Protein AF-A0A9Q1LVG5-F1 (afdb_monomer_lite)

pLDDT: mean 73.47, std 28.98, range [22.73, 98.81]

InterPro domains:
  IPR001433 Oxidoreductase FAD/NAD(P)-binding [PF00175] (215-329)
  IPR001709 Flavoprotein pyridine nucleotide cytochrome reductase [PR00371] (118-128)
  IPR001709 Flavoprotein pyridine nucleotide cytochrome reductase [PR00371] (141-148)
  IPR001709 Flavoprotein pyridine nucleotide cytochrome reductase [PR00371] (178-187)
  IPR001709 Flavoprotein pyridine nucleotide cytochrome reductase [PR00371] (214-233)
  IPR001709 Flavoprotein pyridine nucleotide cytochrome reductase [PR00371] (244-253)
  IPR001709 Flavoprotein pyridine nucleotide cytochrome reductase [PR00371] (256-267)
  IPR001709 Flavoprotein pyridine nucleotide cytochrome reductase [PR00371] (292-308)
  IPR001709 Flavoprotein pyridine nucleotide cytochrome reductase [PR00371] (316-324)
  IPR002059 Cold-shock protein Csp, DNA-binding [PF00313] (379-418)
  IPR002059 Cold-shock protein Csp, DNA-binding [PS51857] (376-447)
  IPR002059 Cold-shock protein Csp, DNA-binding [cd04458] (379-425)
  IPR011129 Cold-shock domain [SM00357] (378-434)
  IPR012340 Nucleic acid-binding, OB-fold [G3DSA:2.40.50.140] (378-418)
  IPR012340 Nucleic acid-binding, OB-fold [SSF50249] (379-419)
  IPR015701 Ferredoxin--NADP reductase [PIRSF000361] (1-362)
  IPR015701 Ferredoxin--NADP reductase [PTHR43314] (4-362)
  IPR017927 FAD-binding domain, ferredoxin reductase-type [PS51384] (83-205)
  IPR017938 Riboflavin synthase-like beta-barrel [SSF63380] (70-206)
  IPR019844 Cold-shock domain, conserved site [PS00352] (390-409)

Foldseek 3Di:
DDDDDDDDDDDDDDDDDDDDDDDDDDDDDDDDDDDDDDDDDDDDDDDDDDDDPDPPPDDDPDDPDDDDQFPCVPAWKFPADPVGFDKWFWADKAWQFDPPAPFTKIKTKIFQQLVAQHAQFWWKWWFFDDADPVRHGRDTDIFTWQAGCCGPVNNNGMTMGIAIWDWDADPVRDIDTDRVRVRRNVHDGGDIIGITIRDDDLRGHGLDLAFAEEEAEEQRQCRSVSRVLCCAAVDDDPSHHRDHAYEYEYEDQAPSSPGPVVVLVVSCVRCVPRYHYHYQHQNPDADPVRHGRGSLNRVLVVLVVVLVSLPDLRAAYEYEEAPPSVVSNLVSQCVVQVVVPHRSVVVLVVCVVSSRYGYDHDHPCPVPPPPPDPPQFDWAFPDDDPVQFKGWTQTPVRDDIAIEGNVLADADDDDGFDWDDDDPHIHTGHDDHPPRDHPDDDDDDPDDDDDDDDDDDDDDDDDDDDDDYDDDDDD

Organism: NCBI:txid402998

Structure (mmCIF, N/CA/C/O backbone):
data_AF-A0A9Q1LVG5-F1
#
_entry.id   AF-A0A9Q1LVG5-F1
#
loop_
_atom_site.group_PDB
_atom_site.id
_atom_site.type_symbol
_atom_site.label_atom_id
_atom_site.label_alt_id
_atom_site.label_comp_id
_atom_site.label_asym_id
_atom_site.label_entity_id
_atom_site.label_seq_id
_atom_site.pdbx_PDB_ins_code
_atom_site.Cartn_x
_atom_site.Cartn_y
_atom_site.Cartn_z
_atom_site.occupancy
_atom_site.B_iso_or_equiv
_atom_site.auth_seq_id
_atom_site.auth_comp_id
_atom_site.auth_asym_id
_atom_site.auth_atom_id
_atom_site.pdbx_PDB_model_num
ATOM 1 N N . MET A 1 1 ? 5.082 -42.346 -2.110 1.00 39.56 1 MET A N 1
ATOM 2 C CA . MET A 1 1 ? 4.473 -43.645 -1.758 1.00 39.56 1 MET A CA 1
ATOM 3 C C . MET A 1 1 ? 4.480 -43.801 -0.249 1.00 39.56 1 MET A C 1
ATOM 5 O O . MET A 1 1 ? 5.541 -43.985 0.327 1.00 39.56 1 MET A O 1
ATOM 9 N N . ALA A 1 2 ? 3.308 -43.696 0.364 1.00 28.67 2 ALA A N 1
ATOM 10 C CA . ALA A 1 2 ? 3.015 -44.190 1.702 1.00 28.67 2 ALA A CA 1
ATOM 11 C C . ALA A 1 2 ? 1.547 -44.622 1.652 1.00 28.67 2 ALA A C 1
ATOM 13 O O . ALA A 1 2 ? 0.665 -43.817 1.360 1.00 28.67 2 ALA A O 1
ATOM 14 N N . THR A 1 3 ? 1.325 -45.923 1.761 1.00 26.31 3 THR A N 1
ATOM 15 C CA . THR A 1 3 ? 0.048 -46.592 1.520 1.00 26.31 3 THR A CA 1
ATOM 16 C C . THR A 1 3 ? -0.797 -46.547 2.788 1.00 26.31 3 THR A C 1
ATOM 18 O O . THR A 1 3 ? -0.357 -47.000 3.842 1.00 26.31 3 THR A O 1
ATOM 21 N N . ALA A 1 4 ? -2.015 -46.018 2.679 1.00 27.05 4 ALA A N 1
ATOM 22 C CA . ALA A 1 4 ? -3.060 -46.178 3.682 1.00 27.05 4 ALA A CA 1
ATOM 23 C C . ALA A 1 4 ? -3.738 -47.547 3.511 1.00 27.05 4 ALA A C 1
ATOM 25 O O . ALA A 1 4 ? -3.991 -47.968 2.383 1.00 27.05 4 ALA A O 1
ATOM 26 N N . VAL A 1 5 ? -4.083 -48.211 4.617 1.00 26.53 5 VAL A N 1
ATOM 27 C CA . VAL A 1 5 ? -5.079 -49.293 4.636 1.00 26.53 5 VAL A CA 1
ATOM 28 C C . VAL A 1 5 ? -5.963 -49.108 5.870 1.00 26.53 5 VAL A C 1
ATOM 30 O O . VAL A 1 5 ? -5.471 -49.085 6.996 1.00 26.53 5 VAL A O 1
ATOM 33 N N . SER A 1 6 ? -7.268 -48.961 5.641 1.00 27.03 6 SER A N 1
ATOM 34 C CA . SER A 1 6 ? -8.329 -48.988 6.655 1.00 27.03 6 SER A CA 1
ATOM 35 C C . SER A 1 6 ? -8.891 -50.404 6.817 1.00 27.03 6 SER A C 1
ATOM 37 O O . SER A 1 6 ? -8.966 -51.140 5.837 1.00 27.03 6 SER A O 1
ATOM 39 N N . ALA A 1 7 ? -9.395 -50.744 8.007 1.00 24.92 7 ALA A N 1
ATOM 40 C CA . ALA A 1 7 ? -10.463 -51.736 8.179 1.00 24.92 7 ALA A CA 1
ATOM 41 C C . ALA A 1 7 ? -11.242 -51.486 9.486 1.00 24.92 7 ALA A C 1
ATOM 43 O O . ALA A 1 7 ? -10.654 -51.124 10.504 1.00 24.92 7 ALA A O 1
ATOM 44 N N . ALA A 1 8 ? -12.565 -51.680 9.437 1.00 25.30 8 ALA A N 1
ATOM 45 C CA . ALA A 1 8 ? -13.526 -51.430 10.512 1.00 25.30 8 ALA A CA 1
ATOM 46 C C . ALA A 1 8 ? -14.188 -52.726 11.045 1.00 25.30 8 ALA A C 1
ATOM 48 O O . ALA A 1 8 ? -14.579 -53.588 10.269 1.00 25.30 8 ALA A O 1
ATOM 49 N N . VAL A 1 9 ? -14.298 -52.778 12.382 1.00 27.89 9 VAL A N 1
ATOM 50 C CA . VAL A 1 9 ? -15.331 -53.287 13.327 1.00 27.89 9 VAL A CA 1
ATOM 51 C C . VAL A 1 9 ? -16.050 -54.641 13.136 1.00 27.89 9 VAL A C 1
ATOM 53 O O . VAL A 1 9 ? -16.735 -54.888 12.151 1.00 27.89 9 VAL A O 1
ATOM 56 N N . SER A 1 10 ? -16.095 -55.420 14.233 1.00 22.73 10 SER A N 1
ATOM 57 C CA . SER A 1 10 ? -17.267 -56.204 14.685 1.00 22.73 10 SER A CA 1
ATOM 58 C C . SER A 1 10 ? -17.242 -56.393 16.219 1.00 22.73 10 SER A C 1
ATOM 60 O O . SER A 1 10 ? -16.242 -56.852 16.764 1.00 22.73 10 SER A O 1
ATOM 62 N N . LEU A 1 11 ? -18.329 -56.027 16.911 1.00 28.12 11 LEU A N 1
ATOM 63 C CA . LEU A 1 11 ? -18.569 -56.184 18.363 1.00 28.12 11 LEU A CA 1
ATOM 64 C C . LEU A 1 11 ? -19.289 -57.510 18.685 1.00 28.12 11 LEU A C 1
ATOM 66 O O . LEU A 1 11 ? -20.079 -57.972 17.862 1.00 28.12 11 LEU A O 1
ATOM 70 N N . PRO A 1 12 ? -19.168 -58.028 19.925 1.00 26.55 12 PRO A N 1
ATOM 71 C CA . PRO A 1 12 ? -20.258 -58.781 20.554 1.00 26.55 12 PRO A CA 1
ATOM 72 C C . PRO A 1 12 ? -20.890 -58.068 21.764 1.00 26.55 12 PRO A C 1
ATOM 74 O O . PRO A 1 12 ? -20.249 -57.333 22.511 1.00 26.55 12 PRO A O 1
ATOM 77 N N . SER A 1 13 ? -22.185 -58.339 21.932 1.00 27.73 13 SER A N 1
ATOM 78 C CA . SER A 1 13 ? -23.172 -57.681 22.792 1.00 27.73 13 SER A CA 1
ATOM 79 C C . SER A 1 13 ? -23.228 -58.179 24.249 1.00 27.73 13 SER A C 1
ATOM 81 O O . SER A 1 13 ? -23.253 -59.377 24.502 1.00 27.73 13 SER A O 1
ATOM 83 N N . SER A 1 14 ? -23.382 -57.210 25.164 1.00 30.45 14 SER A N 1
ATOM 84 C CA . SER A 1 14 ? -24.215 -57.147 26.390 1.00 30.45 14 SER A CA 1
ATOM 85 C C . SER A 1 14 ? -24.282 -58.302 27.411 1.00 30.45 14 SER A C 1
ATOM 87 O O . SER A 1 14 ? -24.774 -59.386 27.103 1.00 30.45 14 SER A O 1
ATOM 89 N N . LYS A 1 15 ? -24.101 -57.947 28.696 1.00 26.78 15 LYS A N 1
ATOM 90 C CA . LYS A 1 15 ? -25.147 -58.067 29.740 1.00 26.78 15 LYS A CA 1
ATOM 91 C C . LYS A 1 15 ? -24.878 -57.112 30.918 1.00 26.78 15 LYS A C 1
ATOM 93 O O . LYS A 1 15 ? -23.740 -56.903 31.318 1.00 26.78 15 LYS A O 1
ATOM 98 N N . SER A 1 16 ? -25.958 -56.513 31.409 1.00 26.62 16 SER A N 1
ATOM 99 C CA . SER A 1 16 ? -26.079 -55.468 32.436 1.00 26.62 16 SER A CA 1
ATOM 100 C C . SER A 1 16 ? -26.125 -56.005 33.870 1.00 26.62 16 SER A C 1
ATOM 102 O O . SER A 1 16 ? -26.764 -57.033 34.064 1.00 26.62 16 SER A O 1
ATOM 104 N N . THR A 1 17 ? -25.640 -55.232 34.856 1.00 25.97 17 THR A N 1
ATOM 105 C CA . THR A 1 17 ? -26.317 -54.995 36.158 1.00 25.97 17 THR A CA 1
ATOM 106 C C . THR A 1 17 ? -25.702 -53.804 36.925 1.00 25.97 17 THR A C 1
ATOM 108 O O . THR A 1 17 ? -24.565 -53.417 36.688 1.00 25.97 17 THR A O 1
ATOM 111 N N . SER A 1 18 ? -26.522 -53.222 37.801 1.00 27.19 18 SER A N 1
ATOM 112 C CA . SER A 1 18 ? -26.533 -51.928 38.515 1.00 27.19 18 SER A CA 1
ATOM 113 C C . SER A 1 18 ? -25.440 -51.581 39.561 1.00 27.19 18 SER A C 1
ATOM 115 O O . SER A 1 18 ? -24.915 -52.465 40.225 1.00 27.19 18 SER A O 1
ATOM 117 N N . PHE A 1 19 ? -25.245 -50.254 39.732 1.00 24.20 19 PHE A N 1
ATOM 118 C CA . PHE A 1 19 ? -24.751 -49.384 40.848 1.00 24.20 19 PHE A CA 1
ATOM 119 C C . PHE A 1 19 ? -24.692 -49.952 42.299 1.00 24.20 19 PHE A C 1
ATOM 121 O O . PHE A 1 19 ? -25.486 -50.848 42.579 1.00 24.20 19 PHE A O 1
ATOM 128 N N . PRO A 1 20 ? -23.882 -49.402 43.268 1.00 33.16 20 PRO A N 1
ATOM 129 C CA . PRO A 1 20 ? -23.782 -47.951 43.570 1.00 33.16 20 PRO A CA 1
ATOM 130 C C . PRO A 1 20 ? -22.454 -47.334 44.128 1.00 33.16 20 PRO A C 1
ATOM 132 O O . PRO A 1 20 ? -21.526 -48.009 44.555 1.00 33.16 20 PRO A O 1
ATOM 135 N N . THR A 1 21 ? -22.440 -45.988 44.107 1.00 26.39 21 THR A N 1
ATOM 136 C CA . THR A 1 21 ? -21.661 -44.934 44.826 1.00 26.39 21 THR A CA 1
ATOM 137 C C . THR A 1 21 ? -20.515 -45.270 45.801 1.00 26.39 21 THR A C 1
ATOM 139 O O . THR A 1 21 ? -20.760 -45.888 46.834 1.00 26.39 21 THR A O 1
ATOM 142 N N . ARG A 1 22 ? -19.362 -44.578 45.645 1.00 25.81 22 ARG A N 1
ATOM 143 C CA . ARG A 1 22 ? -18.767 -43.720 46.705 1.00 25.81 22 ARG A CA 1
ATOM 144 C C . ARG A 1 22 ? -17.673 -42.757 46.199 1.00 25.81 22 ARG A C 1
ATOM 146 O O . ARG A 1 22 ? -16.873 -43.084 45.335 1.00 25.81 22 ARG A O 1
ATOM 153 N N . THR A 1 23 ? -17.688 -41.573 46.795 1.00 26.28 23 THR A N 1
ATOM 154 C CA . THR A 1 23 ? -16.846 -40.376 46.651 1.00 26.28 23 THR A CA 1
ATOM 155 C C . THR A 1 23 ? -15.410 -40.567 47.166 1.00 26.28 23 THR A C 1
ATOM 157 O O . THR A 1 23 ? -15.263 -41.131 48.244 1.00 26.28 23 THR A O 1
ATOM 160 N N . SER A 1 24 ? -14.395 -39.978 46.510 1.00 26.89 24 SER A N 1
ATOM 161 C CA . SER A 1 24 ? -13.348 -39.168 47.181 1.00 26.89 24 SER A CA 1
ATOM 162 C C . SER A 1 24 ? -12.332 -38.553 46.205 1.00 26.89 24 SER A C 1
ATOM 164 O O . SER A 1 24 ? -11.771 -39.228 45.347 1.00 26.89 24 SER A O 1
ATOM 166 N N . ILE A 1 25 ? -12.096 -37.261 46.421 1.00 29.73 25 ILE A N 1
ATOM 167 C CA . ILE A 1 25 ? -11.091 -36.354 45.852 1.00 29.73 25 ILE A CA 1
ATOM 168 C C . ILE A 1 25 ? -9.685 -36.729 46.350 1.00 29.73 25 ILE A C 1
ATOM 170 O O . ILE A 1 25 ? -9.533 -36.875 47.560 1.00 29.73 25 ILE A O 1
ATOM 174 N N . ILE A 1 26 ? -8.666 -36.794 45.475 1.00 29.53 26 ILE A N 1
ATOM 175 C CA . ILE A 1 26 ? -7.237 -36.694 45.852 1.00 29.53 26 ILE A CA 1
ATOM 176 C C . ILE A 1 26 ? -6.453 -35.916 44.774 1.00 29.53 26 ILE A C 1
ATOM 178 O O . ILE A 1 26 ? -6.520 -36.228 43.586 1.00 29.53 26 ILE A O 1
ATOM 182 N N . SER A 1 27 ? -5.730 -34.892 45.232 1.00 28.11 27 SER A N 1
ATOM 183 C CA . SER A 1 27 ? -4.826 -33.980 44.512 1.00 28.11 27 SER A CA 1
ATOM 184 C C . SER A 1 27 ? -3.475 -34.632 44.147 1.00 28.11 27 SER A C 1
ATOM 186 O O . SER A 1 27 ? -3.083 -35.600 44.797 1.00 28.11 27 SER A O 1
ATOM 188 N N . PRO A 1 28 ? -2.709 -34.111 43.16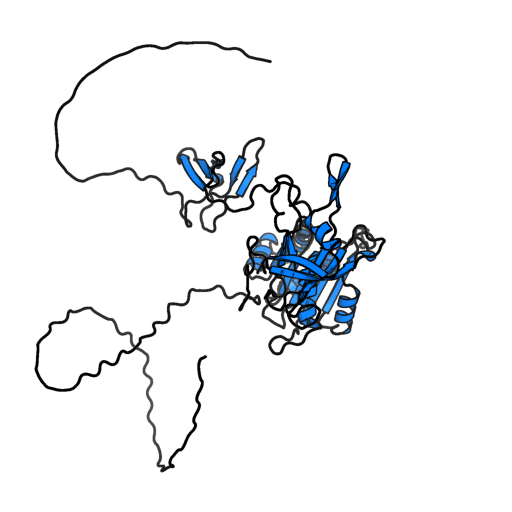6 1.00 29.53 28 PRO A N 1
ATOM 189 C CA . PRO A 1 28 ? -1.450 -34.728 42.747 1.00 29.53 28 PRO A CA 1
ATOM 190 C C . PRO A 1 28 ? -0.275 -34.329 43.659 1.00 29.53 28 PRO A C 1
ATOM 192 O O . PRO A 1 28 ? 0.074 -33.152 43.755 1.00 29.53 28 PRO A O 1
ATOM 195 N N . GLU A 1 29 ? 0.370 -35.309 44.299 1.00 27.12 29 GLU A N 1
ATOM 196 C CA . GLU A 1 29 ? 1.633 -35.115 45.024 1.00 27.12 29 GLU A CA 1
ATOM 197 C C . GLU A 1 29 ? 2.867 -35.321 44.130 1.00 27.12 29 GLU A C 1
ATOM 199 O O . GLU A 1 29 ? 2.934 -36.208 43.277 1.00 27.12 29 GLU A O 1
ATOM 204 N N . LYS A 1 30 ? 3.858 -34.454 44.364 1.00 26.16 30 LYS A N 1
ATOM 205 C CA . LYS A 1 30 ? 5.181 -34.389 43.732 1.00 26.16 30 LYS A CA 1
ATOM 206 C C . LYS A 1 30 ? 6.035 -35.611 44.087 1.00 26.16 30 LYS A C 1
ATOM 208 O O . LYS A 1 30 ? 6.230 -35.897 45.264 1.00 26.16 30 LYS A O 1
ATOM 213 N N . ILE A 1 31 ? 6.665 -36.233 43.090 1.00 28.02 31 ILE A N 1
ATOM 214 C CA . ILE A 1 31 ? 7.712 -37.246 43.297 1.00 28.02 31 ILE A CA 1
ATOM 215 C C . ILE A 1 31 ? 9.089 -36.606 43.063 1.00 28.02 31 ILE A C 1
ATOM 217 O O . ILE A 1 31 ? 9.399 -36.150 41.964 1.00 28.02 31 ILE A O 1
ATOM 221 N N . ASN A 1 32 ? 9.908 -36.578 44.118 1.00 25.69 32 ASN A N 1
ATOM 222 C CA . ASN A 1 32 ? 11.327 -36.211 44.095 1.00 25.69 32 ASN A CA 1
ATOM 223 C C . ASN A 1 32 ? 12.185 -37.446 43.770 1.00 25.69 32 ASN A C 1
ATOM 225 O O . ASN A 1 32 ? 12.046 -38.479 44.422 1.00 25.69 32 ASN A O 1
ATOM 229 N N . PHE A 1 33 ? 13.120 -37.328 42.824 1.00 27.52 33 PHE A N 1
ATOM 230 C CA . PHE A 1 33 ? 14.111 -38.370 42.531 1.00 27.52 33 PHE A CA 1
ATOM 231 C C . PHE A 1 33 ? 15.423 -38.099 43.279 1.00 27.52 33 PHE A C 1
ATOM 233 O O . PHE A 1 33 ? 16.161 -37.184 42.922 1.00 27.52 33 PHE A O 1
ATOM 240 N N . ASN A 1 34 ? 15.750 -38.936 44.268 1.00 27.95 34 ASN A N 1
ATOM 241 C CA . ASN A 1 34 ? 17.098 -39.019 44.836 1.00 27.95 34 ASN A CA 1
ATOM 242 C C . ASN A 1 34 ? 17.866 -40.198 44.215 1.00 27.95 34 ASN A C 1
ATOM 244 O O . ASN A 1 34 ? 17.387 -41.330 44.188 1.00 27.95 34 ASN A O 1
ATOM 248 N N . LYS A 1 35 ? 19.072 -39.905 43.712 1.00 30.95 35 LYS A N 1
ATOM 249 C CA . LYS A 1 35 ? 20.040 -40.852 43.137 1.00 30.95 35 LYS A CA 1
ATOM 250 C C . LYS A 1 35 ? 20.577 -41.815 44.203 1.00 30.95 35 LYS A C 1
ATOM 252 O O . LYS A 1 35 ? 21.183 -41.351 45.163 1.00 30.95 35 LYS A O 1
ATOM 257 N N . VAL A 1 36 ? 20.483 -43.127 43.974 1.00 28.22 36 VAL A N 1
ATOM 258 C CA . VAL A 1 36 ? 21.297 -44.155 44.659 1.00 28.22 36 VAL A CA 1
ATOM 259 C C . VAL A 1 36 ? 21.667 -45.258 43.643 1.00 28.22 36 VAL A C 1
ATOM 261 O O . VAL A 1 36 ? 20.833 -45.580 42.794 1.00 28.22 36 VAL A O 1
ATOM 264 N N . PRO A 1 37 ? 22.911 -45.788 43.645 1.00 29.84 37 PRO A N 1
ATOM 265 C CA . PRO A 1 37 ? 23.465 -46.555 42.529 1.00 29.84 37 PRO A CA 1
ATOM 266 C C . PRO A 1 37 ? 23.125 -48.056 42.567 1.00 29.84 37 PRO A C 1
ATOM 268 O O . PRO A 1 37 ? 22.945 -48.657 43.624 1.00 29.84 37 PRO A O 1
ATOM 271 N N . LEU A 1 38 ? 23.074 -48.655 41.374 1.00 27.17 38 LEU A N 1
ATOM 272 C CA . LEU A 1 38 ? 22.779 -50.065 41.113 1.00 27.17 38 LEU A CA 1
ATOM 273 C C . LEU A 1 38 ? 23.920 -50.993 41.567 1.00 27.17 38 LEU A C 1
ATOM 275 O O . LEU A 1 38 ? 25.041 -50.884 41.074 1.00 27.17 38 LEU A O 1
ATOM 279 N N . TYR A 1 39 ? 23.603 -51.973 42.418 1.00 26.89 39 TYR A N 1
ATOM 280 C CA . TYR A 1 39 ? 24.391 -53.198 42.596 1.00 26.89 39 TYR A CA 1
ATOM 281 C C . TYR A 1 39 ? 23.705 -54.345 41.842 1.00 26.89 39 TYR A C 1
ATOM 283 O O . TYR A 1 39 ? 22.549 -54.667 42.113 1.00 26.89 39 TYR A O 1
ATOM 291 N N . CYS A 1 40 ? 24.412 -54.973 40.899 1.00 26.31 40 CYS A N 1
ATOM 292 C CA . CYS A 1 40 ? 23.943 -56.180 40.218 1.00 26.31 40 CYS A CA 1
ATOM 293 C C . CYS A 1 40 ? 24.208 -57.416 41.088 1.00 26.31 40 CYS A C 1
ATOM 295 O O . CYS A 1 40 ? 25.349 -57.675 41.470 1.00 26.31 40 CYS A O 1
ATOM 297 N N . ARG A 1 41 ? 23.170 -58.218 41.353 1.00 26.34 41 ARG A N 1
ATOM 298 C CA . ARG A 1 41 ? 23.300 -59.580 41.887 1.00 26.34 41 ARG A CA 1
ATOM 299 C C . ARG A 1 41 ? 22.520 -60.529 40.977 1.00 26.34 41 ARG A C 1
ATOM 301 O O . ARG A 1 41 ? 21.313 -60.383 40.819 1.00 26.34 41 ARG A O 1
ATOM 308 N N . ASN A 1 42 ? 23.237 -61.459 40.352 1.00 28.11 42 ASN A N 1
ATOM 309 C CA . ASN A 1 42 ? 22.690 -62.455 39.434 1.00 28.11 42 ASN A CA 1
ATOM 310 C C . ASN A 1 42 ? 21.810 -63.467 40.176 1.00 28.11 42 ASN A C 1
ATOM 312 O O . ASN A 1 42 ? 22.270 -64.096 41.128 1.00 28.11 42 ASN A O 1
ATOM 316 N N . VAL A 1 43 ? 20.592 -63.683 39.675 1.00 30.06 43 VAL A N 1
ATOM 317 C CA . VAL A 1 43 ? 19.799 -64.890 39.931 1.00 30.06 43 VAL A CA 1
ATOM 318 C C . VAL A 1 43 ? 19.319 -65.419 38.583 1.00 30.06 43 VAL A C 1
ATOM 320 O O . VAL A 1 43 ? 18.678 -64.716 37.807 1.00 30.06 43 VAL A O 1
ATOM 323 N N . SER A 1 44 ? 19.697 -66.659 38.295 1.00 33.19 44 SER A N 1
ATOM 324 C CA . SER A 1 44 ? 19.341 -67.430 37.110 1.00 33.19 44 SER A CA 1
ATOM 325 C C . SER A 1 44 ? 17.909 -67.962 37.200 1.00 33.19 44 SER A C 1
ATOM 327 O O . SER A 1 44 ? 17.574 -68.654 38.159 1.00 33.19 44 SER A O 1
ATOM 329 N N . GLY A 1 45 ? 17.101 -67.718 36.170 1.00 30.88 45 GLY A N 1
ATOM 330 C CA . GLY A 1 45 ? 15.779 -68.321 35.998 1.00 30.88 45 GLY A CA 1
ATOM 331 C C . GLY A 1 45 ? 15.205 -67.954 34.633 1.00 30.88 45 GLY A C 1
ATOM 332 O O . GLY A 1 45 ? 15.015 -66.779 34.338 1.00 30.88 45 GLY A O 1
ATOM 333 N N . GLY A 1 46 ? 15.001 -68.950 33.771 1.00 40.66 46 GLY A N 1
ATOM 334 C CA . GLY A 1 46 ? 14.597 -68.764 32.380 1.00 40.66 46 GLY A CA 1
ATOM 335 C C . GLY A 1 46 ? 13.242 -68.073 32.220 1.00 40.66 46 GLY A C 1
ATOM 336 O O . GLY A 1 46 ? 12.230 -68.533 32.737 1.00 40.66 46 GLY A O 1
ATOM 337 N N . SER A 1 47 ? 13.228 -66.986 31.450 1.00 33.97 47 SER A N 1
ATOM 338 C CA . SER A 1 47 ? 12.059 -66.396 30.790 1.00 33.97 47 SER A CA 1
ATOM 339 C 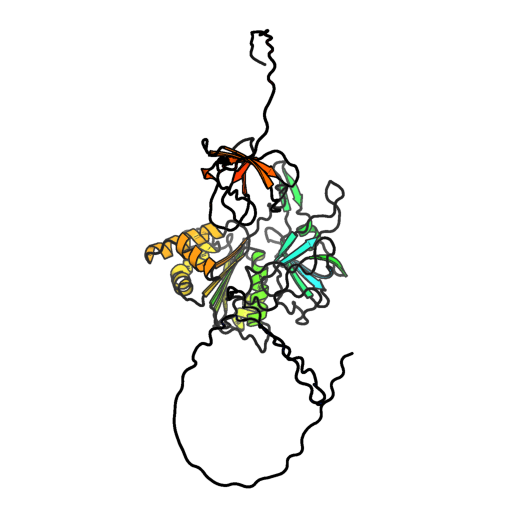C . SER A 1 47 ? 12.571 -65.460 29.693 1.00 33.97 47 SER A C 1
ATOM 341 O O . SER A 1 47 ? 13.479 -64.666 29.932 1.00 33.97 47 SER A O 1
ATOM 343 N N . ARG A 1 48 ? 12.047 -65.580 28.465 1.00 33.94 48 ARG A N 1
ATOM 344 C CA . ARG A 1 48 ? 12.387 -64.685 27.346 1.00 33.94 48 ARG A CA 1
ATOM 345 C C . ARG A 1 48 ? 12.034 -63.246 27.736 1.00 33.94 48 ARG A C 1
ATOM 347 O O . ARG A 1 48 ? 10.860 -62.898 27.797 1.00 33.94 48 ARG A O 1
ATOM 354 N N . VAL A 1 49 ? 13.047 -62.420 27.981 1.00 28.94 49 VAL A N 1
ATOM 355 C CA . VAL A 1 49 ? 12.884 -60.980 28.195 1.00 28.94 49 VAL A CA 1
ATOM 356 C C . VAL A 1 49 ? 12.650 -60.335 26.831 1.00 28.94 49 VAL A C 1
ATOM 358 O O . VAL A 1 49 ? 13.569 -60.226 26.023 1.00 28.94 49 VAL A O 1
ATOM 361 N N . VAL A 1 50 ? 11.409 -59.940 26.551 1.00 30.91 50 VAL A N 1
ATOM 362 C CA . VAL A 1 50 ? 11.096 -59.067 25.415 1.00 30.91 50 VAL A CA 1
ATOM 363 C C . VAL A 1 50 ? 11.411 -57.637 25.848 1.00 30.91 50 VAL A C 1
ATOM 365 O O . VAL A 1 50 ? 10.804 -57.115 26.781 1.00 30.91 50 VAL A O 1
ATOM 368 N N . SER A 1 51 ? 12.386 -57.005 25.199 1.00 26.62 51 SER A N 1
ATOM 369 C CA . SER A 1 51 ? 12.730 -55.603 25.423 1.00 26.62 51 SER A CA 1
ATOM 370 C C . SER A 1 51 ? 11.670 -54.698 24.792 1.00 26.62 51 SER A C 1
ATOM 372 O O . SER A 1 51 ? 11.684 -54.416 23.596 1.00 26.62 51 SER A O 1
ATOM 374 N N . ILE A 1 52 ? 10.731 -54.215 25.604 1.00 29.05 52 ILE A N 1
ATOM 375 C CA . ILE A 1 52 ? 9.810 -53.154 25.191 1.00 29.05 52 ILE A CA 1
ATOM 376 C C . ILE A 1 52 ? 10.589 -51.834 25.238 1.00 29.05 52 ILE A C 1
ATOM 378 O O . ILE A 1 52 ? 10.853 -51.291 26.309 1.00 29.05 52 ILE A O 1
ATOM 382 N N . ARG A 1 53 ? 10.987 -51.312 24.072 1.00 29.05 53 ARG A N 1
ATOM 383 C CA . ARG A 1 53 ? 11.447 -49.921 23.949 1.00 29.05 53 ARG A CA 1
ATOM 384 C C . ARG A 1 53 ? 10.229 -49.008 24.088 1.00 29.05 53 ARG A C 1
ATOM 386 O O . ARG A 1 53 ? 9.524 -48.768 23.114 1.00 29.05 53 ARG A O 1
ATOM 393 N N . ALA A 1 54 ? 9.983 -48.497 25.290 1.00 29.25 54 ALA A N 1
ATOM 394 C CA . ALA A 1 54 ? 9.107 -47.346 25.463 1.00 29.25 54 ALA A CA 1
ATOM 395 C C . ALA A 1 54 ? 9.828 -46.109 24.900 1.00 29.25 54 ALA A C 1
ATOM 397 O O . ALA A 1 54 ? 10.848 -45.682 25.443 1.00 29.25 54 ALA A O 1
ATOM 398 N N . GLN A 1 55 ? 9.339 -45.556 23.788 1.00 32.03 55 GLN A N 1
ATOM 399 C CA . GLN A 1 55 ? 9.725 -44.209 23.375 1.00 32.03 55 GLN A CA 1
ATOM 400 C C . GLN A 1 55 ? 9.019 -43.223 24.304 1.00 32.03 55 GLN A C 1
ATOM 402 O O . GLN A 1 55 ? 7.822 -42.989 24.184 1.00 32.03 55 GLN A O 1
ATOM 407 N N . VAL A 1 56 ? 9.765 -42.664 25.255 1.00 31.73 56 VAL A N 1
ATOM 408 C CA . VAL A 1 56 ? 9.322 -41.490 26.004 1.00 31.73 56 VAL A CA 1
ATOM 409 C C . VAL A 1 56 ? 9.562 -40.290 25.095 1.00 31.73 56 VAL A C 1
ATOM 411 O O . VAL A 1 56 ? 10.691 -39.826 24.956 1.00 31.73 56 VAL A O 1
ATOM 414 N N . THR A 1 57 ? 8.517 -39.819 24.418 1.00 36.59 57 THR A N 1
ATOM 415 C CA . THR A 1 57 ? 8.539 -38.507 23.771 1.00 36.59 57 THR A CA 1
ATOM 416 C C . THR A 1 57 ? 8.495 -37.454 24.867 1.00 36.59 57 THR A C 1
ATOM 418 O O . THR A 1 57 ? 7.452 -37.211 25.468 1.00 36.59 57 THR A O 1
ATOM 421 N N . THR A 1 58 ? 9.638 -36.850 25.168 1.00 42.06 58 THR A N 1
ATOM 422 C CA . THR A 1 58 ? 9.673 -35.611 25.940 1.00 42.06 58 THR A CA 1
ATOM 423 C C . THR A 1 58 ? 9.314 -34.474 24.991 1.00 42.06 58 THR A C 1
ATOM 425 O O . THR A 1 58 ? 10.089 -34.189 24.076 1.00 42.06 58 THR A O 1
ATOM 428 N N . GLU A 1 59 ? 8.153 -33.842 25.176 1.00 46.44 59 GLU A N 1
ATOM 429 C CA . GLU A 1 59 ? 7.893 -32.540 24.557 1.00 46.44 59 GLU A CA 1
ATOM 430 C C . GLU A 1 59 ? 8.995 -31.581 25.010 1.00 46.44 59 GLU A C 1
ATOM 432 O O . GLU A 1 59 ? 9.211 -31.372 26.207 1.00 46.44 59 GLU A O 1
ATOM 437 N N . ALA A 1 60 ? 9.751 -31.054 24.046 1.00 49.06 60 ALA A N 1
ATOM 438 C CA . ALA A 1 60 ? 10.695 -29.988 24.327 1.00 49.06 60 ALA A CA 1
ATOM 439 C C . ALA A 1 60 ? 9.907 -28.813 24.928 1.00 49.06 60 ALA A C 1
ATOM 441 O O . ALA A 1 60 ? 8.828 -28.503 24.418 1.00 49.06 60 ALA A O 1
ATOM 442 N N . PRO A 1 61 ? 10.404 -28.163 25.997 1.00 48.47 61 PRO A N 1
ATOM 443 C CA . PRO A 1 61 ? 9.708 -27.032 26.588 1.00 48.47 61 PRO A CA 1
ATOM 444 C C . PRO A 1 61 ? 9.466 -25.984 25.503 1.00 48.47 61 PRO A C 1
ATOM 446 O O . PRO A 1 61 ? 10.416 -25.491 24.887 1.00 48.47 61 PRO A O 1
ATOM 449 N N . ALA A 1 62 ? 8.189 -25.698 25.242 1.00 56.59 62 ALA A N 1
ATOM 450 C CA . ALA A 1 62 ? 7.789 -24.720 24.249 1.00 56.59 62 ALA A CA 1
ATOM 451 C C . ALA A 1 62 ? 8.473 -23.390 24.577 1.00 56.59 62 ALA A C 1
ATOM 453 O O . ALA A 1 62 ? 8.366 -22.866 25.690 1.00 56.59 62 ALA A O 1
ATOM 454 N N . LYS A 1 63 ? 9.223 -22.862 23.610 1.00 55.19 63 LYS A N 1
ATOM 455 C CA . LYS A 1 63 ? 9.781 -21.516 23.698 1.00 55.19 63 LYS A CA 1
ATOM 456 C C . LYS A 1 63 ? 8.596 -20.567 23.889 1.00 55.19 63 LYS A C 1
ATOM 458 O O . LYS A 1 63 ? 7.594 -20.716 23.197 1.00 55.19 63 LYS A O 1
ATOM 463 N N . VAL A 1 64 ? 8.680 -19.631 24.835 1.00 50.81 64 VAL A N 1
ATOM 464 C CA . VAL A 1 64 ? 7.636 -18.612 25.024 1.00 50.81 64 VAL A CA 1
ATOM 465 C C . VAL A 1 64 ? 7.632 -17.728 23.776 1.00 50.81 64 VAL A C 1
ATOM 467 O O . VAL A 1 64 ? 8.407 -16.779 23.671 1.00 50.81 64 VAL A O 1
ATOM 470 N N . GLU A 1 65 ? 6.833 -18.101 22.781 1.00 64.00 65 GLU A N 1
ATOM 471 C CA . GLU A 1 65 ? 6.662 -17.333 21.557 1.00 64.00 65 GLU A CA 1
ATOM 472 C C . GLU A 1 65 ? 5.671 -16.200 21.812 1.00 64.00 65 GLU A C 1
ATOM 474 O O . GLU A 1 65 ? 4.612 -16.380 22.418 1.00 64.00 65 GLU A O 1
ATOM 479 N N . LYS A 1 66 ? 6.039 -14.992 21.375 1.00 73.38 66 LYS A N 1
ATOM 480 C CA . LYS A 1 66 ? 5.146 -13.836 21.403 1.00 73.38 66 LYS A CA 1
ATOM 481 C C . LYS A 1 66 ? 3.967 -14.140 20.475 1.00 73.38 66 LYS A C 1
ATOM 483 O O . LYS A 1 66 ? 4.155 -14.220 19.267 1.00 73.38 66 LYS A O 1
ATOM 488 N N . ILE A 1 67 ? 2.768 -14.277 21.034 1.00 83.94 67 ILE A N 1
ATOM 489 C CA . ILE A 1 67 ? 1.543 -14.465 20.251 1.00 83.94 67 ILE A CA 1
ATOM 490 C C . ILE A 1 67 ? 1.254 -13.158 19.503 1.00 83.94 67 ILE A C 1
ATOM 492 O O . ILE A 1 67 ? 0.973 -12.137 20.133 1.00 83.94 67 ILE A O 1
ATOM 496 N N . SER A 1 68 ? 1.352 -13.180 18.171 1.00 90.88 68 SER A N 1
ATOM 497 C CA . SER A 1 68 ? 1.006 -12.026 17.338 1.00 90.88 68 SER A CA 1
ATOM 498 C C . SER A 1 68 ? -0.507 -11.896 17.176 1.00 90.88 68 SER A C 1
ATOM 500 O O . SER A 1 68 ? -1.231 -12.889 17.055 1.00 90.88 68 SER A O 1
ATOM 502 N N . LYS A 1 69 ? -0.984 -10.649 17.117 1.00 93.81 69 LYS A N 1
ATOM 503 C CA . LYS A 1 69 ? -2.364 -10.319 16.739 1.00 93.81 69 LYS A CA 1
ATOM 504 C C . LYS A 1 69 ? -2.577 -10.343 15.220 1.00 93.81 69 LYS A C 1
ATOM 506 O O . LYS A 1 69 ? -3.716 -10.216 14.776 1.00 93.81 69 LYS A O 1
ATOM 511 N N . LYS A 1 70 ? -1.512 -10.484 14.424 1.00 94.75 70 LYS A N 1
ATOM 512 C CA . LYS A 1 70 ? -1.532 -10.474 12.952 1.00 94.75 70 LYS A CA 1
ATOM 513 C C . LYS A 1 70 ? -1.545 -11.888 12.378 1.00 94.75 70 LYS A C 1
ATOM 515 O O . LYS A 1 70 ? -1.159 -12.828 13.054 1.00 94.75 70 LYS A O 1
ATOM 520 N N . GLN A 1 71 ? -1.977 -12.053 11.132 1.00 92.88 71 GLN A N 1
ATOM 521 C CA . GLN A 1 71 ? -2.084 -13.329 10.413 1.00 92.88 71 GLN A CA 1
ATOM 522 C C . GLN A 1 71 ? -0.702 -13.892 10.022 1.00 92.88 71 GLN A C 1
ATOM 524 O O . GLN A 1 71 ? -0.361 -13.992 8.845 1.00 92.88 71 GLN A O 1
ATOM 529 N N . ASP A 1 72 ? 0.105 -14.243 11.023 1.00 90.81 72 ASP A N 1
ATOM 530 C CA . ASP A 1 72 ? 1.497 -14.684 10.903 1.00 90.81 72 ASP A CA 1
ATOM 531 C C . ASP A 1 72 ? 1.681 -16.208 10.787 1.00 90.81 72 ASP A C 1
ATOM 533 O O . ASP A 1 72 ? 2.753 -16.682 10.399 1.00 90.81 72 ASP A O 1
ATOM 537 N N . GLU A 1 73 ? 0.623 -16.970 11.061 1.00 90.50 73 GLU A N 1
ATOM 538 C CA . GLU A 1 73 ? 0.581 -18.424 10.914 1.00 90.50 73 GLU A CA 1
ATOM 539 C C . GLU A 1 73 ? 0.893 -18.837 9.471 1.00 90.50 73 GLU A C 1
ATOM 541 O O . GLU A 1 73 ? 0.251 -18.390 8.519 1.00 90.50 73 GLU A O 1
ATOM 546 N N . GLY A 1 74 ? 1.922 -19.675 9.311 1.00 89.56 74 GLY A N 1
ATOM 547 C CA . GLY A 1 74 ? 2.363 -20.170 8.006 1.00 89.56 74 GLY A CA 1
ATOM 548 C C . GLY A 1 74 ? 2.980 -19.114 7.081 1.00 89.56 74 GLY A C 1
ATOM 549 O O . GLY A 1 74 ? 3.207 -19.412 5.911 1.00 89.56 74 GLY A O 1
ATOM 550 N N . VAL A 1 75 ? 3.267 -17.894 7.560 1.00 93.25 75 VAL A N 1
ATOM 551 C CA . VAL A 1 75 ? 3.832 -16.834 6.710 1.00 93.25 75 VAL A CA 1
ATOM 552 C C . VAL A 1 75 ? 5.233 -17.199 6.228 1.00 93.25 75 VAL A C 1
ATOM 554 O O . VAL A 1 75 ? 6.171 -17.355 7.015 1.00 93.25 75 VAL A O 1
ATOM 557 N N . VAL A 1 76 ? 5.382 -17.253 4.906 1.00 95.19 76 VAL A N 1
ATOM 558 C CA . VAL A 1 76 ? 6.649 -17.508 4.224 1.00 95.19 76 VAL A CA 1
ATOM 559 C C . VAL A 1 76 ? 7.374 -16.189 3.970 1.00 95.19 76 VAL A C 1
ATOM 561 O O . VAL A 1 76 ? 6.785 -15.201 3.532 1.00 95.19 76 VAL A O 1
ATOM 564 N N . VAL A 1 77 ? 8.680 -16.173 4.235 1.00 95.31 77 VAL A N 1
ATOM 565 C CA . VAL A 1 77 ? 9.569 -15.061 3.883 1.00 95.31 77 VAL A CA 1
ATOM 566 C C . VAL A 1 77 ? 10.858 -15.590 3.262 1.00 95.31 77 VAL A C 1
ATOM 568 O O . VAL A 1 77 ? 11.357 -16.639 3.661 1.00 95.31 77 VAL A O 1
ATOM 571 N N . ASN A 1 78 ? 11.426 -14.841 2.319 1.00 94.88 78 ASN A N 1
ATOM 572 C CA . ASN A 1 78 ? 12.711 -15.115 1.674 1.00 94.88 78 ASN A CA 1
ATOM 573 C C . ASN A 1 78 ? 12.815 -16.509 1.016 1.00 94.88 78 ASN A C 1
ATOM 575 O O . ASN A 1 78 ? 13.897 -17.102 1.042 1.00 94.88 78 ASN A O 1
ATOM 579 N N . LYS A 1 79 ? 11.720 -17.025 0.423 1.00 96.44 79 LYS A N 1
ATOM 580 C CA . LYS A 1 79 ? 11.744 -18.276 -0.365 1.00 96.44 79 LYS A CA 1
ATOM 581 C C . LYS A 1 79 ? 12.696 -18.130 -1.554 1.00 96.44 79 LYS A C 1
ATOM 583 O O . LYS A 1 79 ? 13.588 -18.953 -1.723 1.00 96.44 79 LYS A O 1
ATOM 588 N N . PHE A 1 80 ? 12.556 -17.041 -2.309 1.00 96.69 80 PHE A N 1
ATOM 589 C CA . PHE A 1 80 ? 13.434 -16.708 -3.430 1.00 96.69 80 PHE A CA 1
ATOM 590 C C . PHE A 1 80 ? 14.417 -15.615 -3.035 1.00 96.69 80 PHE A C 1
ATOM 592 O O . PHE A 1 80 ? 14.027 -14.535 -2.578 1.00 96.69 80 PHE A O 1
ATOM 599 N N . ARG A 1 81 ? 15.708 -15.899 -3.204 1.00 95.19 81 ARG A N 1
ATOM 600 C CA . ARG A 1 81 ? 16.805 -14.993 -2.842 1.00 95.19 81 ARG A CA 1
ATOM 601 C C . ARG A 1 81 ? 17.353 -14.308 -4.093 1.00 95.19 81 ARG A C 1
ATOM 603 O O . ARG A 1 81 ? 17.214 -14.846 -5.179 1.00 95.19 81 ARG A O 1
ATOM 610 N N . PRO A 1 82 ? 18.077 -13.184 -3.974 1.00 92.94 82 PRO A N 1
ATOM 611 C CA . PRO A 1 82 ? 18.596 -12.475 -5.150 1.00 92.94 82 PRO A CA 1
ATOM 612 C C . PRO A 1 82 ? 19.550 -13.290 -6.030 1.00 92.94 82 PRO A C 1
ATOM 614 O O . PRO A 1 82 ? 19.692 -12.996 -7.209 1.00 92.94 82 PRO A O 1
ATOM 617 N N . LYS A 1 83 ? 20.205 -14.307 -5.454 1.00 92.69 83 LYS A N 1
ATOM 618 C CA . LYS A 1 83 ? 21.078 -15.237 -6.186 1.00 92.69 83 LYS A CA 1
ATOM 619 C C . LYS A 1 83 ? 20.302 -16.253 -7.028 1.00 92.69 83 LYS A C 1
ATOM 621 O O . LYS A 1 83 ? 20.847 -16.758 -7.997 1.00 92.69 83 LYS A O 1
ATOM 626 N N . GLU A 1 84 ? 19.070 -16.551 -6.634 1.00 95.31 84 GLU A N 1
ATOM 627 C CA . GLU A 1 84 ? 18.190 -17.527 -7.275 1.00 95.31 84 GLU A CA 1
ATOM 628 C C . GLU A 1 84 ? 16.750 -16.982 -7.219 1.00 95.31 84 GLU A C 1
ATOM 630 O O . GLU A 1 84 ? 15.945 -17.390 -6.370 1.00 95.31 84 GLU A O 1
ATOM 635 N N . PRO A 1 85 ? 16.459 -15.941 -8.024 1.00 97.50 85 PRO A N 1
ATOM 636 C CA . PRO A 1 85 ? 15.133 -15.351 -8.082 1.00 97.50 85 PRO A CA 1
ATOM 637 C C . PRO A 1 85 ? 14.168 -16.283 -8.821 1.00 97.50 85 PRO A C 1
ATOM 639 O O . PRO A 1 85 ? 14.562 -17.026 -9.718 1.00 97.50 85 PRO A O 1
ATOM 642 N N . TYR A 1 86 ? 12.886 -16.189 -8.487 1.00 98.38 86 TYR A N 1
ATOM 643 C CA . TYR A 1 86 ? 11.827 -16.768 -9.303 1.00 98.38 86 TYR A CA 1
ATOM 644 C C . TYR A 1 86 ? 11.699 -15.986 -10.616 1.00 98.38 86 TYR A C 1
ATOM 646 O O . TYR A 1 86 ? 11.754 -14.754 -10.608 1.00 98.38 86 TYR A O 1
ATOM 654 N N . ILE A 1 87 ? 11.512 -16.686 -11.733 1.00 98.38 87 ILE A N 1
ATOM 655 C CA . ILE A 1 87 ? 11.306 -16.065 -13.045 1.00 98.38 87 ILE A CA 1
ATOM 656 C C . ILE A 1 87 ? 9.810 -16.066 -13.351 1.00 98.38 87 ILE A C 1
ATOM 658 O O . ILE A 1 87 ? 9.248 -17.081 -13.753 1.00 98.38 87 ILE A O 1
ATOM 662 N N . GLY A 1 88 ? 9.167 -14.921 -13.130 1.00 97.50 88 GLY A N 1
ATOM 663 C CA . GLY A 1 88 ? 7.771 -14.698 -13.501 1.00 97.50 88 GLY A CA 1
ATOM 664 C C . GLY A 1 88 ? 7.644 -14.145 -14.915 1.00 97.50 88 GLY A C 1
ATOM 665 O O . GLY A 1 88 ? 8.629 -13.729 -15.525 1.00 97.50 88 GLY A O 1
ATOM 666 N N . ARG A 1 89 ? 6.416 -14.092 -15.434 1.00 98.25 89 ARG A N 1
ATOM 667 C CA . ARG A 1 89 ? 6.095 -13.465 -16.724 1.00 98.25 89 ARG A CA 1
ATOM 668 C C . ARG A 1 89 ? 5.017 -12.419 -16.558 1.00 98.25 89 ARG A C 1
ATOM 670 O O . ARG A 1 89 ? 4.039 -12.642 -15.852 1.00 98.25 89 ARG A O 1
ATOM 677 N N . CYS A 1 90 ? 5.170 -11.285 -17.224 1.00 98.44 90 CYS A N 1
ATOM 678 C CA . CYS A 1 90 ? 4.143 -10.253 -17.233 1.00 98.44 90 CYS A CA 1
ATOM 679 C C . CYS A 1 90 ? 2.930 -10.696 -18.039 1.00 98.44 90 CYS A C 1
ATOM 681 O O . CYS A 1 90 ? 3.050 -11.060 -19.206 1.00 98.44 90 CYS A O 1
ATOM 683 N N . LEU A 1 91 ? 1.761 -10.652 -17.411 1.00 98.00 91 LEU A N 1
ATOM 684 C CA . LEU A 1 91 ? 0.481 -10.903 -18.063 1.00 98.00 91 LEU A CA 1
ATOM 685 C C . LEU A 1 91 ? -0.138 -9.605 -18.567 1.00 98.00 91 LEU A C 1
ATOM 687 O O . LEU A 1 91 ? -0.600 -9.536 -19.703 1.00 98.00 91 LEU A O 1
ATOM 691 N N . LEU A 1 92 ? -0.129 -8.573 -17.725 1.00 97.06 92 LEU A N 1
ATOM 692 C CA . LEU A 1 92 ? -0.673 -7.262 -18.046 1.00 97.06 92 LEU A CA 1
ATOM 693 C C . LEU A 1 92 ? 0.158 -6.162 -17.393 1.00 97.06 92 LEU A C 1
ATOM 695 O O . LEU A 1 92 ? 0.761 -6.365 -16.338 1.00 97.06 92 LEU A O 1
ATOM 699 N N . ASN A 1 93 ? 0.162 -4.998 -18.034 1.00 98.25 93 ASN A N 1
ATOM 700 C CA . ASN A 1 93 ? 0.786 -3.782 -17.536 1.00 98.25 93 ASN A CA 1
ATOM 701 C C . ASN A 1 93 ? -0.012 -2.580 -18.052 1.00 98.25 93 ASN A C 1
ATOM 703 O O . ASN A 1 93 ? -0.046 -2.320 -19.257 1.00 98.25 93 ASN A O 1
ATOM 707 N N . THR A 1 94 ? -0.708 -1.887 -17.158 1.00 98.50 94 THR A N 1
ATOM 708 C CA . THR A 1 94 ? -1.689 -0.857 -17.509 1.00 98.50 94 THR A CA 1
ATOM 709 C C . THR A 1 94 ? -1.466 0.387 -16.666 1.00 98.50 94 THR A C 1
ATOM 711 O O . THR A 1 94 ? -1.390 0.319 -15.441 1.00 98.50 94 THR A O 1
ATOM 714 N N . LYS A 1 95 ? -1.382 1.548 -17.319 1.00 98.31 95 LYS A N 1
ATOM 715 C CA . LYS A 1 95 ? -1.340 2.838 -16.629 1.00 98.31 95 LYS A CA 1
ATOM 716 C C . LYS A 1 95 ? -2.700 3.099 -15.980 1.00 98.31 95 LYS A C 1
ATOM 718 O O . LYS A 1 95 ? -3.717 3.050 -16.663 1.00 98.31 95 LYS A O 1
ATOM 723 N N . ILE A 1 96 ? -2.704 3.378 -14.679 1.00 98.12 96 ILE A N 1
ATOM 724 C CA . ILE A 1 96 ? -3.923 3.609 -13.882 1.00 98.12 96 ILE A CA 1
ATOM 725 C C . ILE A 1 96 ? -4.117 5.076 -13.483 1.00 98.12 96 ILE A C 1
ATOM 727 O O . ILE A 1 96 ? -5.114 5.425 -12.865 1.00 98.12 96 ILE A O 1
ATOM 731 N N . THR A 1 97 ? -3.166 5.944 -13.824 1.00 97.44 97 THR A N 1
ATOM 732 C CA . THR A 1 97 ? -3.293 7.401 -13.689 1.00 97.44 97 THR A CA 1
ATOM 733 C C . THR A 1 97 ? -3.748 8.031 -15.000 1.00 97.44 97 THR A C 1
ATOM 735 O O . THR A 1 97 ? -3.328 7.585 -16.072 1.00 97.44 97 THR A O 1
ATOM 738 N N . GLY A 1 98 ? -4.535 9.105 -14.910 1.00 94.94 98 GLY A N 1
ATOM 739 C CA . GLY A 1 98 ? -4.920 9.930 -16.057 1.00 94.94 98 GLY A CA 1
ATOM 740 C C . GLY A 1 98 ? -3.725 10.623 -16.722 1.00 94.94 98 GLY A C 1
ATOM 741 O O . GLY A 1 98 ? -2.643 10.725 -16.141 1.00 94.94 98 GLY A O 1
ATOM 742 N N . ASP A 1 99 ? -3.916 11.096 -17.954 1.00 93.88 99 ASP A N 1
ATOM 743 C CA . ASP A 1 99 ? -2.867 11.764 -18.741 1.00 93.88 99 ASP A CA 1
ATOM 744 C C . ASP A 1 99 ? -2.437 13.118 -18.150 1.00 93.88 99 ASP A C 1
ATOM 746 O O . ASP A 1 99 ? -1.316 13.565 -18.370 1.00 93.88 99 ASP A O 1
ATOM 750 N N . ASP A 1 100 ? -3.310 13.751 -17.370 1.00 93.50 100 ASP A N 1
ATOM 751 C CA . ASP A 1 100 ? -3.096 15.021 -16.674 1.00 93.50 100 ASP A CA 1
ATOM 752 C C . ASP A 1 100 ? -2.439 14.859 -15.287 1.00 93.50 100 ASP A C 1
ATOM 754 O O . ASP A 1 100 ? -2.149 15.849 -14.607 1.00 93.50 100 ASP A O 1
ATOM 758 N N . ALA A 1 101 ? -2.186 13.622 -14.843 1.00 95.06 101 ALA A N 1
ATOM 759 C CA . ALA A 1 101 ? -1.514 13.367 -13.576 1.00 95.06 101 ALA A CA 1
ATOM 760 C C . ALA A 1 101 ? -0.042 13.834 -13.624 1.00 95.06 101 ALA A C 1
ATOM 762 O O . ALA A 1 101 ? 0.642 13.656 -14.631 1.00 95.06 101 ALA A O 1
ATOM 763 N N . PRO A 1 102 ? 0.525 14.355 -12.516 1.00 91.25 102 PRO A N 1
ATOM 764 C CA . PRO A 1 102 ? 1.911 14.841 -12.473 1.00 91.25 102 PRO A CA 1
ATOM 765 C C . PRO A 1 102 ? 2.978 13.743 -12.625 1.00 91.25 102 PRO A C 1
ATOM 767 O O . PRO A 1 102 ? 4.171 14.033 -12.599 1.00 91.25 102 PRO A O 1
ATOM 770 N N . GLY A 1 103 ? 2.578 12.478 -12.699 1.00 92.56 103 GLY A N 1
ATOM 771 C CA . GLY A 1 103 ? 3.456 11.348 -12.945 1.00 92.56 103 GLY A CA 1
ATOM 772 C C . GLY A 1 103 ? 2.641 10.083 -13.164 1.00 92.56 103 GLY A C 1
ATOM 773 O O . GLY A 1 103 ? 1.464 10.020 -12.815 1.00 92.56 103 GLY A O 1
ATOM 774 N N . GLU A 1 104 ? 3.282 9.064 -13.718 1.00 96.81 104 GLU A N 1
ATOM 775 C CA . GLU A 1 104 ? 2.595 7.836 -14.097 1.00 96.81 104 GLU A CA 1
ATOM 776 C C . GLU A 1 104 ? 2.631 6.801 -12.978 1.00 96.81 104 GLU A C 1
ATOM 778 O O . GLU A 1 104 ? 3.685 6.544 -12.389 1.00 96.81 104 GLU A O 1
ATOM 783 N N . THR A 1 105 ? 1.496 6.152 -12.730 1.00 98.31 105 THR A N 1
ATOM 784 C CA . THR A 1 105 ? 1.442 4.928 -11.926 1.00 98.31 105 THR A CA 1
ATOM 785 C C . THR A 1 105 ? 0.798 3.814 -12.733 1.00 98.31 105 THR A C 1
ATOM 787 O O . THR A 1 105 ? -0.193 4.026 -13.431 1.00 98.31 105 THR A O 1
ATOM 790 N N . TRP A 1 106 ? 1.397 2.635 -12.649 1.00 98.69 106 TRP A N 1
ATOM 791 C CA . TRP A 1 106 ? 1.069 1.461 -13.438 1.00 98.69 106 TRP A CA 1
ATOM 792 C C . TRP A 1 106 ? 0.667 0.315 -12.515 1.00 98.69 106 TRP A C 1
ATOM 794 O O . TRP A 1 106 ? 1.289 0.092 -11.472 1.00 98.69 106 TRP A O 1
ATOM 804 N N . HIS A 1 107 ? -0.375 -0.401 -12.912 1.00 98.81 107 HIS A N 1
ATOM 805 C CA . HIS A 1 107 ? -0.770 -1.671 -12.333 1.00 98.81 107 HIS A CA 1
ATOM 806 C C . HIS A 1 107 ? -0.295 -2.791 -13.256 1.00 98.81 107 HIS A C 1
ATOM 808 O O . HIS A 1 107 ? -0.519 -2.747 -14.466 1.00 98.81 107 HIS A O 1
ATOM 814 N N . MET A 1 108 ? 0.378 -3.783 -12.691 1.00 98.56 108 MET A N 1
ATOM 815 C CA . MET A 1 108 ? 0.979 -4.875 -13.451 1.00 98.56 108 MET A CA 1
ATOM 816 C C . MET A 1 108 ? 0.787 -6.195 -12.732 1.00 98.56 108 MET A C 1
ATOM 818 O O . MET A 1 108 ? 0.841 -6.229 -11.503 1.00 98.56 108 MET A O 1
ATOM 822 N N . VAL A 1 109 ? 0.606 -7.264 -13.505 1.00 98.75 109 VAL A N 1
ATOM 823 C CA . VAL A 1 109 ? 0.390 -8.619 -12.990 1.00 98.75 109 VAL A CA 1
ATOM 824 C C . VAL A 1 109 ? 1.421 -9.567 -13.577 1.00 98.75 109 VAL A C 1
ATOM 826 O O . VAL A 1 109 ? 1.657 -9.572 -14.789 1.00 98.75 109 VAL A O 1
ATOM 829 N N . PHE A 1 110 ? 2.008 -10.390 -12.714 1.00 98.69 110 PHE A N 1
ATOM 830 C CA . PHE A 1 110 ? 2.995 -11.401 -13.070 1.00 98.69 110 PHE A CA 1
ATOM 831 C C . PHE A 1 110 ? 2.497 -12.798 -12.724 1.00 98.69 110 PHE A C 1
ATOM 833 O O . PHE A 1 110 ? 1.859 -12.990 -11.690 1.00 98.69 110 PHE A O 1
ATOM 840 N N . THR A 1 111 ? 2.826 -13.785 -13.554 1.00 98.38 111 THR A N 1
ATOM 841 C CA . THR A 1 111 ? 2.641 -15.197 -13.213 1.00 98.38 111 THR A CA 1
ATOM 842 C C . THR A 1 111 ? 3.592 -15.605 -12.097 1.00 98.38 111 THR A C 1
ATOM 844 O O . THR A 1 111 ? 4.755 -15.200 -12.078 1.00 98.38 111 THR A O 1
ATOM 847 N N . THR A 1 112 ? 3.098 -16.445 -11.196 1.00 97.69 112 THR A N 1
ATOM 848 C CA . THR A 1 112 ? 3.866 -17.096 -10.129 1.00 97.69 112 THR A CA 1
ATOM 849 C C . THR A 1 112 ? 3.702 -18.609 -10.130 1.00 97.69 112 THR A C 1
ATOM 851 O O . THR A 1 112 ? 4.427 -19.282 -9.410 1.00 97.69 112 THR A O 1
ATOM 854 N N . GLU A 1 113 ? 2.734 -19.149 -10.878 1.00 95.75 113 GLU A N 1
ATOM 855 C CA . GLU A 1 113 ? 2.416 -20.587 -10.918 1.00 95.75 113 GLU A CA 1
ATOM 856 C C . GLU A 1 113 ? 2.108 -21.199 -9.532 1.00 95.75 113 GLU A C 1
ATOM 858 O O . GLU A 1 113 ? 2.097 -22.415 -9.374 1.00 95.75 113 GLU A O 1
ATOM 863 N N . GLY A 1 114 ? 1.817 -20.365 -8.525 1.00 95.62 114 GLY A N 1
ATOM 864 C CA . GLY A 1 114 ? 1.641 -20.786 -7.130 1.00 95.62 114 GLY A CA 1
ATOM 865 C C . GLY A 1 114 ? 2.952 -20.932 -6.350 1.00 95.62 114 GLY A C 1
ATOM 866 O O . GLY A 1 114 ? 2.940 -21.271 -5.169 1.00 95.62 114 GLY A O 1
ATOM 867 N N . GLU A 1 115 ? 4.095 -20.640 -6.971 1.00 97.94 115 GLU A N 1
ATOM 868 C CA . GLU A 1 115 ? 5.412 -20.820 -6.366 1.00 97.94 115 GLU A CA 1
ATOM 869 C C . GLU A 1 115 ? 5.807 -19.702 -5.404 1.00 97.94 115 GLU A C 1
ATOM 871 O O . GLU A 1 115 ? 6.693 -19.905 -4.575 1.00 97.94 115 GLU A O 1
ATOM 876 N N . VAL A 1 116 ? 5.160 -18.539 -5.464 1.00 97.81 116 VAL A N 1
ATOM 877 C CA . VAL A 1 116 ? 5.430 -17.399 -4.576 1.00 97.81 116 VAL A CA 1
ATOM 878 C C . VAL A 1 116 ? 4.302 -17.298 -3.535 1.00 97.81 116 VAL A C 1
ATOM 880 O O . VAL A 1 116 ? 3.329 -16.590 -3.782 1.00 97.81 116 VAL A O 1
ATOM 883 N N . PRO A 1 117 ? 4.393 -17.992 -2.379 1.00 97.50 117 PRO A N 1
ATOM 884 C CA . PRO A 1 117 ? 3.317 -18.056 -1.386 1.00 97.50 117 PRO A CA 1
ATOM 885 C C . PRO A 1 117 ? 3.295 -16.797 -0.506 1.00 97.50 117 PRO A C 1
ATOM 887 O O . PRO A 1 117 ? 3.708 -16.829 0.655 1.00 97.50 117 PRO A O 1
ATOM 890 N N . TYR A 1 118 ? 2.882 -15.668 -1.078 1.00 98.19 118 TYR A N 1
ATOM 891 C CA . TYR A 1 118 ? 2.737 -14.413 -0.344 1.00 98.19 118 TYR A CA 1
ATOM 892 C C . TYR A 1 118 ? 1.366 -14.306 0.337 1.00 98.19 118 TYR A C 1
ATOM 894 O O . TYR A 1 118 ? 0.418 -15.010 -0.009 1.00 98.19 118 TYR A O 1
ATOM 902 N N . ARG A 1 119 ? 1.260 -13.393 1.304 1.00 97.25 119 ARG A N 1
ATOM 903 C CA . ARG A 1 119 ? -0.002 -12.980 1.931 1.00 97.25 119 ARG A CA 1
ATOM 904 C C . ARG A 1 119 ? -0.166 -11.465 1.913 1.00 97.25 119 ARG A C 1
ATOM 906 O O . ARG A 1 119 ? 0.764 -10.729 1.573 1.00 97.25 119 ARG A O 1
ATOM 913 N N . GLU A 1 120 ? -1.355 -11.014 2.298 1.00 98.38 120 GLU A N 1
ATOM 914 C CA . GLU A 1 120 ? -1.704 -9.598 2.348 1.00 98.38 120 GLU A CA 1
ATOM 915 C C . GLU A 1 120 ? -0.709 -8.794 3.193 1.00 98.38 120 GLU A C 1
ATOM 917 O O . GLU A 1 120 ? -0.388 -9.162 4.326 1.00 98.38 120 GLU A O 1
ATOM 922 N N . GLY A 1 121 ? -0.228 -7.681 2.633 1.00 95.25 121 GLY A N 1
ATOM 923 C CA . GLY A 1 121 ? 0.725 -6.785 3.291 1.00 95.25 121 GLY A CA 1
ATOM 924 C C . GLY A 1 121 ? 2.196 -7.183 3.173 1.00 95.25 121 GLY A C 1
ATOM 925 O O . GLY A 1 121 ? 3.057 -6.501 3.720 1.00 95.25 121 GLY A O 1
ATOM 926 N N . GLN A 1 122 ? 2.521 -8.262 2.464 1.00 98.12 122 GLN A N 1
ATOM 927 C CA . GLN A 1 122 ? 3.910 -8.556 2.120 1.00 98.12 122 GLN A CA 1
ATOM 928 C C . GLN A 1 122 ? 4.383 -7.751 0.902 1.00 98.12 122 GLN A C 1
ATOM 930 O O . GLN A 1 122 ? 3.602 -7.171 0.146 1.00 98.12 122 GLN A O 1
ATOM 935 N N . SER A 1 123 ? 5.697 -7.747 0.707 1.00 98.38 123 SER A N 1
ATOM 936 C CA . SER A 1 123 ? 6.368 -7.194 -0.468 1.00 98.38 123 SER A CA 1
ATOM 937 C C . SER A 1 123 ? 7.068 -8.295 -1.267 1.00 98.38 123 SER A C 1
ATOM 939 O O . SER A 1 123 ? 7.424 -9.346 -0.728 1.00 98.38 123 SER A O 1
ATOM 941 N N . ILE A 1 124 ? 7.342 -8.026 -2.541 1.00 98.25 124 ILE A N 1
ATOM 942 C CA . ILE A 1 124 ? 8.315 -8.779 -3.343 1.00 98.25 124 ILE A CA 1
ATOM 943 C C . ILE A 1 124 ? 9.453 -7.860 -3.778 1.00 98.25 124 ILE A C 1
ATOM 945 O O . ILE A 1 124 ? 9.279 -6.651 -3.927 1.00 98.25 124 ILE A O 1
ATOM 949 N N . GLY A 1 125 ? 10.638 -8.427 -3.975 1.00 97.75 125 GLY A N 1
ATOM 950 C CA . GLY A 1 125 ? 11.761 -7.697 -4.552 1.00 97.75 125 GLY A CA 1
ATOM 951 C C . GLY A 1 125 ? 11.889 -7.980 -6.040 1.00 97.75 125 GLY A C 1
ATOM 952 O O . GLY A 1 125 ? 11.886 -9.141 -6.433 1.00 97.75 125 GLY A O 1
ATOM 953 N N . VAL A 1 126 ? 12.063 -6.942 -6.851 1.00 98.12 126 VAL A N 1
ATOM 954 C CA . VAL A 1 126 ? 12.296 -7.059 -8.294 1.00 98.12 126 VAL A CA 1
ATOM 955 C C . VAL A 1 126 ? 13.739 -6.708 -8.619 1.00 98.12 126 VAL A C 1
ATOM 957 O O . VAL A 1 126 ? 14.239 -5.659 -8.201 1.00 98.12 126 VAL A O 1
ATOM 960 N N . ILE A 1 127 ? 14.396 -7.573 -9.390 1.00 96.81 127 ILE A N 1
ATOM 961 C CA . ILE A 1 127 ? 15.707 -7.308 -9.987 1.00 96.81 127 ILE A CA 1
ATOM 962 C C . ILE A 1 127 ? 15.477 -6.900 -11.441 1.00 96.81 127 ILE A C 1
ATOM 964 O O . ILE A 1 127 ? 15.053 -7.720 -12.252 1.00 96.81 127 ILE A O 1
ATOM 968 N N . ALA A 1 128 ? 15.739 -5.631 -11.751 1.00 96.56 128 ALA A N 1
ATOM 969 C CA . ALA A 1 128 ? 15.650 -5.128 -13.117 1.00 96.56 128 ALA A CA 1
ATOM 970 C C . ALA A 1 128 ? 16.692 -5.798 -14.021 1.00 96.56 128 ALA A C 1
ATOM 972 O O . ALA A 1 128 ? 17.787 -6.146 -13.566 1.00 96.56 128 ALA A O 1
ATOM 973 N N . ASP A 1 129 ? 16.358 -5.944 -15.299 1.00 95.38 129 ASP A N 1
ATOM 974 C CA . ASP A 1 129 ? 17.316 -6.399 -16.301 1.00 95.38 129 ASP A CA 1
ATOM 975 C C . ASP A 1 129 ? 18.399 -5.359 -16.580 1.00 95.38 129 ASP A C 1
ATOM 977 O O . ASP A 1 129 ? 18.214 -4.165 -16.345 1.00 95.38 129 ASP A O 1
ATOM 981 N N . GLY A 1 130 ? 19.532 -5.837 -17.093 1.00 93.38 130 GLY A N 1
ATOM 982 C CA . GLY A 1 130 ? 20.725 -5.033 -17.321 1.00 93.38 130 GLY A CA 1
ATOM 983 C C . GLY A 1 130 ? 21.731 -5.095 -16.173 1.00 93.38 130 GLY A C 1
ATOM 984 O O . GLY A 1 130 ? 21.618 -5.889 -15.232 1.00 93.38 130 GLY A O 1
ATOM 985 N N . GLU A 1 131 ? 22.749 -4.252 -16.296 1.00 92.94 131 GLU A N 1
ATOM 986 C CA . GLU A 1 131 ? 23.888 -4.170 -15.391 1.00 92.94 131 GLU A CA 1
ATOM 987 C C . GLU A 1 131 ? 24.070 -2.730 -14.900 1.00 92.94 131 GLU A C 1
ATOM 989 O O . GLU A 1 131 ? 23.709 -1.762 -15.570 1.00 92.94 131 GLU A O 1
ATOM 994 N N . ASP A 1 132 ? 24.613 -2.580 -13.694 1.00 90.62 132 ASP A N 1
ATOM 995 C CA . ASP A 1 132 ? 25.038 -1.291 -13.168 1.00 90.62 132 ASP A CA 1
ATOM 996 C C . ASP A 1 132 ? 26.334 -0.797 -13.837 1.00 90.62 132 ASP A C 1
ATOM 998 O O . ASP A 1 132 ? 26.929 -1.463 -14.683 1.00 90.62 132 ASP A O 1
ATOM 1002 N N . ALA A 1 133 ? 26.803 0.385 -13.430 1.00 88.94 133 ALA A N 1
ATOM 1003 C CA . ALA A 1 133 ? 28.018 0.991 -13.976 1.00 88.94 133 ALA A CA 1
ATOM 1004 C C . ALA A 1 133 ? 29.293 0.133 -13.802 1.00 88.94 133 ALA A C 1
ATOM 1006 O O . ALA A 1 133 ? 30.297 0.413 -14.449 1.00 88.94 133 ALA A O 1
ATOM 1007 N N . ASN A 1 134 ? 29.269 -0.896 -12.946 1.00 90.88 134 ASN A N 1
ATOM 1008 C CA . ASN A 1 134 ? 30.387 -1.806 -12.699 1.00 90.88 134 ASN A CA 1
ATOM 1009 C C . ASN A 1 134 ? 30.200 -3.171 -13.385 1.00 90.88 134 ASN A C 1
ATOM 1011 O O . ASN A 1 134 ? 30.917 -4.115 -13.044 1.00 90.88 134 ASN A O 1
ATOM 1015 N N . GLY A 1 135 ? 29.219 -3.312 -14.283 1.00 91.88 135 GLY A N 1
ATOM 1016 C CA . GLY A 1 135 ? 28.914 -4.579 -14.952 1.00 91.88 135 GLY A CA 1
ATOM 1017 C C . GLY A 1 135 ? 28.285 -5.625 -14.026 1.00 91.88 135 GLY A C 1
ATOM 1018 O O . GLY A 1 135 ? 28.385 -6.824 -14.276 1.00 91.88 135 GLY A O 1
ATOM 1019 N N . LYS A 1 136 ? 27.696 -5.211 -12.893 1.00 92.06 136 LYS A N 1
ATOM 1020 C CA . LYS A 1 136 ? 27.027 -6.131 -11.959 1.00 92.06 136 LYS A CA 1
ATOM 1021 C C . LYS A 1 136 ? 25.514 -6.091 -12.159 1.00 92.06 136 LYS A C 1
ATOM 1023 O O . LYS A 1 136 ? 24.976 -5.016 -12.418 1.00 92.06 136 LYS A O 1
ATOM 1028 N N . PRO A 1 137 ? 24.793 -7.209 -11.956 1.00 91.44 137 PRO A N 1
ATOM 1029 C CA . PRO A 1 137 ? 23.335 -7.201 -11.966 1.00 91.44 137 PRO A CA 1
ATOM 1030 C C . PRO A 1 137 ? 22.771 -6.138 -11.023 1.00 91.44 137 PRO A C 1
ATOM 1032 O O . PRO A 1 137 ? 23.279 -5.937 -9.914 1.00 91.44 137 PRO A O 1
ATOM 1035 N N . HIS A 1 138 ? 21.697 -5.472 -11.442 1.00 92.62 138 HIS A N 1
ATOM 1036 C CA . HIS A 1 138 ? 21.067 -4.461 -10.606 1.00 92.62 138 HIS A CA 1
ATOM 1037 C C . HIS A 1 138 ? 20.628 -5.030 -9.249 1.00 92.62 138 HIS A C 1
ATOM 1039 O O . HIS A 1 138 ? 20.095 -6.132 -9.137 1.00 92.62 138 HIS A O 1
ATOM 1045 N N . LYS A 1 139 ? 20.803 -4.240 -8.186 1.00 93.00 139 LYS A N 1
ATOM 1046 C CA . LYS A 1 139 ? 20.246 -4.575 -6.868 1.00 93.00 139 LYS A CA 1
ATOM 1047 C C . LYS A 1 139 ? 18.715 -4.660 -6.935 1.00 93.00 139 LYS A C 1
ATOM 1049 O O . LYS A 1 139 ? 18.080 -3.892 -7.664 1.00 93.00 139 LYS A O 1
ATOM 1054 N N . LEU A 1 140 ? 18.121 -5.537 -6.128 1.00 94.00 140 LEU A N 1
ATOM 1055 C CA . LEU A 1 140 ? 16.664 -5.633 -6.025 1.00 94.00 140 LEU A CA 1
ATOM 1056 C C . LEU A 1 140 ? 16.051 -4.338 -5.474 1.00 94.00 140 LEU A C 1
ATOM 1058 O O . LEU A 1 140 ? 16.670 -3.658 -4.652 1.00 94.00 140 LEU A O 1
ATOM 1062 N N . ARG A 1 141 ? 14.824 -4.022 -5.891 1.00 96.06 141 ARG A N 1
ATOM 1063 C CA . ARG A 1 141 ? 13.963 -2.996 -5.279 1.00 96.06 141 ARG A CA 1
ATOM 1064 C C . ARG A 1 141 ? 12.700 -3.663 -4.746 1.00 96.06 141 ARG A C 1
ATOM 1066 O O . ARG A 1 141 ? 12.130 -4.502 -5.437 1.00 96.06 141 ARG A O 1
ATOM 1073 N N . LEU A 1 142 ? 12.301 -3.318 -3.526 1.00 95.81 142 LEU A N 1
ATOM 1074 C CA . LEU A 1 142 ? 11.088 -3.850 -2.907 1.00 95.81 142 LEU A CA 1
ATOM 1075 C C . LEU A 1 142 ? 9.856 -3.084 -3.386 1.00 95.81 142 LEU A C 1
ATOM 1077 O O . LEU A 1 142 ? 9.890 -1.860 -3.500 1.00 95.81 142 LEU A O 1
ATOM 1081 N N . TYR A 1 143 ? 8.781 -3.825 -3.623 1.00 98.00 143 TYR A N 1
ATOM 1082 C CA . TYR A 1 143 ? 7.466 -3.305 -3.955 1.00 98.00 143 TYR A CA 1
ATOM 1083 C C . TYR A 1 143 ? 6.424 -4.044 -3.120 1.00 98.00 143 TYR A C 1
ATOM 1085 O O . TYR A 1 143 ? 6.378 -5.280 -3.136 1.00 98.00 143 TYR A O 1
ATOM 1093 N N . SER A 1 144 ? 5.591 -3.289 -2.404 1.00 98.38 144 SER A N 1
ATOM 1094 C CA . SER A 1 144 ? 4.448 -3.840 -1.680 1.00 98.38 144 SER A CA 1
ATOM 1095 C C . SER A 1 144 ? 3.470 -4.466 -2.675 1.00 98.38 144 SER A C 1
ATOM 1097 O O . SER A 1 144 ? 3.199 -3.908 -3.745 1.00 98.38 144 SER A O 1
ATOM 1099 N N . ILE A 1 145 ? 2.968 -5.651 -2.338 1.00 98.69 145 ILE A N 1
ATOM 1100 C CA . ILE A 1 145 ? 2.082 -6.415 -3.213 1.00 98.69 145 ILE A CA 1
ATOM 1101 C C . ILE A 1 145 ? 0.695 -5.764 -3.215 1.00 98.69 145 ILE A C 1
ATOM 1103 O O . ILE A 1 145 ? 0.153 -5.433 -2.162 1.00 98.69 145 ILE A O 1
ATOM 1107 N N . ALA A 1 146 ? 0.135 -5.559 -4.409 1.00 98.75 146 ALA A N 1
ATOM 1108 C CA . ALA A 1 146 ? -1.146 -4.884 -4.624 1.00 98.75 146 ALA A CA 1
ATOM 1109 C C . ALA A 1 146 ? -2.344 -5.843 -4.741 1.00 98.75 146 ALA A C 1
ATOM 1111 O O . ALA A 1 146 ? -3.489 -5.390 -4.720 1.00 98.75 146 ALA A O 1
ATOM 1112 N N . SER A 1 147 ? -2.100 -7.145 -4.886 1.00 98.69 147 SER A N 1
ATOM 1113 C CA . SER A 1 147 ? -3.115 -8.202 -4.957 1.00 98.69 147 SER A CA 1
ATOM 1114 C C . SER A 1 147 ? -3.289 -8.922 -3.618 1.00 98.69 147 SER A C 1
ATOM 1116 O O . SER A 1 147 ? -2.365 -8.972 -2.804 1.00 98.69 147 SER A O 1
ATOM 1118 N N . SER A 1 148 ? -4.461 -9.510 -3.384 1.00 98.50 148 SER A N 1
ATOM 1119 C CA . SER A 1 148 ? -4.675 -10.505 -2.317 1.00 98.50 148 SER A CA 1
ATOM 1120 C C . SER A 1 148 ? -3.821 -11.760 -2.550 1.00 98.50 148 SER A C 1
ATOM 1122 O O . SER A 1 148 ? -3.238 -11.929 -3.622 1.00 98.50 148 SER A O 1
ATOM 1124 N N . ALA A 1 149 ? -3.763 -12.679 -1.587 1.00 97.94 149 ALA A N 1
ATOM 1125 C CA . ALA A 1 149 ? -3.041 -13.951 -1.689 1.00 97.94 149 ALA A CA 1
ATOM 1126 C C . ALA A 1 149 ? -3.542 -14.866 -2.827 1.00 97.94 149 ALA A C 1
ATOM 1128 O O . ALA A 1 149 ? -2.798 -15.724 -3.304 1.00 97.94 149 ALA A O 1
ATOM 1129 N N . LEU A 1 150 ? -4.787 -14.693 -3.286 1.00 98.00 150 LEU A N 1
ATOM 1130 C CA . LEU A 1 150 ? -5.314 -15.413 -4.452 1.00 98.00 150 LEU A CA 1
ATOM 1131 C C . LEU A 1 150 ? -4.915 -14.763 -5.786 1.00 98.00 150 LEU A C 1
ATOM 1133 O O . LEU A 1 150 ? -5.102 -15.368 -6.841 1.00 98.00 150 LEU A O 1
ATOM 1137 N N . GLY A 1 151 ? -4.339 -13.561 -5.759 1.00 97.88 151 GLY A N 1
ATOM 1138 C CA . GLY A 1 151 ? -4.052 -12.793 -6.965 1.00 97.88 151 GLY A CA 1
ATOM 1139 C C . GLY A 1 151 ? -5.321 -12.201 -7.583 1.00 97.88 151 GLY A C 1
ATOM 1140 O O . GLY A 1 151 ? -6.441 -12.571 -7.235 1.00 97.88 151 GLY A O 1
ATOM 1141 N N . ASP A 1 152 ? -5.159 -11.305 -8.555 1.00 97.88 152 ASP A N 1
ATOM 1142 C CA . ASP A 1 152 ? -6.305 -10.631 -9.191 1.00 97.88 152 ASP A CA 1
ATOM 1143 C C . ASP A 1 152 ? -7.217 -11.595 -9.978 1.00 97.88 152 ASP A C 1
ATOM 1145 O O . ASP A 1 152 ? -8.366 -11.268 -10.275 1.00 97.88 152 ASP A O 1
ATOM 1149 N N . PHE A 1 153 ? -6.715 -12.792 -10.300 1.00 97.50 153 PHE A N 1
ATOM 1150 C CA . PHE A 1 153 ? -7.453 -13.852 -10.994 1.00 97.50 153 PHE A CA 1
ATOM 1151 C C . PHE A 1 153 ? -8.077 -14.897 -10.056 1.00 97.50 153 PHE A C 1
ATOM 1153 O O . PHE A 1 153 ? -8.792 -15.780 -10.529 1.00 97.50 153 PHE A O 1
ATOM 1160 N N . GLY A 1 154 ? -7.840 -14.812 -8.743 1.00 97.00 154 GLY A N 1
ATOM 1161 C CA . GLY A 1 154 ? -8.458 -15.703 -7.758 1.00 97.00 154 GLY A CA 1
ATOM 1162 C C . GLY A 1 154 ? -7.928 -17.145 -7.751 1.00 97.00 154 GLY A C 1
ATOM 1163 O O . GLY A 1 154 ? -8.581 -18.023 -7.190 1.00 97.00 154 GLY A O 1
ATOM 1164 N N . ASP A 1 155 ? -6.784 -17.415 -8.385 1.00 97.38 155 ASP A N 1
ATOM 1165 C CA . ASP A 1 155 ? -6.237 -18.763 -8.598 1.00 97.38 155 ASP A CA 1
ATOM 1166 C C . ASP A 1 155 ? -4.910 -19.039 -7.864 1.00 97.38 155 ASP A C 1
ATOM 1168 O O . ASP A 1 155 ? -4.337 -20.119 -8.012 1.00 97.38 155 ASP A O 1
ATOM 1172 N N . SER A 1 156 ? -4.422 -18.072 -7.079 1.00 97.81 156 SER A N 1
ATOM 1173 C CA . SER A 1 156 ? -3.128 -18.071 -6.377 1.00 97.81 156 SER A CA 1
ATOM 1174 C C . SER A 1 156 ? -1.902 -18.208 -7.284 1.00 97.81 156 SER A C 1
ATOM 1176 O O . SER A 1 156 ? -0.813 -18.520 -6.803 1.00 97.81 156 SER A O 1
ATOM 1178 N N . LYS A 1 157 ? -2.035 -17.970 -8.594 1.00 98.38 157 LYS A N 1
ATOM 1179 C CA . LYS A 1 157 ? -0.940 -18.124 -9.569 1.00 98.38 157 LYS A CA 1
ATOM 1180 C C . LYS A 1 157 ? -0.432 -16.807 -10.124 1.00 98.38 157 LYS A C 1
ATOM 1182 O O . LYS A 1 157 ? 0.342 -16.808 -11.086 1.00 98.38 157 LYS A O 1
ATOM 1187 N N . THR A 1 158 ? -0.856 -15.692 -9.542 1.00 98.62 158 THR A N 1
ATOM 1188 C CA . THR A 1 158 ? -0.453 -14.358 -9.974 1.00 98.62 158 THR A CA 1
ATOM 1189 C C . THR A 1 158 ? -0.114 -13.462 -8.795 1.00 98.62 158 THR A C 1
ATOM 1191 O O . THR A 1 158 ? -0.554 -13.697 -7.674 1.00 98.62 158 THR A O 1
ATOM 1194 N N . VAL A 1 159 ? 0.705 -12.445 -9.053 1.00 98.75 159 VAL A N 1
ATOM 1195 C CA . VAL A 1 159 ? 1.038 -11.380 -8.104 1.00 98.75 159 VAL A CA 1
ATOM 1196 C C . VAL A 1 159 ? 0.996 -10.039 -8.820 1.00 98.75 159 VAL A C 1
ATOM 1198 O O . VAL A 1 159 ? 1.484 -9.927 -9.948 1.00 98.75 159 VAL A O 1
ATOM 1201 N N . SER A 1 160 ? 0.447 -9.023 -8.162 1.00 98.81 160 SER A N 1
ATOM 1202 C CA . SER A 1 160 ? 0.252 -7.703 -8.760 1.00 98.81 160 SER A CA 1
ATOM 1203 C C . SER A 1 160 ? 1.028 -6.625 -8.020 1.00 98.81 160 SER A C 1
ATOM 1205 O O . SER A 1 160 ? 1.135 -6.655 -6.793 1.00 98.81 160 SER A O 1
ATOM 1207 N N . LEU A 1 161 ? 1.549 -5.643 -8.756 1.00 98.75 161 LEU A N 1
ATOM 1208 C CA . LEU A 1 161 ? 2.259 -4.485 -8.208 1.00 98.75 161 LEU A CA 1
ATOM 1209 C C . LEU A 1 161 ? 1.597 -3.172 -8.630 1.00 98.75 161 LEU A C 1
ATOM 1211 O O . LEU A 1 161 ? 1.008 -3.065 -9.704 1.00 98.75 161 LEU A O 1
ATOM 1215 N N . CYS A 1 162 ? 1.763 -2.152 -7.787 1.00 98.44 162 CYS A N 1
ATOM 1216 C CA . CYS A 1 162 ? 1.390 -0.768 -8.066 1.00 98.44 162 CYS A CA 1
ATOM 1217 C C . CYS A 1 162 ? 2.659 0.092 -8.119 1.00 98.44 162 CYS A C 1
ATOM 1219 O O . CYS A 1 162 ? 3.229 0.433 -7.080 1.00 98.44 162 CYS A O 1
ATOM 1221 N N . VAL A 1 163 ? 3.121 0.447 -9.317 1.00 98.31 163 VAL A N 1
ATOM 1222 C CA . VAL A 1 163 ? 4.448 1.046 -9.519 1.00 98.31 163 VAL A CA 1
ATOM 1223 C C . VAL A 1 163 ? 4.328 2.456 -10.071 1.00 98.31 163 VAL A C 1
ATOM 1225 O O . VAL A 1 163 ? 3.778 2.671 -11.147 1.00 98.31 163 VAL A O 1
ATOM 1228 N N . LYS A 1 164 ? 4.890 3.432 -9.354 1.00 96.94 164 LYS A N 1
ATOM 1229 C CA . LYS A 1 164 ? 5.056 4.798 -9.855 1.00 96.94 164 LYS A CA 1
ATOM 1230 C C . LYS A 1 164 ? 6.357 4.897 -10.644 1.00 96.94 164 LYS A C 1
ATOM 1232 O O . LYS A 1 164 ? 7.417 4.537 -10.126 1.00 96.94 164 LYS A O 1
ATOM 1237 N N . ARG A 1 165 ? 6.295 5.438 -11.862 1.00 96.12 165 ARG A N 1
ATOM 1238 C CA . ARG A 1 165 ? 7.490 5.734 -12.658 1.00 96.12 165 ARG A CA 1
ATOM 1239 C C . ARG A 1 165 ? 8.270 6.868 -11.989 1.00 96.12 165 ARG A C 1
ATOM 1241 O O . ARG A 1 165 ? 7.774 7.988 -11.882 1.00 96.12 165 ARG A O 1
ATOM 1248 N N . LEU A 1 166 ? 9.485 6.579 -11.521 1.00 93.38 166 LEU A N 1
ATOM 1249 C CA . LEU A 1 166 ? 10.363 7.590 -10.940 1.00 93.38 166 LEU A CA 1
ATOM 1250 C C . LEU A 1 166 ? 11.160 8.297 -12.038 1.00 93.38 166 LEU A C 1
ATOM 1252 O O . LEU A 1 166 ? 11.992 7.680 -12.710 1.00 93.38 166 LEU A O 1
ATOM 1256 N N . VAL A 1 167 ? 10.924 9.598 -12.163 1.00 91.19 167 VAL A N 1
ATOM 1257 C CA . VAL A 1 167 ? 11.713 10.541 -12.958 1.00 91.19 167 VAL A CA 1
ATOM 1258 C C . VAL A 1 167 ? 11.941 11.766 -12.082 1.00 91.19 167 VAL A C 1
ATOM 1260 O O . VAL A 1 167 ? 11.000 12.255 -11.456 1.00 91.19 167 VAL A O 1
ATOM 1263 N N . TYR A 1 168 ? 13.184 12.220 -11.977 1.00 88.19 168 TYR A N 1
ATOM 1264 C CA . TYR A 1 168 ? 13.539 13.405 -11.202 1.00 88.19 168 TYR A CA 1
ATOM 1265 C C . TYR A 1 168 ? 14.718 14.124 -11.859 1.00 88.19 168 TYR A C 1
ATOM 1267 O O . TYR A 1 168 ? 15.465 13.528 -12.631 1.00 88.19 168 TYR A O 1
ATOM 1275 N N . THR A 1 169 ? 14.890 15.401 -11.544 1.00 88.81 169 THR A N 1
ATOM 1276 C CA . THR A 1 169 ? 16.025 16.199 -12.013 1.00 88.81 169 THR A CA 1
ATOM 1277 C C . THR A 1 169 ? 17.095 16.223 -10.927 1.00 88.81 169 THR A C 1
ATOM 1279 O O . THR A 1 169 ? 16.780 16.512 -9.773 1.00 88.81 169 THR A O 1
ATOM 1282 N N . ASN A 1 170 ? 18.338 15.878 -11.266 1.00 88.12 170 ASN A N 1
ATOM 1283 C CA . ASN A 1 170 ? 19.456 15.961 -10.323 1.00 88.12 170 ASN A CA 1
ATOM 1284 C C . ASN A 1 170 ? 19.931 17.417 -10.136 1.00 88.12 170 ASN A C 1
ATOM 1286 O O . ASN A 1 170 ? 19.518 18.316 -10.867 1.00 88.12 170 ASN A O 1
ATOM 1290 N N . ASP A 1 171 ? 20.851 17.649 -9.198 1.00 89.25 171 ASP A N 1
ATOM 1291 C CA . ASP A 1 171 ? 21.383 18.995 -8.912 1.00 89.25 171 ASP A CA 1
ATOM 1292 C C . ASP A 1 171 ? 22.112 19.640 -10.107 1.00 89.25 171 ASP A C 1
ATOM 1294 O O . ASP A 1 171 ? 22.334 20.848 -10.128 1.00 89.25 171 ASP A O 1
ATOM 1298 N N . LYS A 1 172 ? 22.478 18.844 -11.120 1.00 89.25 172 LYS A N 1
ATOM 1299 C CA . LYS A 1 172 ? 23.100 19.306 -12.369 1.00 89.25 172 LYS A CA 1
ATOM 1300 C C . LYS A 1 172 ? 22.076 19.678 -13.448 1.00 89.25 172 LYS A C 1
ATOM 1302 O O . LYS A 1 172 ? 22.472 20.086 -14.535 1.00 89.25 172 LYS A O 1
ATOM 1307 N N . GLY A 1 173 ? 20.779 19.543 -13.170 1.00 89.56 173 GLY A N 1
ATOM 1308 C CA . GLY A 1 173 ? 19.710 19.810 -14.131 1.00 89.56 173 GLY A CA 1
ATOM 1309 C C . GLY A 1 173 ? 19.425 18.656 -15.098 1.00 89.56 173 GLY A C 1
ATOM 1310 O O . GLY A 1 173 ? 18.647 18.831 -16.032 1.00 89.56 173 GLY A O 1
ATOM 1311 N N . GLU A 1 174 ? 20.024 17.481 -14.899 1.00 90.69 174 GLU A N 1
ATOM 1312 C CA . GLU A 1 174 ? 19.828 16.319 -15.770 1.00 90.69 174 GLU A CA 1
ATOM 1313 C C . GLU A 1 174 ? 18.613 15.509 -15.313 1.00 90.69 174 GLU A C 1
ATOM 1315 O O . GLU A 1 174 ? 18.433 15.242 -14.120 1.00 90.69 174 GLU A O 1
ATOM 1320 N N . GLU A 1 175 ? 17.787 15.079 -16.266 1.00 92.25 175 GLU A N 1
ATOM 1321 C CA . GLU A 1 175 ? 16.701 14.142 -15.993 1.00 92.25 175 GLU A CA 1
ATOM 1322 C C . GLU A 1 175 ? 17.271 12.742 -15.739 1.00 92.25 175 GLU A C 1
ATOM 1324 O O . GLU A 1 175 ? 17.918 12.142 -16.598 1.00 92.25 175 GLU A O 1
ATOM 1329 N N . VAL A 1 176 ? 16.991 12.198 -14.558 1.00 91.62 176 VAL A N 1
ATOM 1330 C CA . VAL A 1 176 ? 17.392 10.854 -14.162 1.00 91.62 176 VAL A CA 1
ATOM 1331 C C . VAL A 1 176 ? 16.157 9.979 -13.985 1.00 91.62 176 VAL A C 1
ATOM 1333 O O . VAL A 1 176 ? 15.186 10.322 -13.305 1.00 91.62 176 VAL A O 1
ATOM 1336 N N . LYS A 1 177 ? 16.220 8.795 -14.592 1.00 93.12 177 LYS A N 1
ATOM 1337 C CA . LYS A 1 177 ? 15.164 7.785 -14.554 1.00 93.12 177 LYS A CA 1
ATOM 1338 C C . LYS A 1 177 ? 15.517 6.705 -13.541 1.00 93.12 177 LYS A C 1
ATOM 1340 O O . LYS A 1 177 ? 16.582 6.097 -13.608 1.00 93.12 177 LYS A O 1
ATOM 1345 N N . GLY A 1 178 ? 14.608 6.429 -12.609 1.00 93.31 178 GLY A N 1
ATOM 1346 C CA . GLY A 1 178 ? 14.773 5.323 -11.669 1.00 93.31 178 GLY A CA 1
ATOM 1347 C C . GLY A 1 178 ? 14.796 3.984 -12.409 1.00 93.31 178 GLY A C 1
ATOM 1348 O O . GLY A 1 178 ? 13.816 3.640 -13.068 1.00 93.31 178 GLY A O 1
ATOM 1349 N N . VAL A 1 179 ? 15.891 3.229 -12.281 1.00 94.50 179 VAL A N 1
ATOM 1350 C CA . VAL A 1 179 ? 16.150 2.002 -13.061 1.00 94.50 179 VAL A CA 1
ATOM 1351 C C . VAL A 1 179 ? 14.987 1.005 -12.981 1.00 94.50 179 VAL A C 1
ATOM 1353 O O . VAL A 1 179 ? 14.340 0.725 -13.985 1.00 94.50 179 VAL A O 1
ATOM 1356 N N . CYS A 1 180 ? 14.669 0.509 -11.779 1.00 96.31 180 CYS A N 1
ATOM 1357 C CA . CYS A 1 180 ? 13.691 -0.573 -11.616 1.00 96.31 180 CYS A CA 1
ATOM 1358 C C . CYS A 1 180 ? 12.245 -0.124 -11.882 1.00 96.31 180 CYS A C 1
ATOM 1360 O O . CYS A 1 180 ? 11.481 -0.851 -12.509 1.00 96.31 180 CYS A O 1
ATOM 1362 N N . SER A 1 181 ? 11.871 1.099 -11.485 1.00 96.50 181 SER A N 1
ATOM 1363 C CA . SER A 1 181 ? 10.525 1.615 -11.758 1.00 96.50 181 SER A CA 1
ATOM 1364 C C . SER A 1 181 ? 10.270 1.817 -13.250 1.00 96.50 181 SER A C 1
ATOM 1366 O O . SER A 1 181 ? 9.175 1.526 -13.708 1.00 96.50 181 SER A O 1
ATOM 1368 N N . ASN A 1 182 ? 11.255 2.310 -14.013 1.00 97.75 182 ASN A N 1
ATOM 1369 C CA . ASN A 1 182 ? 11.084 2.475 -15.459 1.00 97.75 182 ASN A CA 1
ATOM 1370 C C . ASN A 1 182 ? 11.072 1.114 -16.160 1.00 97.75 182 ASN A C 1
ATOM 1372 O O . ASN A 1 182 ? 10.163 0.870 -16.942 1.00 97.75 182 ASN A O 1
ATOM 1376 N N . PHE A 1 183 ? 11.983 0.204 -15.788 1.00 98.19 183 PHE A N 1
ATOM 1377 C CA . PHE A 1 183 ? 11.969 -1.186 -16.259 1.00 98.19 183 PHE A CA 1
ATOM 1378 C C . PHE A 1 183 ? 10.584 -1.833 -16.102 1.00 98.19 183 PHE A C 1
ATOM 1380 O O . PHE A 1 183 ? 10.032 -2.341 -17.073 1.00 98.19 183 PHE A O 1
ATOM 1387 N N . LEU A 1 184 ? 9.992 -1.753 -14.906 1.00 98.25 184 LEU A N 1
ATOM 1388 C CA . LEU A 1 184 ? 8.671 -2.315 -14.622 1.00 98.25 184 LEU A CA 1
ATOM 1389 C C . LEU A 1 184 ? 7.544 -1.628 -15.406 1.00 98.25 184 LEU A C 1
ATOM 1391 O O . LEU A 1 184 ? 6.689 -2.307 -15.969 1.00 98.25 184 LEU A O 1
ATOM 1395 N N . CYS A 1 185 ? 7.531 -0.295 -15.480 1.00 98.00 185 CYS A N 1
ATOM 1396 C CA . CYS A 1 185 ? 6.494 0.430 -16.220 1.00 98.00 185 CYS A CA 1
ATOM 1397 C C . CYS A 1 185 ? 6.601 0.247 -17.748 1.00 98.00 185 CYS A C 1
ATOM 1399 O O . CYS A 1 185 ? 5.608 0.407 -18.451 1.00 98.00 185 CYS A O 1
ATOM 1401 N N . ASP A 1 186 ? 7.777 -0.100 -18.277 1.00 98.00 186 ASP A N 1
ATOM 1402 C CA . ASP A 1 186 ? 7.987 -0.326 -19.715 1.00 98.00 186 ASP A CA 1
ATOM 1403 C C . ASP A 1 186 ? 7.751 -1.781 -20.146 1.00 98.00 186 ASP A C 1
ATOM 1405 O O . ASP A 1 186 ? 7.573 -2.054 -21.342 1.00 98.00 186 ASP A O 1
ATOM 1409 N N . LEU A 1 187 ? 7.697 -2.690 -19.174 1.00 97.12 187 LEU A N 1
ATOM 1410 C CA . LEU A 1 187 ? 7.594 -4.133 -19.336 1.00 97.12 187 LEU A CA 1
ATOM 1411 C C . LEU A 1 187 ? 6.346 -4.526 -20.149 1.00 97.12 187 LEU A C 1
ATOM 1413 O O . LEU A 1 187 ? 5.245 -4.017 -19.923 1.00 97.12 187 LEU A O 1
ATOM 1417 N N . LYS A 1 188 ? 6.521 -5.412 -21.135 1.00 97.75 188 LYS A N 1
ATOM 1418 C CA . LYS A 1 188 ? 5.449 -5.857 -22.040 1.00 97.75 188 LYS A CA 1
ATOM 1419 C C . LYS A 1 188 ? 4.900 -7.229 -21.638 1.00 97.75 188 LYS A C 1
ATOM 1421 O O . LYS A 1 188 ? 5.672 -8.056 -21.150 1.00 97.75 188 LYS A O 1
ATOM 1426 N N . PRO A 1 189 ? 3.609 -7.510 -21.898 1.00 98.25 189 PRO A N 1
ATOM 1427 C CA . PRO A 1 189 ? 3.066 -8.854 -21.739 1.00 98.25 189 PRO A CA 1
ATOM 1428 C C . PRO A 1 189 ? 3.937 -9.911 -22.433 1.00 98.25 189 PRO A C 1
ATOM 1430 O O . PRO A 1 189 ? 4.382 -9.719 -23.564 1.00 98.25 189 PRO A O 1
ATOM 1433 N N . GLY A 1 190 ? 4.199 -11.014 -21.736 1.00 97.25 190 GLY A N 1
ATOM 1434 C CA . GLY A 1 190 ? 5.069 -12.108 -22.163 1.00 97.25 190 GLY A CA 1
ATOM 1435 C C . GLY A 1 190 ? 6.538 -11.979 -21.745 1.00 97.25 190 GLY A C 1
ATOM 1436 O O . GLY A 1 190 ? 7.228 -12.998 -21.729 1.00 97.25 190 GLY A O 1
ATOM 1437 N N . ALA A 1 191 ? 7.014 -10.783 -21.379 1.00 98.00 191 ALA A N 1
ATOM 1438 C CA . ALA A 1 191 ? 8.387 -10.594 -20.912 1.00 98.00 191 ALA A CA 1
ATOM 1439 C C . ALA A 1 191 ? 8.599 -11.166 -19.502 1.00 98.00 191 ALA A C 1
ATOM 1441 O O . ALA A 1 191 ? 7.677 -11.207 -18.680 1.00 98.00 191 ALA A O 1
ATOM 1442 N N . GLU A 1 192 ? 9.825 -11.612 -19.240 1.00 98.19 192 GLU A N 1
ATOM 1443 C CA . GLU A 1 192 ? 10.221 -12.213 -17.967 1.00 98.19 192 GLU A CA 1
ATOM 1444 C C . GLU A 1 192 ? 10.575 -11.149 -16.920 1.00 98.19 192 GLU A C 1
ATOM 1446 O O . GLU A 1 192 ? 10.989 -10.036 -17.243 1.00 98.19 192 GLU A O 1
ATOM 1451 N N . VAL A 1 193 ? 10.404 -11.496 -15.645 1.00 98.12 193 VAL A N 1
ATOM 1452 C CA . VAL A 1 193 ? 10.762 -10.648 -14.506 1.00 98.12 193 VAL A CA 1
ATOM 1453 C C . VAL A 1 193 ? 11.369 -11.490 -13.386 1.00 98.12 193 VAL A C 1
ATOM 1455 O O . VAL A 1 193 ? 10.855 -12.549 -13.027 1.00 98.12 193 VAL A O 1
ATOM 1458 N N . LYS A 1 194 ? 12.471 -11.009 -12.805 1.00 98.50 194 LYS A N 1
ATOM 1459 C CA . LYS A 1 194 ? 13.156 -11.661 -11.681 1.00 98.50 194 LYS A CA 1
ATOM 1460 C C . LYS A 1 194 ? 12.542 -11.203 -10.361 1.00 98.50 194 LYS A C 1
ATOM 1462 O O . LYS A 1 194 ? 12.689 -10.040 -9.976 1.00 98.50 194 LYS A O 1
ATOM 1467 N N . ILE A 1 195 ? 11.894 -12.127 -9.660 1.00 98.38 195 ILE A N 1
ATOM 1468 C CA . ILE A 1 195 ? 11.153 -11.903 -8.416 1.00 98.38 195 ILE A CA 1
ATOM 1469 C C . ILE A 1 195 ? 11.878 -12.569 -7.239 1.00 98.38 195 ILE A C 1
ATOM 1471 O O . ILE A 1 195 ? 12.339 -13.704 -7.307 1.00 98.38 195 ILE A O 1
ATOM 1475 N N . THR A 1 196 ? 11.957 -11.861 -6.119 1.00 97.81 196 THR A N 1
ATOM 1476 C CA . THR A 1 196 ? 12.507 -12.331 -4.840 1.00 97.81 196 THR A CA 1
ATOM 1477 C C . THR A 1 196 ? 11.479 -12.145 -3.727 1.00 97.81 196 THR A C 1
ATOM 1479 O O . THR A 1 196 ? 10.544 -11.354 -3.859 1.00 97.81 196 THR A O 1
ATOM 1482 N N . GLY A 1 197 ? 11.663 -12.845 -2.609 1.00 94.94 197 GLY A N 1
ATOM 1483 C CA . GLY A 1 197 ? 10.744 -12.814 -1.473 1.00 94.94 197 GLY A CA 1
ATOM 1484 C C . GLY A 1 197 ? 9.866 -14.069 -1.381 1.00 94.94 197 GLY A C 1
ATOM 1485 O O . GLY A 1 197 ? 10.340 -15.155 -1.733 1.00 94.94 197 GLY A O 1
ATOM 1486 N N . PRO A 1 198 ? 8.629 -13.967 -0.857 1.00 97.56 198 PRO A N 1
ATOM 1487 C CA . PRO A 1 198 ? 8.005 -12.770 -0.264 1.00 97.56 198 PRO A CA 1
ATOM 1488 C C . PRO A 1 198 ? 8.822 -12.195 0.903 1.00 97.56 198 PRO A C 1
ATOM 1490 O O . PRO A 1 198 ? 9.656 -12.897 1.473 1.00 97.56 198 PRO A O 1
ATOM 1493 N N . VAL A 1 199 ? 8.627 -10.931 1.273 1.00 94.75 199 VAL A N 1
ATOM 1494 C CA . VAL A 1 199 ? 9.291 -10.303 2.428 1.00 94.75 199 VAL A CA 1
ATOM 1495 C C . VAL A 1 199 ? 8.308 -9.480 3.254 1.00 94.75 199 VAL A C 1
ATOM 1497 O O . VAL A 1 199 ? 7.275 -9.044 2.757 1.00 94.75 199 VAL A O 1
ATOM 1500 N N . GLY A 1 200 ? 8.663 -9.234 4.515 1.00 91.88 200 GLY A N 1
ATOM 1501 C CA . GLY A 1 200 ? 7.873 -8.405 5.423 1.00 91.88 200 GLY A CA 1
ATOM 1502 C C . GLY A 1 200 ? 6.868 -9.201 6.258 1.00 91.88 200 GLY A C 1
ATOM 1503 O O . GLY A 1 200 ? 6.318 -10.214 5.824 1.00 91.88 200 GLY A O 1
ATOM 1504 N N . LYS A 1 201 ? 6.684 -8.735 7.497 1.00 93.88 201 LYS A N 1
ATOM 1505 C CA . LYS A 1 201 ? 5.656 -9.191 8.450 1.00 93.88 201 LYS A CA 1
ATOM 1506 C C . LYS A 1 201 ? 4.944 -8.027 9.155 1.00 93.88 201 LYS A C 1
ATOM 1508 O O . LYS A 1 201 ? 3.955 -8.237 9.849 1.00 93.88 201 LYS A O 1
ATOM 1513 N N . GLU A 1 202 ? 5.446 -6.804 8.985 1.00 93.19 202 GLU A N 1
ATOM 1514 C CA . GLU A 1 202 ? 4.953 -5.625 9.699 1.00 93.19 202 GLU A CA 1
ATOM 1515 C C . GLU A 1 202 ? 3.540 -5.245 9.253 1.00 93.19 202 GLU A C 1
ATOM 1517 O O . GLU A 1 202 ? 2.684 -4.950 10.080 1.00 93.19 202 GLU A O 1
ATOM 1522 N N . MET A 1 203 ? 3.262 -5.338 7.956 1.00 96.19 203 MET A N 1
ATOM 1523 C CA . MET A 1 203 ? 1.983 -4.941 7.376 1.00 96.19 203 MET A CA 1
ATOM 1524 C C . MET A 1 203 ? 1.005 -6.114 7.226 1.00 96.19 203 MET A C 1
ATOM 1526 O O . MET A 1 203 ? 0.067 -6.005 6.457 1.00 96.19 203 MET A O 1
ATOM 1530 N N . LEU A 1 204 ? 1.182 -7.234 7.939 1.00 97.44 204 LEU A N 1
ATOM 1531 C CA . LEU A 1 204 ? 0.213 -8.341 7.908 1.00 97.44 204 LEU A CA 1
ATOM 1532 C C . LEU A 1 204 ? -1.123 -7.930 8.543 1.00 97.44 204 LEU A C 1
ATOM 1534 O O . LEU A 1 204 ? -1.136 -7.213 9.547 1.00 97.44 204 LEU A O 1
ATOM 1538 N N . MET A 1 205 ? -2.234 -8.432 7.998 1.00 97.69 205 MET A N 1
ATOM 1539 C CA . MET A 1 205 ? -3.592 -8.189 8.510 1.00 97.69 205 MET A CA 1
ATOM 1540 C C . MET A 1 205 ? -3.788 -8.711 9.943 1.00 97.69 205 MET A C 1
ATOM 1542 O O . MET A 1 205 ? -3.163 -9.709 10.303 1.00 97.69 205 MET A O 1
ATOM 1546 N N . PRO A 1 206 ? -4.691 -8.128 10.753 1.00 97.38 206 PRO A N 1
ATOM 1547 C CA . PRO A 1 206 ? -5.086 -8.697 12.042 1.00 97.38 206 PRO A CA 1
ATOM 1548 C C . PRO A 1 206 ? -5.797 -10.052 11.888 1.00 97.38 206 PRO A C 1
ATOM 1550 O O . PRO A 1 206 ? -6.475 -10.306 10.889 1.00 97.38 206 PRO A O 1
ATOM 1553 N N . LYS A 1 207 ? -5.674 -10.928 12.892 1.00 96.06 207 LYS A N 1
ATOM 1554 C CA . LYS A 1 207 ? -6.422 -12.198 12.956 1.00 96.06 207 LYS A CA 1
ATOM 1555 C C . LYS A 1 207 ? -7.913 -11.964 13.201 1.00 96.06 207 LYS A C 1
ATOM 1557 O O . LYS A 1 207 ? -8.728 -12.688 12.643 1.00 96.06 207 LYS A O 1
ATOM 1562 N N . ASP A 1 208 ? -8.256 -10.965 14.016 1.00 97.00 208 ASP A N 1
ATOM 1563 C CA . ASP A 1 208 ? -9.641 -10.658 14.383 1.00 97.00 208 ASP A CA 1
ATOM 1564 C C . ASP A 1 208 ? -10.453 -10.182 13.158 1.00 97.00 208 ASP A C 1
ATOM 1566 O O . ASP A 1 208 ? -10.163 -9.113 12.609 1.00 97.00 208 ASP A O 1
ATOM 1570 N N . PRO A 1 209 ? -11.478 -10.937 12.717 1.00 96.81 209 PRO A N 1
ATOM 1571 C CA . PRO A 1 209 ? -12.325 -10.543 11.593 1.00 96.81 209 PRO A CA 1
ATOM 1572 C C . PRO A 1 209 ? -13.259 -9.363 11.908 1.00 96.81 209 PRO A C 1
ATOM 1574 O O . PRO A 1 209 ? -13.815 -8.775 10.981 1.00 96.81 209 PRO A O 1
ATOM 1577 N N . ASN A 1 210 ? -13.437 -9.004 13.184 1.00 97.75 210 ASN A N 1
ATOM 1578 C CA . ASN A 1 210 ? -14.250 -7.868 13.635 1.00 97.75 210 ASN A CA 1
ATOM 1579 C C . ASN A 1 210 ? -13.399 -6.638 13.999 1.00 97.75 210 ASN A C 1
ATOM 1581 O O . ASN A 1 210 ? -13.914 -5.665 14.557 1.00 97.75 210 ASN A O 1
ATOM 1585 N N . ALA A 1 211 ? -12.096 -6.672 13.705 1.00 98.12 211 ALA A N 1
ATOM 1586 C CA . ALA A 1 211 ? -11.190 -5.569 13.981 1.00 98.12 211 ALA A CA 1
ATOM 1587 C C . ALA A 1 211 ? -11.595 -4.291 13.231 1.00 98.12 211 ALA A C 1
ATOM 1589 O O . ALA A 1 211 ? -12.073 -4.328 12.096 1.00 98.12 211 ALA A O 1
ATOM 1590 N N . THR A 1 212 ? -11.335 -3.139 13.846 1.00 98.69 212 THR A N 1
ATOM 1591 C CA . THR A 1 212 ? -11.330 -1.860 13.130 1.00 98.69 212 THR A CA 1
ATOM 1592 C C . THR A 1 212 ? -9.961 -1.675 12.484 1.00 98.69 212 THR A C 1
ATOM 1594 O O . THR A 1 212 ? -8.948 -1.672 13.174 1.00 98.69 212 THR A O 1
ATOM 1597 N N . ILE A 1 213 ? -9.909 -1.530 11.165 1.00 98.62 213 ILE A N 1
ATOM 1598 C CA . ILE A 1 213 ? -8.676 -1.428 10.384 1.00 98.62 213 ILE A CA 1
ATOM 1599 C C . ILE A 1 213 ? -8.666 -0.074 9.679 1.00 98.62 213 ILE A C 1
ATOM 1601 O O . ILE A 1 213 ? -9.383 0.142 8.702 1.00 98.62 213 ILE A O 1
ATOM 1605 N N . ILE A 1 214 ? -7.844 0.844 10.184 1.00 98.56 214 ILE A N 1
ATOM 1606 C CA . ILE A 1 214 ? -7.665 2.185 9.623 1.00 98.56 214 ILE A CA 1
ATOM 1607 C C . ILE A 1 214 ? -6.406 2.172 8.755 1.00 98.56 214 ILE A C 1
ATOM 1609 O O . ILE A 1 214 ? -5.313 1.853 9.222 1.00 98.56 214 ILE A O 1
ATOM 1613 N N . MET A 1 215 ? -6.566 2.512 7.483 1.00 98.56 215 MET A N 1
ATOM 1614 C CA . MET A 1 215 ? -5.540 2.429 6.449 1.00 98.56 215 MET A CA 1
ATOM 1615 C C . MET A 1 215 ? -5.205 3.829 5.947 1.00 98.56 215 MET A C 1
ATOM 1617 O O . MET A 1 215 ? -6.062 4.522 5.402 1.00 98.56 215 MET A O 1
ATOM 1621 N N . LEU A 1 216 ? -3.956 4.246 6.136 1.00 97.81 216 LEU A N 1
ATOM 1622 C CA . LEU A 1 216 ? -3.458 5.575 5.802 1.00 97.81 216 LEU A CA 1
ATOM 1623 C C . LEU A 1 216 ? -2.468 5.463 4.639 1.00 97.81 216 LEU A C 1
ATOM 1625 O O . LEU A 1 216 ? -1.318 5.065 4.835 1.00 97.81 216 LEU A O 1
ATOM 1629 N N . ALA A 1 217 ? -2.908 5.797 3.425 1.00 97.19 217 ALA A N 1
ATOM 1630 C CA . ALA A 1 217 ? -2.115 5.664 2.204 1.00 97.19 217 ALA A CA 1
ATOM 1631 C C . ALA A 1 217 ? -1.755 7.000 1.559 1.00 97.19 217 ALA A C 1
ATOM 1633 O O . ALA A 1 217 ? -2.582 7.905 1.439 1.00 97.19 217 ALA A O 1
ATOM 1634 N N . THR A 1 218 ? -0.539 7.077 1.016 1.00 95.44 218 THR A N 1
ATOM 1635 C CA . THR A 1 218 ? -0.156 8.120 0.053 1.00 95.44 218 THR A CA 1
ATOM 1636 C C . THR A 1 218 ? 0.428 7.511 -1.222 1.00 95.44 218 THR A C 1
ATOM 1638 O O . THR A 1 218 ? 1.359 6.704 -1.182 1.00 95.44 218 THR A O 1
ATOM 1641 N N . GLY A 1 219 ? -0.116 7.896 -2.382 1.00 95.25 219 GLY A N 1
ATOM 1642 C CA . GLY A 1 219 ? 0.317 7.373 -3.684 1.00 95.25 219 GLY A CA 1
ATOM 1643 C C . GLY A 1 219 ? 0.332 5.838 -3.740 1.00 95.25 219 GLY A C 1
ATOM 1644 O O . GLY A 1 219 ? -0.656 5.192 -3.401 1.00 95.25 219 GLY A O 1
ATOM 1645 N N . THR A 1 220 ? 1.463 5.241 -4.136 1.00 96.44 220 THR A N 1
ATOM 1646 C CA . THR A 1 220 ? 1.616 3.775 -4.258 1.00 96.44 220 THR A CA 1
ATOM 1647 C C . THR A 1 220 ? 1.552 3.017 -2.929 1.00 96.44 220 THR A C 1
ATOM 1649 O O . THR A 1 220 ? 1.439 1.795 -2.951 1.00 96.44 220 THR A O 1
ATOM 1652 N N . GLY A 1 221 ? 1.520 3.715 -1.787 1.00 96.44 221 GLY A N 1
ATOM 1653 C CA . GLY A 1 221 ? 1.268 3.110 -0.478 1.00 96.44 221 GLY A CA 1
ATOM 1654 C C . GLY A 1 221 ? -0.136 2.513 -0.348 1.00 96.44 221 GLY A C 1
ATOM 1655 O O . GLY A 1 221 ? -0.440 1.826 0.619 1.00 96.44 221 GLY A O 1
ATOM 1656 N N . ILE A 1 222 ? -0.995 2.728 -1.348 1.00 98.31 222 ILE A N 1
ATOM 1657 C CA . ILE A 1 222 ? -2.282 2.051 -1.482 1.00 98.31 222 ILE A CA 1
ATOM 1658 C C . ILE A 1 222 ? -2.159 0.541 -1.746 1.00 98.31 222 ILE A C 1
ATOM 1660 O O . ILE A 1 222 ? -3.112 -0.190 -1.494 1.00 98.31 222 ILE A O 1
ATOM 1664 N N . ALA A 1 223 ? -1.014 0.056 -2.246 1.00 98.56 223 ALA A N 1
ATOM 1665 C CA . ALA A 1 223 ? -0.825 -1.338 -2.655 1.00 98.56 223 ALA A CA 1
ATOM 1666 C C . ALA A 1 223 ? -1.217 -2.375 -1.577 1.00 98.56 223 ALA A C 1
ATOM 1668 O O . ALA A 1 223 ? -2.128 -3.165 -1.839 1.00 98.56 223 ALA A O 1
ATOM 1669 N N . PRO A 1 224 ? -0.645 -2.359 -0.354 1.00 98.50 224 PRO A N 1
ATOM 1670 C CA . PRO A 1 224 ? -1.027 -3.327 0.673 1.00 98.50 224 PRO A CA 1
ATOM 1671 C C . PRO A 1 224 ? -2.500 -3.199 1.083 1.00 98.50 224 PRO A C 1
ATOM 1673 O O . PRO A 1 224 ? -3.122 -4.188 1.457 1.00 98.50 224 PRO A O 1
ATOM 1676 N N . PHE A 1 225 ? -3.103 -2.014 0.976 1.00 98.75 225 PHE A N 1
ATOM 1677 C CA . PHE A 1 225 ? -4.511 -1.821 1.332 1.00 98.75 225 PHE A CA 1
ATOM 1678 C C . PHE A 1 225 ? -5.463 -2.308 0.251 1.00 98.75 225 PHE A C 1
ATOM 1680 O O . PHE A 1 225 ? -6.505 -2.863 0.581 1.00 98.75 225 PHE A O 1
ATOM 1687 N N . ARG A 1 226 ? -5.093 -2.203 -1.029 1.00 98.81 226 ARG A N 1
ATOM 1688 C CA . ARG A 1 226 ? -5.814 -2.901 -2.097 1.00 98.81 226 ARG A CA 1
ATOM 1689 C C . ARG A 1 226 ? -5.824 -4.408 -1.830 1.00 98.81 226 ARG A C 1
ATOM 1691 O O . ARG A 1 226 ? -6.889 -5.014 -1.871 1.00 98.81 226 ARG A O 1
ATOM 1698 N N . SER A 1 227 ? -4.671 -4.975 -1.467 1.00 98.75 227 SER A N 1
ATOM 1699 C CA . SER A 1 227 ? -4.526 -6.387 -1.086 1.00 98.75 227 SER A CA 1
ATOM 1700 C C . SER A 1 227 ? -5.457 -6.775 0.078 1.00 98.75 227 SER A C 1
ATOM 1702 O O . SER A 1 227 ? -6.230 -7.727 -0.037 1.00 98.75 227 SER A O 1
ATOM 1704 N N . PHE A 1 228 ? -5.471 -5.981 1.155 1.00 98.62 228 PHE A N 1
ATOM 1705 C CA . PHE A 1 228 ? -6.369 -6.169 2.303 1.00 98.62 228 PHE A CA 1
ATOM 1706 C C . PHE A 1 228 ? -7.844 -6.143 1.892 1.00 98.62 228 PHE A C 1
ATOM 1708 O O . PHE A 1 228 ? -8.618 -7.033 2.238 1.00 98.62 228 PHE A O 1
ATOM 1715 N N . LEU A 1 229 ? -8.237 -5.100 1.163 1.00 98.75 229 LEU A N 1
ATOM 1716 C CA . LEU A 1 229 ? -9.627 -4.823 0.828 1.00 98.75 229 LEU A CA 1
ATOM 1717 C C . LEU A 1 229 ? -10.208 -5.849 -0.153 1.00 98.75 229 LEU A C 1
ATOM 1719 O O . LEU A 1 229 ? -11.380 -6.206 -0.035 1.00 98.75 229 LEU A O 1
ATOM 1723 N N . TRP A 1 230 ? -9.393 -6.383 -1.066 1.00 98.62 230 TRP A N 1
ATOM 1724 C CA . TRP A 1 230 ? -9.785 -7.509 -1.916 1.00 98.62 230 TRP A CA 1
ATOM 1725 C C . TRP A 1 230 ? -10.173 -8.733 -1.082 1.00 98.62 230 TRP A C 1
ATOM 1727 O O . TRP A 1 230 ? -11.280 -9.256 -1.242 1.00 98.62 230 TRP A O 1
ATOM 1737 N N . LYS A 1 231 ? -9.329 -9.112 -0.117 1.00 98.25 231 LYS A N 1
ATOM 1738 C CA . LYS A 1 231 ? -9.614 -10.215 0.809 1.00 98.25 231 LYS A CA 1
ATOM 1739 C C . LYS A 1 231 ? -10.848 -9.968 1.677 1.00 98.25 231 LYS A C 1
ATOM 1741 O O . LYS A 1 231 ? -11.613 -10.895 1.928 1.00 98.25 231 LYS A O 1
ATOM 1746 N N . MET A 1 232 ? -11.049 -8.733 2.141 1.00 98.25 232 MET A N 1
ATOM 1747 C CA . MET A 1 232 ? -12.194 -8.375 2.987 1.00 98.25 232 MET A CA 1
ATOM 1748 C C . MET A 1 232 ? -13.523 -8.370 2.226 1.00 98.25 232 MET A C 1
ATOM 1750 O O . MET A 1 232 ? -14.531 -8.813 2.773 1.00 98.25 232 MET A O 1
ATOM 1754 N N . PHE A 1 233 ? -13.547 -7.847 0.993 1.00 97.94 233 PHE A N 1
ATOM 1755 C CA . PHE A 1 233 ? -14.802 -7.463 0.334 1.00 97.94 233 PHE A CA 1
ATOM 1756 C C . PHE A 1 233 ? -15.067 -8.135 -1.013 1.00 97.94 233 PHE A C 1
ATOM 1758 O O . PHE A 1 233 ? -16.234 -8.253 -1.405 1.00 97.94 233 PHE A O 1
ATOM 1765 N N . PHE A 1 234 ? -14.046 -8.577 -1.746 1.00 97.12 234 PHE A N 1
ATOM 1766 C CA . PHE A 1 234 ? -14.218 -9.213 -3.060 1.00 97.12 234 PHE A CA 1
ATOM 1767 C C . PHE A 1 234 ? -14.094 -10.731 -3.027 1.00 97.12 234 PHE A C 1
ATOM 1769 O O . PHE A 1 234 ? -14.674 -11.401 -3.881 1.00 97.12 234 PHE A O 1
ATOM 1776 N N . GLU A 1 235 ? -13.462 -11.275 -1.997 1.00 96.19 235 GLU A N 1
ATOM 1777 C CA . GLU A 1 235 ? -13.231 -12.707 -1.856 1.00 96.19 235 GLU A CA 1
ATOM 1778 C C . GLU A 1 235 ? -14.118 -13.333 -0.778 1.00 96.19 235 GLU A C 1
ATOM 1780 O O . GLU A 1 235 ? -14.731 -12.656 0.049 1.00 96.19 235 GLU A O 1
ATOM 1785 N N . LYS A 1 236 ? -14.225 -14.662 -0.815 1.00 93.00 236 LYS A N 1
ATOM 1786 C CA . LYS A 1 236 ? -14.938 -15.448 0.190 1.00 93.00 236 LYS A CA 1
ATOM 1787 C C . LYS A 1 236 ? -13.997 -16.516 0.717 1.00 93.00 236 LYS A C 1
ATOM 1789 O O . LYS A 1 236 ? -13.558 -17.366 -0.050 1.00 93.00 236 LYS A O 1
ATOM 1794 N N . TYR A 1 237 ? -13.767 -16.492 2.021 1.00 92.69 237 TYR A N 1
ATOM 1795 C CA . TYR A 1 237 ? -13.003 -17.508 2.730 1.00 92.69 237 TYR A CA 1
ATOM 1796 C C . TYR A 1 237 ? -13.904 -18.207 3.752 1.00 92.69 237 TYR A C 1
ATOM 1798 O O . TYR A 1 237 ? -14.824 -17.602 4.314 1.00 92.69 237 TYR A O 1
ATOM 1806 N N . GLU A 1 238 ? -13.677 -19.501 3.973 1.00 90.06 238 GLU A N 1
ATOM 1807 C CA . GLU A 1 238 ? -14.416 -20.263 4.988 1.00 90.06 238 GLU A CA 1
ATOM 1808 C C . GLU A 1 238 ? -13.964 -19.887 6.404 1.00 90.06 238 GLU A C 1
ATOM 1810 O O . GLU A 1 238 ? -14.788 -19.782 7.312 1.00 90.06 238 GLU A O 1
ATOM 1815 N N . ASP A 1 239 ? -12.668 -19.625 6.560 1.00 90.06 239 ASP A N 1
ATOM 1816 C CA . ASP A 1 239 ? -11.966 -19.327 7.808 1.00 90.06 239 ASP A CA 1
ATOM 1817 C C . ASP A 1 239 ? -11.863 -17.824 8.122 1.00 90.06 239 ASP A C 1
ATOM 1819 O O . ASP A 1 239 ? -11.519 -17.454 9.244 1.00 90.06 239 ASP A O 1
ATOM 1823 N N . TYR A 1 240 ? -12.199 -16.944 7.171 1.00 94.12 240 TYR A N 1
ATOM 1824 C CA . TYR A 1 240 ? -12.146 -15.494 7.363 1.00 94.12 240 TYR A CA 1
ATOM 1825 C C . TYR A 1 240 ? -13.331 -14.772 6.709 1.00 94.12 240 TYR A C 1
ATOM 1827 O O . TYR A 1 240 ? -13.511 -14.785 5.493 1.00 94.12 240 TYR A O 1
ATOM 1835 N N . LYS A 1 241 ? -14.136 -14.088 7.526 1.00 95.94 241 LYS A N 1
ATOM 1836 C CA . LYS A 1 241 ? -15.246 -13.242 7.068 1.00 95.94 241 LYS A CA 1
ATOM 1837 C C . LYS A 1 241 ? -15.170 -11.905 7.774 1.00 95.94 241 LYS A C 1
ATOM 1839 O O . LYS A 1 241 ? -15.518 -11.819 8.947 1.00 95.94 241 LYS A O 1
ATOM 1844 N N . PHE A 1 242 ? -14.689 -10.888 7.070 1.00 97.75 242 PHE A N 1
ATOM 1845 C CA . PHE A 1 242 ? -14.560 -9.559 7.645 1.00 97.75 242 PHE A CA 1
ATOM 1846 C C . PHE A 1 242 ? -15.937 -8.983 7.993 1.00 97.75 242 PHE A C 1
ATOM 1848 O O . PHE A 1 242 ? -16.834 -8.951 7.154 1.00 97.75 242 PHE A O 1
ATOM 1855 N N . ASN A 1 243 ? -16.089 -8.545 9.238 1.00 96.75 243 ASN A N 1
ATOM 1856 C CA . ASN A 1 243 ? -17.312 -7.942 9.770 1.00 96.75 243 ASN A CA 1
ATOM 1857 C C . ASN A 1 243 ? -17.004 -6.748 10.698 1.00 96.75 243 ASN A C 1
ATOM 1859 O O . ASN A 1 243 ? -17.865 -6.263 11.427 1.00 96.75 243 ASN A O 1
ATOM 1863 N N . GLY A 1 244 ? -15.752 -6.284 10.689 1.00 97.38 244 GLY A N 1
ATOM 1864 C CA . GLY A 1 244 ? -15.322 -5.080 11.388 1.00 97.38 244 GLY A CA 1
ATOM 1865 C C . GLY A 1 244 ? -15.555 -3.813 10.567 1.00 97.38 244 GLY A C 1
ATOM 1866 O O . GLY A 1 244 ? -16.376 -3.781 9.649 1.00 97.38 244 GLY A O 1
ATOM 1867 N N . LEU A 1 245 ? -14.794 -2.767 10.887 1.00 98.56 245 LEU A N 1
ATOM 1868 C CA . LEU A 1 245 ? -14.785 -1.503 10.150 1.00 98.56 245 LEU A CA 1
ATOM 1869 C C . LEU A 1 245 ? -13.449 -1.341 9.429 1.00 98.56 245 LEU A C 1
ATOM 1871 O O . LEU A 1 245 ? -12.413 -1.232 10.074 1.00 98.56 245 LEU A O 1
ATOM 1875 N N . ALA A 1 246 ? -13.463 -1.286 8.105 1.00 98.69 246 ALA A N 1
ATOM 1876 C CA . ALA A 1 246 ? -12.320 -0.901 7.293 1.00 98.69 246 ALA A CA 1
ATOM 1877 C C . ALA A 1 246 ? -12.470 0.571 6.899 1.00 98.69 246 ALA A C 1
ATOM 1879 O O . ALA A 1 246 ? -13.482 0.965 6.321 1.00 98.69 246 ALA A O 1
ATOM 1880 N N . TRP A 1 247 ? -11.470 1.395 7.194 1.00 98.75 247 TRP A N 1
ATOM 1881 C CA . TRP A 1 247 ? -11.500 2.815 6.858 1.00 98.75 247 TRP A CA 1
ATOM 1882 C C . TRP A 1 247 ? -10.231 3.220 6.123 1.00 98.75 247 TRP A C 1
ATOM 1884 O O . TRP A 1 247 ? -9.148 3.245 6.702 1.00 98.75 247 TRP A O 1
ATOM 1894 N N . LEU A 1 248 ? -10.368 3.527 4.835 1.00 98.75 248 LEU A N 1
ATOM 1895 C CA . LEU A 1 248 ? -9.271 3.949 3.976 1.00 98.75 248 LEU A CA 1
ATOM 1896 C C . LEU A 1 248 ? -9.231 5.473 3.826 1.00 98.75 248 LEU A C 1
ATOM 1898 O O . LEU A 1 248 ? -10.191 6.086 3.359 1.00 98.75 248 LEU A O 1
ATOM 1902 N N . PHE A 1 249 ? -8.069 6.049 4.118 1.00 98.50 249 PHE A N 1
ATOM 1903 C CA . PHE A 1 249 ? -7.690 7.402 3.737 1.00 98.50 249 PHE A CA 1
ATOM 1904 C C . PHE A 1 249 ? -6.611 7.341 2.654 1.00 98.50 249 PHE A C 1
ATOM 1906 O O . PHE A 1 249 ? -5.536 6.781 2.880 1.00 98.50 249 PHE A O 1
ATOM 1913 N N . LEU A 1 250 ? -6.869 7.938 1.488 1.00 98.31 250 LEU A N 1
ATOM 1914 C CA . LEU A 1 250 ? -5.914 7.975 0.375 1.00 98.31 250 LEU A CA 1
ATOM 1915 C C . LEU A 1 250 ? -5.577 9.418 -0.018 1.00 98.31 250 LEU A C 1
ATOM 1917 O O . LEU A 1 250 ? -6.424 10.162 -0.515 1.00 98.31 250 LEU A O 1
ATOM 1921 N N . GLY A 1 251 ? -4.313 9.794 0.182 1.00 97.12 251 GLY A N 1
ATOM 1922 C CA . GLY A 1 251 ? -3.751 11.084 -0.210 1.00 97.12 251 GLY A CA 1
ATOM 1923 C C . GLY A 1 251 ? -3.072 11.049 -1.580 1.00 97.12 251 GLY A C 1
ATOM 1924 O O . GLY A 1 251 ? -2.137 10.274 -1.802 1.00 97.12 251 GLY A O 1
ATOM 1925 N N . VAL A 1 252 ? -3.505 11.930 -2.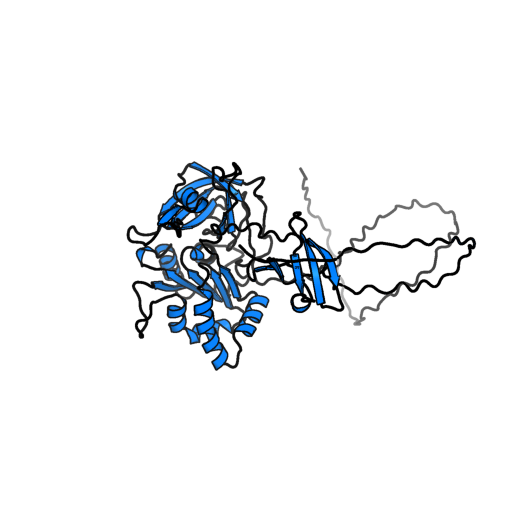486 1.00 96.50 252 VAL A N 1
ATOM 1926 C CA . VAL A 1 252 ? -2.969 12.071 -3.852 1.00 96.50 252 VAL A CA 1
ATOM 1927 C C . VAL A 1 252 ? -2.886 13.549 -4.270 1.00 96.50 252 VAL A C 1
ATOM 1929 O O . VAL A 1 252 ? -3.523 14.410 -3.659 1.00 96.50 252 VAL A O 1
ATOM 1932 N N . PRO A 1 253 ? -2.070 13.905 -5.281 1.00 95.00 253 PRO A N 1
ATOM 1933 C CA . PRO A 1 253 ? -1.988 15.287 -5.744 1.00 95.00 253 PRO A CA 1
ATOM 1934 C C . PRO A 1 253 ? -3.240 15.746 -6.501 1.00 95.00 253 PRO A C 1
ATOM 1936 O O . PRO A 1 253 ? -3.738 16.826 -6.201 1.00 95.00 253 PRO A O 1
ATOM 1939 N N . THR A 1 254 ? -3.732 14.950 -7.451 1.00 97.31 254 THR A N 1
ATOM 1940 C CA . THR A 1 254 ? -4.840 15.290 -8.362 1.00 97.31 254 THR A CA 1
ATOM 1941 C C . THR A 1 254 ? -5.871 14.164 -8.410 1.00 97.31 254 THR A C 1
ATOM 1943 O O . THR A 1 254 ? -5.550 13.023 -8.070 1.00 97.31 254 THR A O 1
ATOM 1946 N N . SER A 1 255 ? -7.087 14.448 -8.873 1.00 97.19 255 SER A N 1
ATOM 1947 C CA . SER A 1 255 ? -8.136 13.446 -9.091 1.00 97.19 255 SER A CA 1
ATOM 1948 C C . SER A 1 255 ? -7.716 12.395 -10.122 1.00 97.19 255 SER A C 1
ATOM 1950 O O . SER A 1 255 ? -7.995 11.213 -9.946 1.00 97.19 255 SER A O 1
ATOM 1952 N N . SER A 1 256 ? -6.948 12.788 -11.140 1.00 96.31 256 SER A N 1
ATOM 1953 C CA . SER A 1 256 ? -6.319 11.883 -12.115 1.00 96.31 256 SER A CA 1
ATOM 1954 C C . SER A 1 256 ? -5.243 10.966 -11.531 1.00 96.31 256 SER A C 1
ATOM 1956 O O . SER A 1 256 ? -4.799 10.026 -12.189 1.00 96.31 256 SER A O 1
ATOM 1958 N N . SER A 1 257 ? -4.835 11.211 -10.285 1.00 96.75 257 SER A N 1
ATOM 1959 C CA . SER A 1 257 ? -3.916 10.357 -9.535 1.00 96.75 257 SER A CA 1
ATOM 1960 C C . SER A 1 257 ? -4.628 9.422 -8.548 1.00 96.75 257 SER A C 1
ATOM 1962 O O . SER A 1 257 ? -3.944 8.753 -7.775 1.00 96.75 257 SER A O 1
ATOM 1964 N N . LEU A 1 258 ? -5.970 9.383 -8.522 1.00 97.88 258 LEU A N 1
ATOM 1965 C CA . LEU A 1 258 ? -6.740 8.496 -7.642 1.00 97.88 258 LEU A CA 1
ATOM 1966 C C . LEU A 1 258 ? -6.634 7.040 -8.108 1.00 97.88 258 LEU A C 1
ATOM 1968 O O . LEU A 1 258 ? -7.354 6.588 -8.993 1.00 97.88 258 LEU A O 1
ATOM 1972 N N . LEU A 1 259 ? -5.720 6.303 -7.484 1.00 98.12 259 LEU A N 1
ATOM 1973 C CA . LEU A 1 259 ? -5.435 4.910 -7.816 1.00 98.12 259 LEU A CA 1
ATOM 1974 C C . LEU A 1 259 ? -6.583 3.993 -7.365 1.00 98.12 259 LEU A C 1
ATOM 1976 O O . LEU A 1 259 ? -7.006 4.067 -6.212 1.00 98.12 259 LEU A O 1
ATOM 1980 N N . TYR A 1 260 ? -7.032 3.101 -8.256 1.00 98.44 260 TYR A N 1
ATOM 1981 C CA . TYR A 1 260 ? -8.072 2.085 -8.002 1.00 98.44 260 TYR A CA 1
ATOM 1982 C C . TYR A 1 260 ? -9.415 2.646 -7.508 1.00 98.44 260 TYR A C 1
ATOM 1984 O O . TYR A 1 260 ? -10.157 1.967 -6.795 1.00 98.44 260 TYR A O 1
ATOM 1992 N N . LYS A 1 261 ? -9.737 3.890 -7.880 1.00 97.75 261 LYS A N 1
ATOM 1993 C CA . LYS A 1 261 ? -10.942 4.593 -7.432 1.00 97.75 261 LYS A CA 1
ATOM 1994 C C . LYS A 1 261 ? -12.207 3.751 -7.626 1.00 97.75 261 LYS A C 1
ATOM 1996 O O . LYS A 1 261 ? -12.982 3.593 -6.686 1.00 97.75 261 LYS A O 1
ATOM 2001 N N . GLU A 1 262 ? -12.379 3.166 -8.807 1.00 97.75 262 GLU A N 1
ATOM 2002 C CA . GLU A 1 262 ? -13.565 2.388 -9.168 1.00 97.75 262 GLU A CA 1
ATOM 2003 C C . GLU A 1 262 ? -13.689 1.099 -8.346 1.00 97.75 262 GLU A C 1
ATOM 2005 O O . GLU A 1 262 ? -14.800 0.666 -8.047 1.00 97.75 262 GLU A O 1
ATOM 2010 N N . GLU A 1 263 ? -12.570 0.466 -7.975 1.00 98.25 263 GLU A N 1
ATOM 2011 C CA . GLU A 1 263 ? -12.592 -0.723 -7.114 1.00 98.25 263 GLU A CA 1
ATOM 2012 C C . GLU A 1 263 ? -13.091 -0.357 -5.713 1.00 98.25 263 GLU A C 1
ATOM 2014 O O . GLU A 1 263 ? -13.996 -1.009 -5.191 1.00 98.25 263 GLU A O 1
ATOM 2019 N N . PHE A 1 264 ? -12.557 0.717 -5.125 1.00 98.38 264 PHE A N 1
ATOM 2020 C CA . PHE A 1 264 ? -12.943 1.143 -3.779 1.00 98.38 264 PHE A CA 1
ATOM 2021 C C . PHE A 1 264 ? -14.375 1.678 -3.720 1.00 98.38 264 PHE A C 1
ATOM 2023 O O . PHE A 1 264 ? -15.097 1.390 -2.767 1.00 98.38 264 PHE A O 1
ATOM 2030 N N . GLU A 1 265 ? -14.833 2.403 -4.740 1.00 97.69 265 GLU A N 1
ATOM 2031 C CA . GLU A 1 265 ? -16.229 2.848 -4.814 1.00 97.69 265 GLU A CA 1
ATOM 2032 C C . GLU A 1 265 ? -17.196 1.655 -4.880 1.00 97.69 265 GLU A C 1
ATOM 2034 O O . GLU A 1 265 ? -18.181 1.633 -4.141 1.00 97.69 265 GLU A O 1
ATOM 2039 N N . LYS A 1 266 ? -16.866 0.603 -5.644 1.00 98.25 266 LYS A N 1
ATOM 2040 C CA . LYS A 1 266 ? -17.642 -0.651 -5.665 1.00 98.25 266 LYS A CA 1
ATOM 2041 C C . LYS A 1 266 ? -17.638 -1.373 -4.318 1.00 98.25 266 LYS A C 1
ATOM 2043 O O . LYS A 1 266 ? -18.659 -1.925 -3.914 1.00 98.25 266 LYS A O 1
ATOM 2048 N N . MET A 1 267 ? -16.510 -1.391 -3.605 1.00 98.12 267 MET A N 1
ATOM 2049 C CA . MET A 1 267 ? -16.452 -1.966 -2.253 1.00 98.12 267 MET A CA 1
ATOM 2050 C C . MET A 1 267 ? -17.344 -1.189 -1.283 1.00 98.12 267 MET A C 1
ATOM 2052 O O . MET A 1 267 ? -18.047 -1.800 -0.481 1.00 98.12 267 MET A O 1
ATOM 2056 N N . LYS A 1 268 ? -17.366 0.145 -1.394 1.00 97.50 268 LYS A N 1
ATOM 2057 C CA . LYS A 1 268 ? -18.209 1.020 -0.568 1.00 97.50 268 LYS A CA 1
ATOM 2058 C C . LYS A 1 268 ? -19.690 0.814 -0.855 1.00 97.50 268 LYS A C 1
ATOM 2060 O O . LYS A 1 268 ? -20.485 0.796 0.074 1.00 97.50 268 LYS A O 1
ATOM 2065 N N . GLU A 1 269 ? -20.055 0.614 -2.117 1.00 97.50 269 GLU A N 1
ATOM 2066 C CA . GLU A 1 269 ? -21.422 0.263 -2.508 1.00 97.50 269 GLU A CA 1
ATOM 2067 C C . GLU A 1 269 ? -21.837 -1.115 -1.968 1.00 97.50 269 GLU A C 1
ATOM 2069 O O . GLU A 1 269 ? -22.951 -1.282 -1.477 1.00 97.50 269 GLU A O 1
ATOM 2074 N N . LYS A 1 270 ? -20.932 -2.102 -2.015 1.00 96.19 270 LYS A N 1
ATOM 2075 C CA . LYS A 1 270 ? -21.199 -3.474 -1.559 1.00 96.19 270 LYS A CA 1
ATOM 2076 C C . LYS A 1 270 ? -21.274 -3.607 -0.034 1.00 96.19 270 LYS A C 1
ATOM 2078 O O . LYS A 1 270 ? -22.024 -4.447 0.458 1.00 96.19 270 LYS A O 1
ATOM 2083 N N . ALA A 1 271 ? -20.479 -2.832 0.699 1.00 96.62 271 ALA A N 1
ATOM 2084 C CA . ALA A 1 271 ? -20.350 -2.915 2.153 1.00 96.62 271 ALA A CA 1
ATOM 2085 C C . ALA A 1 271 ? -20.362 -1.517 2.810 1.00 96.62 271 ALA A C 1
ATOM 2087 O O . ALA A 1 271 ? -19.385 -1.135 3.457 1.00 96.62 271 ALA A O 1
ATOM 2088 N N . PRO A 1 272 ? -21.454 -0.741 2.673 1.00 96.38 272 PRO A N 1
ATOM 2089 C CA . PRO A 1 272 ? -21.501 0.660 3.104 1.00 96.38 272 PRO A CA 1
ATOM 2090 C C . PRO A 1 272 ? -21.374 0.851 4.622 1.00 96.38 272 PRO A C 1
ATOM 2092 O O . PRO A 1 272 ? -20.943 1.911 5.068 1.00 96.38 272 PRO A O 1
ATOM 2095 N N . GLU A 1 273 ? -21.730 -0.162 5.417 1.00 97.00 273 GLU A N 1
ATOM 2096 C CA . GLU A 1 273 ? -21.625 -0.128 6.884 1.00 97.00 273 GLU A CA 1
ATOM 2097 C C . GLU A 1 273 ? -20.221 -0.503 7.385 1.00 97.00 273 GLU A C 1
ATOM 2099 O O . GLU A 1 273 ? -19.774 -0.013 8.421 1.00 97.00 273 GLU A O 1
ATOM 2104 N N . ASN A 1 274 ? -19.508 -1.353 6.640 1.00 97.38 274 ASN A N 1
ATOM 2105 C CA . ASN A 1 274 ? -18.210 -1.902 7.037 1.00 97.38 274 ASN A CA 1
ATOM 2106 C C . ASN A 1 274 ? -17.029 -1.235 6.324 1.00 97.38 274 ASN A C 1
ATOM 2108 O O . ASN A 1 274 ? -15.895 -1.434 6.755 1.00 97.38 274 ASN A O 1
ATOM 2112 N N . PHE A 1 275 ? -17.254 -0.468 5.250 1.00 98.62 275 PHE A N 1
ATOM 2113 C CA . PHE A 1 275 ? -16.193 0.206 4.504 1.00 98.62 275 PHE A CA 1
ATOM 2114 C C . PHE A 1 275 ? -16.416 1.713 4.372 1.00 98.62 275 PHE A C 1
ATOM 2116 O O . PHE A 1 275 ? -17.370 2.188 3.754 1.00 98.62 275 PHE A O 1
ATOM 2123 N N . ARG A 1 276 ? -15.458 2.478 4.899 1.00 98.56 276 ARG A N 1
ATOM 2124 C CA . ARG A 1 276 ? -15.369 3.931 4.743 1.00 98.56 276 ARG A CA 1
ATOM 2125 C C . ARG A 1 276 ? -14.176 4.306 3.882 1.00 98.56 276 ARG A C 1
ATOM 2127 O O . ARG A 1 276 ? -13.105 3.710 3.971 1.00 98.56 276 ARG A O 1
ATOM 2134 N N . LEU A 1 277 ? -14.376 5.334 3.068 1.00 98.50 277 LEU A N 1
ATOM 2135 C CA . LEU A 1 277 ? -13.417 5.788 2.072 1.00 98.50 277 LEU A CA 1
ATOM 2136 C C . LEU A 1 277 ? -13.394 7.309 2.040 1.00 98.50 277 LEU A C 1
ATOM 2138 O O . LEU A 1 277 ? -14.422 7.929 1.747 1.00 98.50 277 LEU A O 1
ATOM 2142 N N . ASP A 1 278 ? -12.209 7.865 2.269 1.00 98.50 278 ASP A N 1
ATOM 2143 C CA . ASP A 1 278 ? -11.943 9.295 2.255 1.00 98.50 278 ASP A CA 1
ATOM 2144 C C . ASP A 1 278 ? -10.725 9.608 1.376 1.00 98.50 278 ASP A C 1
ATOM 2146 O O . ASP A 1 278 ? -9.600 9.163 1.620 1.00 98.50 278 ASP A O 1
ATOM 2150 N N . PHE A 1 279 ? -10.947 10.424 0.346 1.00 98.25 279 PHE A N 1
ATOM 2151 C CA . PHE A 1 279 ? -9.882 10.927 -0.516 1.00 98.25 279 PHE A CA 1
ATOM 2152 C C . PHE A 1 279 ? -9.385 12.296 -0.037 1.00 98.25 279 PHE A C 1
ATOM 2154 O O . PHE A 1 279 ? -10.167 13.175 0.344 1.00 98.25 279 PHE A O 1
ATOM 2161 N N . ALA A 1 280 ? -8.071 12.492 -0.094 1.00 97.56 280 ALA A N 1
ATOM 2162 C CA . ALA A 1 280 ? -7.407 13.755 0.197 1.00 97.56 280 ALA A CA 1
ATOM 2163 C C . ALA A 1 280 ? -6.626 14.223 -1.042 1.00 97.56 280 ALA A C 1
ATOM 2165 O O . ALA A 1 280 ? -5.508 13.766 -1.298 1.00 97.56 280 ALA A O 1
ATOM 2166 N N . VAL A 1 281 ? -7.247 15.097 -1.845 1.00 97.81 281 VAL A N 1
ATOM 2167 C CA . VAL A 1 281 ? -6.695 15.560 -3.130 1.00 97.81 281 VAL A CA 1
ATOM 2168 C C . VAL A 1 281 ? -6.028 16.926 -2.961 1.00 97.81 281 VAL A C 1
ATOM 2170 O O . VAL A 1 281 ? -6.649 17.977 -3.107 1.00 97.81 281 VAL A O 1
ATOM 2173 N N . SER A 1 282 ? -4.736 16.910 -2.641 1.00 95.44 282 SER A N 1
ATOM 2174 C CA . SER A 1 282 ? -4.007 18.081 -2.122 1.00 95.44 282 SER A CA 1
ATOM 2175 C C . SER A 1 282 ? -3.903 19.298 -3.053 1.00 95.44 282 SER A C 1
ATOM 2177 O O . SER A 1 282 ? -3.630 20.394 -2.565 1.00 95.44 282 SER A O 1
ATOM 2179 N N . ARG A 1 283 ? -4.072 19.147 -4.375 1.00 94.81 283 ARG A N 1
ATOM 2180 C CA . ARG A 1 283 ? -4.036 20.275 -5.331 1.00 94.81 283 ARG A CA 1
ATOM 2181 C C . ARG A 1 283 ? -5.418 20.788 -5.737 1.00 94.81 283 ARG A C 1
ATOM 2183 O O . ARG A 1 283 ? -5.486 21.793 -6.433 1.00 94.81 283 ARG A O 1
ATOM 2190 N N . GLU A 1 284 ? -6.487 20.114 -5.321 1.00 96.62 284 GLU A N 1
ATOM 2191 C CA . GLU A 1 284 ? -7.859 20.400 -5.774 1.00 96.62 284 GLU A CA 1
ATOM 2192 C C . GLU A 1 284 ? -8.823 20.677 -4.618 1.00 96.62 284 GLU A C 1
ATOM 2194 O O . GLU A 1 284 ? -9.857 21.309 -4.806 1.00 96.62 284 GLU A O 1
ATOM 2199 N N . GLN A 1 285 ? -8.493 20.211 -3.416 1.00 96.88 285 GLN A N 1
ATOM 2200 C CA . GLN A 1 285 ? -9.313 20.357 -2.225 1.00 96.88 285 GLN A CA 1
ATOM 2201 C C . GLN A 1 285 ? -8.549 21.150 -1.168 1.00 96.88 285 GLN A C 1
ATOM 2203 O O . GLN A 1 285 ? -7.365 20.900 -0.929 1.00 96.88 285 GLN A O 1
ATOM 2208 N N . ASN A 1 286 ? -9.268 22.033 -0.479 1.00 96.56 286 ASN A N 1
ATOM 2209 C CA . ASN A 1 286 ? -8.773 22.773 0.674 1.00 96.56 286 ASN A CA 1
ATOM 2210 C C . ASN A 1 286 ? -9.702 22.555 1.875 1.00 96.56 286 ASN A C 1
ATOM 2212 O O . ASN A 1 286 ? -10.875 22.215 1.704 1.00 96.56 286 ASN A O 1
ATOM 2216 N N . ASN A 1 287 ? -9.184 22.741 3.087 1.00 93.81 287 ASN A N 1
ATOM 2217 C CA . ASN A 1 287 ? -10.027 22.845 4.278 1.00 93.81 287 ASN A CA 1
ATOM 2218 C C . ASN A 1 287 ? -10.630 24.257 4.412 1.00 93.81 287 ASN A C 1
ATOM 2220 O O . ASN A 1 287 ? -10.380 25.142 3.593 1.00 93.81 287 ASN A O 1
ATOM 2224 N N . GLU A 1 288 ? -11.399 24.481 5.477 1.00 93.06 288 GLU A N 1
ATOM 2225 C CA . GLU A 1 288 ? -12.046 25.771 5.767 1.00 93.06 288 GLU A CA 1
ATOM 2226 C C . GLU A 1 288 ? -11.056 26.938 5.920 1.00 93.06 288 GLU A C 1
ATOM 2228 O O . GLU A 1 288 ? -11.409 28.086 5.664 1.00 93.06 288 GLU A O 1
ATOM 2233 N N . LYS A 1 289 ? -9.800 26.653 6.290 1.00 92.81 289 LYS A N 1
ATOM 2234 C CA . LYS A 1 289 ? -8.719 27.643 6.428 1.00 92.81 289 LYS A CA 1
ATOM 2235 C C . LYS A 1 289 ? -7.973 27.910 5.114 1.00 92.81 289 LYS A C 1
ATOM 2237 O O . LYS A 1 289 ? -7.035 28.701 5.098 1.00 92.81 289 LYS A O 1
ATOM 2242 N N . GLY A 1 290 ? -8.358 27.254 4.018 1.00 94.06 290 GLY A N 1
ATOM 2243 C CA . GLY A 1 290 ? -7.669 27.353 2.731 1.00 94.06 290 GLY A CA 1
ATOM 2244 C C . GLY A 1 290 ? -6.377 26.532 2.643 1.00 94.06 290 GLY A C 1
ATOM 2245 O O . GLY A 1 290 ? -5.628 26.678 1.679 1.00 94.06 290 GLY A O 1
ATOM 2246 N N . GLU A 1 291 ? -6.102 25.661 3.616 1.00 93.62 291 GLU A N 1
ATOM 2247 C CA . GLU A 1 291 ? -4.937 24.775 3.604 1.00 93.62 291 GLU A CA 1
ATOM 2248 C C . GLU A 1 291 ? -5.194 23.573 2.690 1.00 93.62 291 GLU A C 1
ATOM 2250 O O . GLU A 1 291 ? -6.309 23.048 2.628 1.00 93.62 291 GLU A O 1
ATOM 2255 N N . LYS A 1 292 ? -4.147 23.103 2.005 1.00 95.50 292 LYS A N 1
ATOM 2256 C CA . LYS A 1 292 ? -4.225 21.957 1.088 1.00 95.50 292 LYS A CA 1
ATOM 2257 C C . LYS A 1 292 ? -4.724 20.696 1.798 1.00 95.50 292 LYS A C 1
ATOM 2259 O O . LYS A 1 292 ? -4.276 20.369 2.900 1.00 95.50 292 LYS A O 1
ATOM 2264 N N . MET A 1 293 ? -5.591 19.940 1.128 1.00 96.38 293 MET A N 1
ATOM 2265 C CA . MET A 1 293 ? -6.148 18.690 1.648 1.00 96.38 293 MET A CA 1
ATOM 2266 C C . MET A 1 293 ? -5.158 17.525 1.518 1.00 96.38 293 MET A C 1
ATOM 2268 O O . MET A 1 293 ? -5.259 16.690 0.619 1.00 96.38 293 MET A O 1
ATOM 2272 N N . TYR A 1 294 ? -4.179 17.467 2.418 1.00 95.00 294 TYR A N 1
ATOM 2273 C CA . TYR A 1 294 ? -3.376 16.265 2.636 1.00 95.00 294 TYR A CA 1
ATOM 2274 C C . TYR A 1 294 ? -4.126 15.255 3.515 1.00 95.00 294 TYR A C 1
ATOM 2276 O O . TYR A 1 294 ? -5.195 15.549 4.052 1.00 95.00 294 TYR A O 1
ATOM 2284 N N . ILE A 1 295 ? -3.569 14.049 3.667 1.00 94.62 295 ILE A N 1
ATOM 2285 C CA . ILE A 1 295 ? -4.208 12.975 4.437 1.00 94.62 295 ILE A CA 1
ATOM 2286 C C . ILE A 1 295 ? -4.482 13.393 5.883 1.00 94.62 295 ILE A C 1
ATOM 2288 O O . ILE A 1 295 ? -5.593 13.207 6.368 1.00 94.62 295 ILE A O 1
ATOM 2292 N N . GLN A 1 296 ? -3.520 14.053 6.529 1.00 92.50 296 GLN A N 1
ATOM 2293 C CA . GLN A 1 296 ? -3.676 14.586 7.875 1.00 92.50 296 GLN A CA 1
ATOM 2294 C C . GLN A 1 296 ? -4.790 15.646 7.919 1.00 92.50 296 GLN A C 1
ATOM 2296 O O . GLN A 1 296 ? -5.657 15.597 8.784 1.00 92.50 296 GLN A O 1
ATOM 2301 N N . THR A 1 297 ? -4.873 16.526 6.917 1.00 94.25 297 THR A N 1
ATOM 2302 C CA . THR A 1 297 ? -5.934 17.540 6.822 1.00 94.25 297 THR A CA 1
ATOM 2303 C C . THR A 1 297 ? -7.323 16.902 6.744 1.00 94.25 297 THR A C 1
ATOM 2305 O O . THR A 1 297 ? -8.259 17.382 7.379 1.00 94.25 297 THR A O 1
ATOM 2308 N N . ARG A 1 298 ? -7.460 15.792 6.005 1.00 96.00 298 ARG A N 1
ATOM 2309 C CA . ARG A 1 298 ? -8.708 15.019 5.930 1.00 96.00 298 ARG A CA 1
ATOM 2310 C C . ARG A 1 298 ? -9.008 14.305 7.248 1.00 96.00 298 ARG A C 1
ATOM 2312 O O . ARG A 1 298 ? -10.141 14.348 7.709 1.00 96.00 298 ARG A O 1
ATOM 2319 N N . MET A 1 299 ? -8.006 13.692 7.876 1.00 94.69 299 MET A N 1
ATOM 2320 C CA . MET A 1 299 ? -8.149 13.039 9.183 1.00 94.69 299 MET A CA 1
ATOM 2321 C C . MET A 1 299 ? -8.583 14.020 10.276 1.00 94.69 299 MET A C 1
ATOM 2323 O O . MET A 1 299 ? -9.384 13.651 11.128 1.00 94.69 299 MET A O 1
ATOM 2327 N N . ALA A 1 300 ? -8.128 15.276 10.226 1.00 93.50 300 ALA A N 1
ATOM 2328 C CA . ALA A 1 300 ? -8.527 16.313 11.178 1.00 93.50 300 ALA A CA 1
ATOM 2329 C C . ALA A 1 300 ? -10.051 16.534 11.218 1.00 93.50 300 ALA A C 1
ATOM 2331 O O . ALA A 1 300 ? -10.594 16.873 12.265 1.00 93.50 300 ALA A O 1
ATOM 2332 N N . GLN A 1 301 ? -10.757 16.295 10.107 1.00 95.00 301 GLN A N 1
ATOM 2333 C CA . GLN A 1 301 ? -12.222 16.404 10.045 1.00 95.00 301 GLN A CA 1
ATOM 2334 C C . GLN A 1 301 ? -12.934 15.306 10.848 1.00 95.00 301 GLN A C 1
ATOM 2336 O O . GLN A 1 301 ? -14.087 15.473 11.230 1.00 95.00 301 GLN A O 1
ATOM 2341 N N . TYR A 1 302 ? -12.235 14.205 11.128 1.00 95.94 302 TYR A N 1
ATOM 2342 C CA . TYR A 1 302 ? -12.727 13.058 11.886 1.00 95.94 302 TYR A CA 1
ATOM 2343 C C . TYR A 1 302 ? -11.911 12.812 13.160 1.00 95.94 302 TYR A C 1
ATOM 2345 O O . TYR A 1 302 ? -11.920 11.708 13.700 1.00 95.94 302 TYR A O 1
ATOM 2353 N N . ALA A 1 303 ? -11.183 13.824 13.635 1.00 92.12 303 ALA A N 1
ATOM 2354 C CA . ALA A 1 303 ? -10.193 13.702 14.701 1.00 92.12 303 ALA A CA 1
ATOM 2355 C C . ALA A 1 303 ? -10.751 13.031 15.972 1.00 92.12 303 ALA A C 1
ATOM 2357 O O . ALA A 1 303 ? -10.159 12.084 16.485 1.00 92.12 303 ALA A O 1
ATOM 2358 N N . GLU A 1 304 ? -11.934 13.457 16.422 1.00 92.94 304 GLU A N 1
ATOM 2359 C CA . GLU A 1 304 ? -12.638 12.894 17.585 1.00 92.94 304 GLU A CA 1
ATOM 2360 C C . GLU A 1 304 ? -12.982 11.409 17.421 1.00 92.94 304 GLU A C 1
ATOM 2362 O O . GLU A 1 304 ? -12.797 10.593 18.328 1.00 92.94 304 GLU A O 1
ATOM 2367 N N . GLU A 1 305 ? -13.484 11.051 16.241 1.00 96.25 305 GLU A N 1
ATOM 2368 C CA . GLU A 1 305 ? -13.885 9.686 15.928 1.00 96.25 305 GLU A CA 1
ATOM 2369 C C . GLU A 1 305 ? -12.659 8.776 15.834 1.00 96.25 305 GLU A C 1
ATOM 2371 O O . GLU A 1 305 ? -12.634 7.707 16.441 1.00 96.25 305 GLU A O 1
ATOM 2376 N N . LEU A 1 306 ? -11.613 9.224 15.134 1.00 95.19 306 LEU A N 1
ATOM 2377 C CA . LEU A 1 306 ? -10.348 8.503 15.015 1.00 95.19 306 LEU A CA 1
ATOM 2378 C C . LEU A 1 306 ? -9.700 8.282 16.382 1.00 95.19 306 LEU A C 1
ATOM 2380 O O . LEU A 1 306 ? -9.240 7.176 16.662 1.00 95.19 306 LEU A O 1
ATOM 2384 N N . TRP A 1 307 ? -9.707 9.296 17.249 1.00 94.88 307 TRP A N 1
ATOM 2385 C CA . TRP A 1 307 ? -9.196 9.178 18.612 1.00 94.88 307 TRP A CA 1
ATOM 2386 C C . TRP A 1 307 ? -9.991 8.161 19.437 1.00 94.88 307 TRP A C 1
ATOM 2388 O O . TRP A 1 307 ? -9.407 7.280 20.067 1.00 94.88 307 TRP A O 1
ATOM 2398 N N . THR A 1 308 ? -11.324 8.209 19.360 1.00 95.75 308 THR A N 1
ATOM 2399 C CA . THR A 1 308 ? -12.208 7.245 20.034 1.00 95.75 308 THR A CA 1
ATOM 2400 C C . THR A 1 308 ? -11.980 5.817 19.536 1.00 95.75 308 THR A C 1
ATOM 2402 O O . THR A 1 308 ? -11.964 4.873 20.326 1.00 95.75 308 THR A O 1
ATOM 2405 N N . LEU A 1 309 ? -11.800 5.631 18.225 1.00 96.62 309 LEU A N 1
ATOM 2406 C CA . LEU A 1 309 ? -11.479 4.326 17.652 1.00 96.62 309 LEU A CA 1
ATOM 2407 C C . LEU A 1 309 ? -10.112 3.839 18.127 1.00 96.62 309 LEU A C 1
ATOM 2409 O O . LEU A 1 309 ? -9.994 2.674 18.497 1.00 96.62 309 LEU A O 1
ATOM 2413 N N . LEU A 1 310 ? -9.104 4.710 18.163 1.00 94.19 310 LEU A N 1
ATOM 2414 C CA . LEU A 1 310 ? -7.740 4.344 18.539 1.00 94.19 310 LEU A CA 1
ATOM 2415 C C . LEU A 1 310 ? -7.623 3.810 19.970 1.00 94.19 310 LEU A C 1
ATOM 2417 O O . LEU A 1 310 ? -6.782 2.956 20.235 1.00 94.19 310 LEU A O 1
ATOM 2421 N N . GLN A 1 311 ? -8.494 4.263 20.870 1.00 92.81 311 GLN A N 1
ATOM 2422 C CA . GLN A 1 311 ? -8.539 3.771 22.246 1.00 92.81 311 GLN A CA 1
ATOM 2423 C C . GLN A 1 311 ? -9.074 2.333 22.374 1.00 92.81 311 GLN A C 1
ATOM 2425 O O . GLN A 1 311 ? -8.903 1.708 23.420 1.00 92.81 311 GLN A O 1
ATOM 2430 N N . LYS A 1 312 ? -9.710 1.776 21.333 1.00 96.00 312 LYS A N 1
ATOM 2431 C CA . LYS A 1 312 ? -10.239 0.405 21.356 1.00 96.00 312 LYS A CA 1
ATOM 2432 C C . LYS A 1 312 ? -9.135 -0.619 21.095 1.00 96.00 312 LYS A C 1
ATOM 2434 O O . LYS A 1 312 ? -8.351 -0.499 20.156 1.00 96.00 312 LYS A O 1
ATOM 2439 N N . GLU A 1 313 ? -9.132 -1.708 21.862 1.00 94.44 313 GLU A N 1
ATOM 2440 C CA . GLU A 1 313 ? -8.125 -2.774 21.738 1.00 94.44 313 GLU A CA 1
ATOM 2441 C C . GLU A 1 313 ? -8.174 -3.545 20.404 1.00 94.44 313 GLU A C 1
ATOM 2443 O O . GLU A 1 313 ? -7.189 -4.183 20.017 1.00 94.44 313 GLU A O 1
ATOM 2448 N N . ASN A 1 314 ? -9.299 -3.481 19.688 1.00 96.81 314 ASN A N 1
ATOM 2449 C CA . ASN A 1 314 ? -9.484 -4.109 18.380 1.00 96.81 314 ASN A CA 1
ATOM 2450 C C . ASN A 1 314 ? -9.241 -3.151 17.199 1.00 96.81 314 ASN A C 1
ATOM 2452 O O . ASN A 1 314 ? -9.573 -3.501 16.067 1.00 96.81 314 ASN A O 1
ATOM 2456 N N . THR A 1 315 ? -8.682 -1.961 17.437 1.00 98.25 315 THR A N 1
ATOM 2457 C CA . THR A 1 315 ? -8.317 -1.018 16.373 1.00 98.25 315 THR A CA 1
ATOM 2458 C C . THR A 1 315 ? -6.859 -1.184 15.968 1.00 98.25 315 THR A C 1
ATOM 2460 O O . THR A 1 315 ? -5.959 -1.199 16.805 1.00 98.25 315 THR A O 1
ATOM 2463 N N . PHE A 1 316 ? -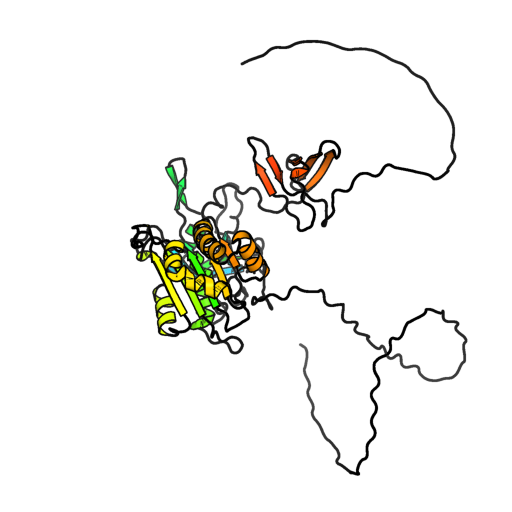6.628 -1.278 14.662 1.00 98.44 316 PHE A N 1
ATOM 2464 C CA . PHE A 1 316 ? -5.318 -1.417 14.047 1.00 98.44 316 PHE A CA 1
ATOM 2465 C C . PHE A 1 316 ? -5.144 -0.334 12.987 1.00 98.44 316 PHE A C 1
ATOM 2467 O O . PHE A 1 316 ? -5.926 -0.235 12.042 1.00 98.44 316 PHE A O 1
ATOM 2474 N N . ILE A 1 317 ? -4.097 0.468 13.141 1.00 97.75 317 ILE A N 1
ATOM 2475 C CA . ILE A 1 317 ? -3.681 1.486 12.186 1.00 97.75 317 ILE A CA 1
ATOM 2476 C C . ILE A 1 317 ? -2.541 0.930 11.346 1.00 97.75 317 ILE A C 1
ATOM 2478 O O . ILE A 1 317 ? -1.543 0.426 11.868 1.00 97.75 317 ILE A O 1
ATOM 2482 N N . TYR A 1 318 ? -2.686 1.071 10.037 1.00 97.81 318 TYR A N 1
ATOM 2483 C CA . TYR A 1 318 ? -1.651 0.786 9.064 1.00 97.81 318 TYR A CA 1
ATOM 2484 C C . TYR A 1 318 ? -1.366 2.036 8.247 1.00 97.81 318 TYR A C 1
ATOM 2486 O O . TYR A 1 318 ? -2.282 2.685 7.748 1.00 97.81 318 TYR A O 1
ATOM 2494 N N . MET A 1 319 ? -0.090 2.356 8.081 1.00 96.12 319 MET A N 1
ATOM 2495 C CA . MET A 1 319 ? 0.362 3.507 7.313 1.00 96.12 319 MET A CA 1
ATOM 2496 C C . MET A 1 319 ? 1.390 3.071 6.282 1.00 96.12 319 MET A C 1
ATOM 2498 O O . MET A 1 319 ? 2.362 2.397 6.623 1.00 96.12 319 MET A O 1
ATOM 2502 N N . CYS A 1 320 ? 1.167 3.456 5.028 1.00 94.12 320 CYS A N 1
ATOM 2503 C CA . CYS A 1 320 ? 2.068 3.123 3.938 1.00 94.12 320 CYS A CA 1
ATOM 2504 C C . CYS A 1 320 ? 2.156 4.247 2.907 1.00 94.12 320 CYS A C 1
ATOM 2506 O O . CYS A 1 320 ? 1.148 4.843 2.512 1.00 94.12 320 CYS A O 1
ATOM 2508 N N . GLY A 1 321 ? 3.369 4.516 2.431 1.00 89.88 321 GLY A N 1
ATOM 2509 C CA . GLY A 1 321 ? 3.602 5.448 1.338 1.00 89.88 321 GLY A CA 1
ATOM 2510 C C . GLY A 1 321 ? 4.888 6.246 1.483 1.00 89.88 321 GLY A C 1
ATOM 2511 O O . GLY A 1 321 ? 5.923 5.746 1.931 1.00 89.88 321 GLY A O 1
ATOM 2512 N N . LEU A 1 322 ? 4.827 7.502 1.041 1.00 81.44 322 LEU A N 1
ATOM 2513 C CA . LEU A 1 322 ? 5.986 8.382 1.026 1.00 81.44 322 LEU A CA 1
ATOM 2514 C C . LEU A 1 322 ? 6.370 8.806 2.447 1.00 81.44 322 LEU A C 1
ATOM 2516 O O . LEU A 1 322 ? 5.534 9.274 3.226 1.00 81.44 322 LEU A O 1
ATOM 2520 N N . LYS A 1 323 ? 7.665 8.722 2.759 1.00 76.94 323 LYS A N 1
ATOM 2521 C CA . LYS A 1 323 ? 8.217 9.273 4.000 1.00 76.94 323 LYS A CA 1
ATOM 2522 C C . LYS A 1 323 ? 7.852 10.755 4.150 1.00 76.94 323 LYS A C 1
ATOM 2524 O O . LYS A 1 323 ? 7.918 11.527 3.198 1.00 76.94 323 LYS A O 1
ATOM 2529 N N . GLY A 1 324 ? 7.492 11.149 5.368 1.00 75.88 324 GLY A N 1
ATOM 2530 C CA . GLY A 1 324 ? 7.078 12.516 5.702 1.00 75.88 324 GLY A CA 1
ATOM 2531 C C . GLY A 1 324 ? 5.589 12.651 6.018 1.00 75.88 324 GLY A C 1
ATOM 2532 O O . GLY A 1 324 ? 5.220 13.568 6.742 1.00 75.88 324 GLY A O 1
ATOM 2533 N N . MET A 1 325 ? 4.741 11.701 5.595 1.00 79.31 325 MET A N 1
ATOM 2534 C CA . MET A 1 325 ? 3.320 11.718 5.983 1.00 79.31 325 MET A CA 1
ATOM 2535 C C . MET A 1 325 ? 3.103 11.525 7.494 1.00 79.31 325 MET A C 1
ATOM 2537 O O . MET A 1 325 ? 2.117 12.012 8.037 1.00 79.31 325 MET A O 1
ATOM 2541 N N . GLU A 1 326 ? 4.040 10.864 8.184 1.00 82.56 326 GLU A N 1
ATOM 2542 C CA . GLU A 1 326 ? 3.942 10.604 9.627 1.00 82.56 326 GLU A CA 1
ATOM 2543 C C . GLU A 1 326 ? 3.928 11.881 10.462 1.00 82.56 326 GLU A C 1
ATOM 2545 O O . GLU A 1 326 ? 3.236 11.916 11.469 1.00 82.56 326 GLU A O 1
ATOM 2550 N N . GLN A 1 327 ? 4.673 12.915 10.054 1.00 85.44 327 GLN A N 1
ATOM 2551 C CA . GLN A 1 327 ? 4.837 14.136 10.848 1.00 85.44 327 GLN A CA 1
ATOM 2552 C C . GLN A 1 327 ? 3.502 14.863 11.015 1.00 85.44 327 GLN A C 1
ATOM 2554 O O . GLN A 1 327 ? 3.082 15.124 12.136 1.00 85.44 327 GLN A O 1
ATOM 2559 N N . GLY A 1 328 ? 2.787 15.088 9.909 1.00 85.25 328 GLY A N 1
ATOM 2560 C CA . GLY A 1 328 ? 1.477 15.737 9.955 1.00 85.25 328 GLY A CA 1
ATOM 2561 C C . GLY A 1 328 ? 0.423 14.911 10.698 1.00 85.25 328 GLY A C 1
ATOM 2562 O O . GLY A 1 328 ? -0.470 15.473 11.324 1.00 85.25 328 GLY A O 1
ATOM 2563 N N . ILE A 1 329 ? 0.523 13.579 10.660 1.00 86.81 329 ILE A N 1
ATOM 2564 C CA . ILE A 1 329 ? -0.356 12.703 11.448 1.00 86.81 329 ILE A CA 1
ATOM 2565 C C . ILE A 1 329 ? 0.001 12.806 12.936 1.00 86.81 329 ILE A C 1
ATOM 2567 O O . ILE A 1 329 ? -0.891 12.969 13.762 1.00 86.81 329 ILE A O 1
ATOM 2571 N N . ASP A 1 330 ? 1.287 12.760 13.285 1.00 89.81 330 ASP A N 1
ATOM 2572 C CA . ASP A 1 330 ? 1.753 12.862 14.668 1.00 89.81 330 ASP A CA 1
ATOM 2573 C C . ASP A 1 330 ? 1.359 14.193 15.315 1.00 89.81 330 ASP A C 1
ATOM 2575 O O . ASP A 1 330 ? 0.997 14.198 16.488 1.00 89.81 330 ASP A O 1
ATOM 2579 N N . GLU A 1 331 ? 1.360 15.299 14.571 1.00 88.75 331 GLU A N 1
ATOM 2580 C CA . GLU A 1 331 ? 0.889 16.604 15.052 1.00 88.75 331 GLU A CA 1
ATOM 2581 C C . GLU A 1 331 ? -0.593 16.566 15.459 1.00 88.75 331 GLU A C 1
ATOM 2583 O O . GLU A 1 331 ? -0.933 16.944 16.581 1.00 88.75 331 GLU A O 1
ATOM 2588 N N . ILE A 1 332 ? -1.467 16.033 14.598 1.00 89.31 332 ILE A N 1
ATOM 2589 C CA . ILE A 1 332 ? -2.907 15.908 14.889 1.00 89.31 332 ILE A CA 1
ATOM 2590 C C . ILE A 1 332 ? -3.142 14.992 16.087 1.00 89.31 332 ILE A C 1
ATOM 2592 O O . ILE A 1 332 ? -3.914 15.318 16.989 1.00 89.31 332 ILE A O 1
ATOM 2596 N N . MET A 1 333 ? -2.465 13.844 16.105 1.00 89.88 333 MET A N 1
ATOM 2597 C CA . MET A 1 333 ? -2.619 12.865 17.175 1.00 89.88 333 MET A CA 1
ATOM 2598 C C . MET A 1 333 ? -2.069 13.379 18.509 1.00 89.88 333 MET A C 1
ATOM 2600 O O . MET A 1 333 ? -2.620 13.041 19.553 1.00 89.88 333 MET A O 1
ATOM 2604 N N . SER A 1 334 ? -1.035 14.227 18.490 1.00 92.06 334 SER A N 1
ATOM 2605 C CA . SER A 1 334 ? -0.495 14.868 19.695 1.00 92.06 334 SER A CA 1
ATOM 2606 C C . SER A 1 334 ? -1.515 15.791 20.342 1.00 92.06 334 SER A C 1
ATOM 2608 O O . SER A 1 334 ? -1.774 15.652 21.533 1.00 92.06 334 SER A O 1
ATOM 2610 N N . SER A 1 335 ? -2.172 16.654 19.560 1.00 88.88 335 SER A N 1
ATOM 2611 C CA . SER A 1 335 ? -3.212 17.541 20.094 1.00 88.88 335 SER A CA 1
ATOM 2612 C C . SER A 1 335 ? -4.399 16.775 20.692 1.00 88.88 335 SER A C 1
ATOM 2614 O O . SER A 1 335 ? -4.942 17.188 21.716 1.00 88.88 335 SER A O 1
ATOM 2616 N N . LEU A 1 336 ? -4.793 15.647 20.087 1.00 89.62 336 LEU A N 1
ATOM 2617 C CA . LEU A 1 336 ? -5.872 14.792 20.603 1.00 89.62 336 LEU A CA 1
ATOM 2618 C C . LEU A 1 336 ? -5.468 14.061 21.886 1.00 89.62 336 LEU A C 1
ATOM 2620 O O . LEU A 1 336 ? -6.237 14.023 22.844 1.00 89.62 336 LEU A O 1
ATOM 2624 N N . ALA A 1 337 ? -4.248 13.522 21.917 1.00 91.06 337 ALA A N 1
ATOM 2625 C CA . ALA A 1 337 ? -3.709 12.820 23.072 1.00 91.06 337 ALA A CA 1
ATOM 2626 C C . ALA A 1 337 ? -3.564 13.740 24.288 1.00 91.06 337 ALA A C 1
ATOM 2628 O O . ALA A 1 337 ? -3.991 13.371 25.381 1.00 91.06 337 ALA A O 1
ATOM 2629 N N . GLU A 1 338 ? -3.012 14.942 24.099 1.00 91.50 338 GLU A N 1
ATOM 2630 C CA . GLU A 1 338 ? -2.783 15.908 25.178 1.00 91.50 338 GLU A CA 1
ATOM 2631 C C . GLU A 1 338 ? -4.083 16.318 25.873 1.00 91.50 338 GLU A C 1
ATOM 2633 O O . GLU A 1 338 ? -4.122 16.422 27.100 1.00 91.50 338 GLU A O 1
ATOM 2638 N N . ARG A 1 339 ? -5.166 16.493 25.107 1.00 89.88 339 ARG A N 1
ATOM 2639 C CA . ARG A 1 339 ? -6.481 16.854 25.649 1.00 89.88 339 ARG A CA 1
ATOM 2640 C C . ARG A 1 339 ? -7.038 15.796 26.606 1.00 89.88 339 ARG A C 1
ATOM 2642 O O . ARG A 1 339 ? -7.668 16.150 27.599 1.00 89.88 339 ARG A O 1
ATOM 2649 N N . ASP A 1 340 ? -6.758 14.525 26.335 1.00 89.19 340 ASP A N 1
ATOM 2650 C CA . ASP A 1 340 ? -7.198 13.391 27.153 1.00 89.19 340 ASP A CA 1
ATOM 2651 C C . ASP A 1 340 ? -6.129 12.965 28.184 1.00 89.19 340 ASP A C 1
ATOM 2653 O O . ASP A 1 340 ? -6.255 11.930 28.836 1.00 89.19 340 ASP A O 1
ATOM 2657 N N . GLY A 1 341 ? -5.076 13.773 28.362 1.00 91.38 341 GLY A N 1
ATOM 2658 C CA . GLY A 1 341 ? -4.034 13.556 29.368 1.00 91.38 341 GLY A CA 1
ATOM 2659 C C . GLY A 1 341 ? -2.965 12.531 28.979 1.00 91.38 341 GLY A C 1
ATOM 2660 O O . GLY A 1 341 ? -2.239 12.045 29.849 1.00 91.38 341 GLY A O 1
ATOM 2661 N N . PHE A 1 342 ? -2.839 12.198 27.694 1.00 90.75 342 PHE A N 1
ATOM 2662 C CA . PHE A 1 342 ? -1.813 11.298 27.170 1.00 90.75 342 PHE A CA 1
ATOM 2663 C C . PHE A 1 342 ? -0.649 12.061 26.532 1.00 90.75 342 PHE A C 1
ATOM 2665 O O . PHE A 1 342 ? -0.818 13.094 25.893 1.00 90.75 342 PHE A O 1
ATOM 2672 N N . VAL A 1 343 ? 0.549 11.477 26.611 1.00 92.94 343 VAL A N 1
ATOM 2673 C CA . VAL A 1 343 ? 1.696 11.890 25.791 1.00 92.94 343 VAL A CA 1
ATOM 2674 C C . VAL A 1 343 ? 1.726 11.016 24.540 1.00 92.94 343 VAL A C 1
ATOM 2676 O O . VAL A 1 343 ? 2.023 9.820 24.623 1.00 92.94 343 VAL A O 1
ATOM 2679 N N . TRP A 1 344 ? 1.439 11.598 23.370 1.00 93.25 344 TRP A N 1
ATOM 2680 C CA . TRP A 1 344 ? 1.306 10.845 22.113 1.00 93.25 344 TRP A CA 1
ATOM 2681 C C . TRP A 1 344 ? 2.515 9.966 21.796 1.00 93.25 344 TRP A C 1
ATOM 2683 O O . TRP A 1 344 ? 2.351 8.808 21.422 1.00 93.25 344 TRP A O 1
ATOM 2693 N N . ALA A 1 345 ? 3.734 10.468 22.001 1.00 92.12 345 ALA A N 1
ATOM 2694 C CA . ALA A 1 345 ? 4.950 9.709 21.719 1.00 92.12 345 ALA A CA 1
ATOM 2695 C C . ALA A 1 345 ? 5.023 8.384 22.499 1.00 92.12 345 ALA A C 1
ATOM 2697 O O . ALA A 1 345 ? 5.477 7.372 21.960 1.00 92.12 345 ALA A O 1
ATOM 2698 N N . ASP A 1 346 ? 4.560 8.368 23.749 1.00 94.75 346 ASP A N 1
ATOM 2699 C CA . ASP A 1 346 ? 4.566 7.166 24.581 1.00 94.75 346 ASP A CA 1
ATOM 2700 C C . ASP A 1 346 ? 3.362 6.274 24.290 1.00 94.75 346 ASP A C 1
ATOM 2702 O O . ASP A 1 346 ? 3.516 5.055 24.194 1.00 94.75 346 ASP A O 1
ATOM 2706 N N . TYR A 1 347 ? 2.194 6.864 24.033 1.00 93.81 347 TYR A N 1
ATOM 2707 C CA . TYR A 1 347 ? 1.014 6.114 23.612 1.00 93.81 347 TYR A CA 1
ATOM 2708 C C . TYR A 1 347 ? 1.237 5.405 22.264 1.00 93.81 347 TYR A C 1
ATOM 2710 O O . TYR A 1 347 ? 1.014 4.201 22.143 1.00 93.81 347 TYR A O 1
ATOM 2718 N N . LYS A 1 348 ? 1.835 6.086 21.279 1.00 93.75 348 LYS A N 1
ATOM 2719 C CA . LYS A 1 348 ? 2.252 5.505 19.993 1.00 93.75 348 LYS A CA 1
ATOM 2720 C C . LYS A 1 348 ? 3.231 4.341 20.177 1.00 93.75 348 LYS A C 1
ATOM 2722 O O . LYS A 1 348 ? 3.111 3.334 19.481 1.00 93.75 348 LYS A O 1
ATOM 2727 N N . LYS A 1 349 ? 4.184 4.419 21.119 1.00 93.88 349 LYS A N 1
ATOM 2728 C CA . LYS A 1 349 ? 5.075 3.281 21.443 1.00 93.88 349 LYS A CA 1
ATOM 2729 C C . LYS A 1 349 ? 4.297 2.091 22.006 1.00 93.88 349 LYS A C 1
ATOM 2731 O O . LYS A 1 349 ? 4.609 0.953 21.654 1.00 93.88 349 LYS A O 1
ATOM 2736 N N . GLN A 1 350 ? 3.298 2.335 22.857 1.00 94.25 350 GLN A N 1
ATOM 2737 C CA . GLN A 1 350 ? 2.432 1.278 23.388 1.00 94.25 350 GLN A CA 1
ATOM 2738 C C . GLN A 1 350 ? 1.627 0.614 22.267 1.00 94.25 350 GLN A C 1
ATOM 2740 O O . GLN A 1 350 ? 1.661 -0.610 22.153 1.00 94.25 350 GLN A O 1
ATOM 2745 N N . LEU A 1 351 ? 1.016 1.404 21.378 1.00 94.50 351 LEU A N 1
ATOM 2746 C CA . LEU A 1 351 ? 0.288 0.907 20.206 1.00 94.50 351 LEU A CA 1
ATOM 2747 C C . LEU A 1 351 ? 1.190 0.086 19.271 1.00 94.50 351 LEU A C 1
ATOM 2749 O O . LEU A 1 351 ? 0.804 -0.998 18.838 1.00 94.50 351 LEU A O 1
ATOM 2753 N N . LYS A 1 352 ? 2.425 0.543 19.011 1.00 93.62 352 LYS A N 1
ATOM 2754 C CA . LYS A 1 352 ? 3.429 -0.222 18.246 1.00 93.62 352 LYS A CA 1
ATOM 2755 C C . LYS A 1 352 ? 3.743 -1.564 18.912 1.00 93.62 352 LYS A C 1
ATOM 2757 O O . LYS A 1 352 ? 3.724 -2.602 18.257 1.00 93.62 352 LYS A O 1
ATOM 2762 N N . LYS A 1 353 ? 3.989 -1.574 20.228 1.00 92.69 353 LYS A N 1
ATOM 2763 C CA . LYS A 1 353 ? 4.263 -2.809 20.987 1.00 92.69 353 LYS A CA 1
ATOM 2764 C C . LYS A 1 353 ? 3.071 -3.776 20.963 1.00 92.69 353 LYS A C 1
ATOM 2766 O O . LYS A 1 353 ? 3.281 -4.989 20.909 1.00 92.69 353 LYS A O 1
ATOM 2771 N N . ALA A 1 354 ? 1.856 -3.231 20.977 1.00 93.44 354 ALA A N 1
ATOM 2772 C CA . ALA A 1 354 ? 0.590 -3.951 20.882 1.00 93.44 354 ALA A CA 1
ATOM 2773 C C . ALA A 1 354 ? 0.197 -4.347 19.445 1.00 93.44 354 ALA A C 1
ATOM 2775 O O . ALA A 1 354 ? -0.860 -4.951 19.272 1.00 93.44 354 ALA A O 1
ATOM 2776 N N . GLU A 1 355 ? 1.038 -4.046 18.444 1.00 95.25 355 GLU A N 1
ATOM 2777 C CA . GLU A 1 355 ? 0.833 -4.351 17.016 1.00 95.25 355 GLU A CA 1
ATOM 2778 C C . GLU A 1 355 ? -0.348 -3.604 16.366 1.00 95.25 355 GLU A C 1
ATOM 2780 O O . GLU A 1 355 ? -0.836 -3.991 15.306 1.00 95.25 355 GLU A O 1
ATOM 2785 N N . GLN A 1 356 ? -0.793 -2.513 16.992 1.00 95.94 356 GLN A N 1
ATOM 2786 C CA . GLN A 1 356 ? -1.917 -1.674 16.564 1.00 95.94 356 GLN A CA 1
ATOM 2787 C C . GLN A 1 356 ? -1.480 -0.429 15.785 1.00 95.94 356 GLN A C 1
ATOM 2789 O O . GLN A 1 356 ? -2.326 0.279 15.254 1.00 95.94 356 GLN A O 1
ATOM 2794 N N . TRP A 1 357 ? -0.180 -0.139 15.717 1.00 95.88 357 TRP A N 1
ATOM 2795 C CA . TRP A 1 357 ? 0.363 0.962 14.923 1.00 95.88 357 TRP A CA 1
ATOM 2796 C C . TRP A 1 357 ? 1.491 0.450 14.033 1.00 95.88 357 TRP A C 1
ATOM 2798 O O . TRP A 1 357 ? 2.615 0.254 14.496 1.00 95.88 357 TRP A O 1
ATOM 2808 N N . ASN A 1 358 ? 1.184 0.246 12.756 1.00 95.19 358 ASN A N 1
ATOM 2809 C CA . ASN A 1 358 ? 2.027 -0.467 11.801 1.00 95.19 358 ASN A CA 1
ATOM 2810 C C . ASN A 1 358 ? 2.412 0.483 10.666 1.00 95.19 358 ASN A C 1
ATOM 2812 O O . ASN A 1 358 ? 1.541 1.126 10.078 1.00 95.19 358 ASN A O 1
ATOM 2816 N N . VAL A 1 359 ? 3.708 0.625 10.387 1.00 91.00 359 VAL A N 1
ATOM 2817 C CA . VAL A 1 359 ? 4.206 1.635 9.441 1.00 91.00 359 VAL A CA 1
ATOM 2818 C C . VAL A 1 359 ? 5.208 1.022 8.475 1.00 91.00 359 VAL A C 1
ATOM 2820 O O . VAL A 1 359 ? 6.228 0.487 8.902 1.00 91.00 359 VAL A O 1
ATOM 2823 N N . GLU A 1 360 ? 4.951 1.184 7.180 1.00 86.94 360 GLU A N 1
ATOM 2824 C CA . GLU A 1 360 ? 5.873 0.855 6.093 1.00 86.94 360 GLU A CA 1
ATOM 2825 C C . GLU A 1 360 ? 5.992 2.053 5.145 1.00 86.94 360 GLU A C 1
ATOM 2827 O O . GLU A 1 360 ? 5.220 2.210 4.199 1.00 86.94 360 GLU A O 1
ATOM 2832 N N . ASN A 1 361 ? 6.973 2.915 5.408 1.00 81.94 361 ASN A N 1
ATOM 2833 C CA . ASN A 1 361 ? 7.247 4.087 4.584 1.00 81.94 361 ASN A CA 1
ATOM 2834 C C . ASN A 1 361 ? 8.544 3.918 3.802 1.00 81.94 361 ASN A C 1
ATOM 2836 O O . ASN A 1 361 ? 9.524 3.364 4.302 1.00 81.94 361 ASN A O 1
ATOM 2840 N N . TYR A 1 362 ? 8.559 4.451 2.586 1.00 74.81 362 TYR A N 1
ATOM 2841 C CA . TYR A 1 362 ? 9.711 4.400 1.696 1.00 74.81 362 TYR A CA 1
ATOM 2842 C C . TYR A 1 362 ? 10.021 5.776 1.109 1.00 74.81 362 TYR A C 1
ATOM 2844 O O . TYR A 1 362 ? 9.174 6.664 0.984 1.00 74.81 362 TYR A O 1
ATOM 2852 N N . ASN A 1 363 ? 11.283 5.942 0.734 1.00 61.72 363 ASN A N 1
ATOM 2853 C CA . ASN A 1 363 ? 11.796 7.107 0.033 1.00 61.72 363 ASN A CA 1
ATOM 2854 C C . ASN A 1 363 ? 12.056 6.727 -1.424 1.00 61.72 363 ASN A C 1
ATOM 2856 O O . ASN A 1 363 ? 12.836 5.817 -1.699 1.00 61.72 363 ASN A O 1
ATOM 2860 N N . PHE A 1 364 ? 11.478 7.468 -2.374 1.00 49.75 364 PHE A N 1
ATOM 2861 C CA . PHE A 1 364 ? 11.788 7.276 -3.798 1.00 49.75 364 PHE A CA 1
ATOM 2862 C C . PHE A 1 364 ? 13.269 7.542 -4.124 1.00 49.75 364 PHE A C 1
ATOM 2864 O O . PHE A 1 364 ? 13.790 6.980 -5.084 1.00 49.75 364 PHE A O 1
ATOM 2871 N N . LEU A 1 365 ? 13.950 8.373 -3.325 1.00 45.09 365 LEU A N 1
ATOM 2872 C CA . LEU A 1 365 ? 15.335 8.793 -3.560 1.00 45.09 365 LEU A CA 1
ATOM 2873 C C . LEU A 1 365 ? 16.386 7.993 -2.773 1.00 45.09 365 LEU A C 1
ATOM 2875 O O . LEU A 1 365 ? 17.577 8.172 -3.016 1.00 45.09 365 LEU A O 1
ATOM 2879 N N . ASP A 1 366 ? 15.987 7.063 -1.898 1.00 43.75 366 ASP A N 1
ATOM 2880 C CA . ASP A 1 366 ? 16.951 6.228 -1.153 1.00 43.75 366 ASP A CA 1
ATOM 2881 C C . ASP A 1 366 ? 17.755 5.295 -2.086 1.00 43.75 366 ASP A C 1
ATOM 2883 O O . ASP A 1 366 ? 18.741 4.695 -1.676 1.00 43.75 366 ASP A O 1
ATOM 2887 N N . GLY A 1 367 ? 17.371 5.188 -3.365 1.00 37.28 367 GLY A N 1
ATOM 2888 C CA . GLY A 1 367 ? 18.149 4.508 -4.404 1.00 37.28 367 GLY A CA 1
ATOM 2889 C C . GLY A 1 367 ? 19.214 5.362 -5.107 1.00 37.28 367 GLY A C 1
ATOM 2890 O O . GLY A 1 367 ? 19.864 4.837 -6.009 1.00 37.28 367 GLY A O 1
ATOM 2891 N N . LEU A 1 368 ? 19.355 6.648 -4.760 1.00 33.44 368 LEU A N 1
ATOM 2892 C CA . LEU A 1 368 ? 20.215 7.632 -5.446 1.00 33.44 368 LEU A CA 1
ATOM 2893 C C . LEU A 1 368 ? 21.301 8.216 -4.555 1.00 33.44 368 LEU A C 1
ATOM 2895 O O . LEU A 1 368 ? 22.376 8.571 -5.030 1.00 33.44 368 LEU A O 1
ATOM 2899 N N . ILE A 1 369 ? 21.044 8.268 -3.254 1.00 28.14 369 ILE A N 1
ATOM 2900 C CA . ILE A 1 369 ? 22.121 8.282 -2.279 1.00 28.14 369 ILE A CA 1
ATOM 2901 C C . ILE A 1 369 ? 22.656 6.864 -2.319 1.00 28.14 369 ILE A C 1
ATOM 2903 O O . ILE A 1 369 ? 21.912 5.969 -1.946 1.00 28.14 369 ILE A O 1
ATOM 2907 N N . ASN A 1 370 ? 23.877 6.643 -2.817 1.00 29.50 370 ASN A N 1
ATOM 2908 C CA . ASN A 1 370 ? 24.575 5.369 -2.655 1.00 29.50 370 ASN A CA 1
ATOM 2909 C C . ASN A 1 370 ? 24.445 4.949 -1.184 1.00 29.50 370 ASN A C 1
ATOM 2911 O O . ASN A 1 370 ? 25.172 5.493 -0.351 1.00 29.50 370 ASN A O 1
ATOM 2915 N N . PRO A 1 371 ? 23.588 3.975 -0.823 1.00 31.34 371 PRO A N 1
ATOM 2916 C CA . PRO A 1 371 ? 23.725 3.332 0.452 1.00 31.34 371 PRO A CA 1
ATOM 2917 C C . PRO A 1 371 ? 24.775 2.276 0.138 1.00 31.34 371 PRO A C 1
ATOM 2919 O O . PRO A 1 371 ? 24.478 1.133 -0.240 1.00 31.34 371 PRO A O 1
ATOM 2922 N N . SER A 1 372 ? 26.041 2.680 0.196 1.00 29.11 372 SER A N 1
ATOM 2923 C CA . SER A 1 372 ? 27.038 1.744 0.672 1.00 29.11 372 SER A CA 1
ATOM 2924 C C . SER A 1 372 ? 26.518 1.272 2.024 1.00 29.11 372 SER A C 1
ATOM 2926 O O . SER A 1 372 ? 26.621 1.964 3.026 1.00 29.11 372 SER A O 1
ATOM 2928 N N . VAL A 1 373 ? 25.894 0.098 1.973 1.00 32.97 373 VAL A N 1
ATOM 2929 C CA . VAL A 1 373 ? 25.711 -0.803 3.096 1.00 32.97 373 VAL A CA 1
ATOM 2930 C C . VAL A 1 373 ? 24.701 -0.307 4.139 1.00 32.97 373 VAL A C 1
ATOM 2932 O O . VAL A 1 373 ? 25.041 0.251 5.167 1.00 32.97 373 VAL A O 1
ATOM 2935 N N . ASN A 1 374 ? 23.431 -0.656 3.917 1.00 29.59 374 ASN A N 1
ATOM 2936 C CA . ASN A 1 374 ? 22.563 -1.088 5.014 1.00 29.59 374 ASN A CA 1
ATOM 2937 C C . ASN A 1 374 ? 22.533 -2.628 5.003 1.00 29.59 374 ASN A C 1
ATOM 2939 O O . ASN A 1 374 ? 21.503 -3.260 4.792 1.00 29.59 374 ASN A O 1
ATOM 2943 N N . ASN A 1 375 ? 23.712 -3.237 5.133 1.00 33.66 375 ASN A N 1
ATOM 2944 C CA . ASN A 1 375 ? 23.816 -4.534 5.786 1.00 33.66 375 ASN A CA 1
ATOM 2945 C C . ASN A 1 375 ? 24.329 -4.206 7.180 1.00 33.66 375 ASN A C 1
ATOM 2947 O O . ASN A 1 375 ? 25.337 -3.516 7.293 1.00 33.66 375 ASN A O 1
ATOM 2951 N N . GLY A 1 376 ? 23.668 -4.694 8.225 1.00 38.84 376 GLY A N 1
ATOM 2952 C CA . GLY A 1 376 ? 24.320 -4.787 9.524 1.00 38.84 376 GLY A CA 1
ATOM 2953 C C . GLY A 1 376 ? 25.563 -5.659 9.368 1.00 38.84 376 GLY A C 1
ATOM 2954 O O . GLY A 1 376 ? 25.462 -6.884 9.379 1.00 38.84 376 GLY A O 1
ATOM 2955 N N . GLY A 1 377 ? 26.708 -5.026 9.128 1.00 43.16 377 GLY A N 1
ATOM 2956 C CA . GLY A 1 377 ? 28.016 -5.634 9.265 1.00 43.16 377 GLY A CA 1
ATOM 2957 C C . GLY A 1 377 ? 28.360 -5.624 10.744 1.00 43.16 377 GLY A C 1
ATOM 2958 O O . GLY A 1 377 ? 28.236 -4.591 11.404 1.00 43.16 377 GLY A O 1
ATOM 2959 N N . GLY A 1 378 ? 28.731 -6.782 11.279 1.00 48.44 378 GLY A N 1
ATOM 2960 C CA . GLY A 1 378 ? 29.406 -6.824 12.567 1.00 48.44 378 GLY A CA 1
ATOM 2961 C C . GLY A 1 378 ? 30.733 -6.064 12.497 1.00 48.44 378 GLY A C 1
ATOM 2962 O O . GLY A 1 378 ? 31.226 -5.712 11.423 1.00 48.44 378 GLY A O 1
ATOM 2963 N N . GLY A 1 379 ? 31.298 -5.778 13.661 1.00 55.12 379 GLY A N 1
ATOM 2964 C CA . GLY A 1 379 ? 32.642 -5.239 13.788 1.00 55.12 379 GLY A CA 1
ATOM 2965 C C . GLY A 1 379 ? 33.213 -5.615 15.145 1.00 55.12 379 GLY A C 1
ATOM 2966 O O . GLY A 1 379 ? 32.477 -5.761 16.126 1.00 55.12 379 GLY A O 1
ATOM 2967 N N . THR A 1 380 ? 34.527 -5.786 15.209 1.00 47.62 380 THR A N 1
ATOM 2968 C CA . THR A 1 380 ? 35.234 -6.136 16.443 1.00 47.62 380 THR A CA 1
ATOM 2969 C C . THR A 1 380 ? 35.801 -4.869 17.079 1.00 47.62 380 THR A C 1
ATOM 2971 O O . THR A 1 380 ? 36.441 -4.061 16.410 1.00 47.62 380 THR A O 1
ATOM 2974 N N . VAL A 1 381 ? 35.583 -4.664 18.383 1.00 50.12 381 VAL A N 1
ATOM 2975 C CA . VAL A 1 381 ? 36.170 -3.520 19.107 1.00 50.12 381 VAL A CA 1
ATOM 2976 C C . VAL A 1 381 ? 37.694 -3.664 19.102 1.00 50.12 381 VAL A C 1
ATOM 2978 O O . VAL A 1 381 ? 38.221 -4.583 19.727 1.00 50.12 381 VAL A O 1
ATOM 2981 N N . SER A 1 382 ? 38.403 -2.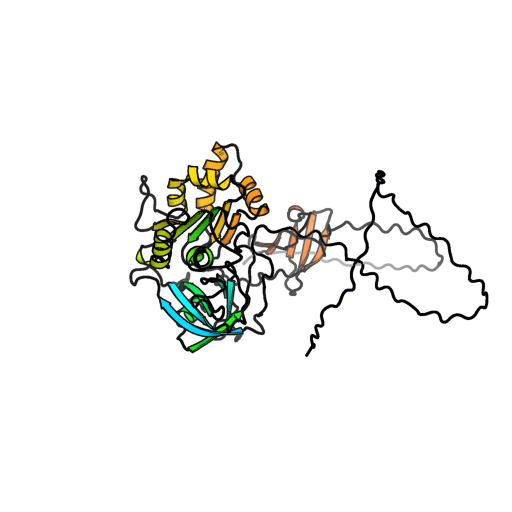767 18.408 1.00 51.25 382 SER A N 1
ATOM 2982 C CA . SER A 1 382 ? 39.862 -2.850 18.273 1.00 51.25 382 SER A CA 1
ATOM 2983 C C . SER A 1 382 ? 40.553 -2.357 19.547 1.00 51.25 382 SER A C 1
ATOM 2985 O O . SER A 1 382 ? 41.469 -3.009 20.054 1.00 51.25 382 SER A O 1
ATOM 2987 N N . LYS A 1 383 ? 40.096 -1.224 20.110 1.00 50.19 383 LYS A N 1
ATOM 2988 C CA . LYS A 1 383 ? 40.622 -0.617 21.350 1.00 50.19 383 LYS A CA 1
ATOM 2989 C C . LYS A 1 383 ? 39.549 0.210 22.055 1.00 50.19 383 LYS A C 1
ATOM 2991 O O . LYS A 1 383 ? 38.920 1.040 21.415 1.00 50.19 383 LYS A O 1
ATOM 2996 N N . PHE A 1 384 ? 39.399 0.085 23.375 1.00 48.50 384 PHE A N 1
ATOM 2997 C CA . PHE A 1 384 ? 38.499 0.944 24.158 1.00 48.50 384 PHE A CA 1
ATOM 2998 C C . PHE A 1 384 ? 39.131 1.350 25.498 1.00 48.50 384 PHE A C 1
ATOM 3000 O O . PHE A 1 384 ? 39.669 0.512 26.220 1.00 48.50 384 PHE A O 1
ATOM 3007 N N . ASN A 1 385 ? 39.110 2.648 25.819 1.00 48.28 385 ASN A N 1
ATOM 3008 C CA . ASN A 1 385 ? 39.661 3.191 27.059 1.00 48.28 385 ASN A CA 1
ATOM 3009 C C . ASN A 1 385 ? 38.537 3.533 28.045 1.00 48.28 385 ASN A C 1
ATOM 3011 O O . ASN A 1 385 ? 37.910 4.587 27.942 1.00 48.28 385 ASN A O 1
ATOM 3015 N N . ASN A 1 386 ? 38.354 2.678 29.053 1.00 45.66 386 ASN A N 1
ATOM 3016 C CA . ASN A 1 386 ? 37.307 2.824 30.070 1.00 45.66 386 ASN A CA 1
ATOM 3017 C C . ASN A 1 386 ? 37.449 4.073 30.956 1.00 45.66 386 ASN A C 1
ATOM 3019 O O . ASN A 1 386 ? 36.454 4.556 31.478 1.00 45.66 386 ASN A O 1
ATOM 3023 N N . GLN A 1 387 ? 38.662 4.603 31.150 1.00 39.25 387 GLN A N 1
ATOM 3024 C CA . GLN A 1 387 ? 38.863 5.799 31.980 1.00 39.25 387 GLN A CA 1
ATOM 3025 C C . GLN A 1 387 ? 38.510 7.085 31.236 1.00 39.25 387 GLN A C 1
ATOM 3027 O O . GLN A 1 387 ? 38.051 8.045 31.847 1.00 39.25 387 GLN A O 1
ATOM 3032 N N . LYS A 1 388 ? 38.758 7.115 29.923 1.00 46.31 388 LYS A N 1
ATOM 3033 C CA . LYS A 1 388 ? 38.493 8.287 29.080 1.00 46.31 388 LYS A CA 1
ATOM 3034 C C . LYS A 1 388 ? 37.165 8.205 28.328 1.00 46.31 388 LYS A C 1
ATOM 3036 O O . LYS A 1 388 ? 36.739 9.211 27.774 1.00 46.31 388 LYS A O 1
ATOM 3041 N N . GLY A 1 389 ? 36.529 7.035 28.308 1.00 45.41 389 GLY A N 1
ATOM 3042 C CA . GLY A 1 389 ? 35.203 6.841 27.742 1.00 45.41 389 GLY A CA 1
ATOM 3043 C C . GLY A 1 389 ? 35.153 6.853 26.216 1.00 45.41 389 GLY A C 1
ATOM 3044 O O . GLY A 1 389 ? 34.160 7.308 25.667 1.00 45.41 389 GLY A O 1
ATOM 3045 N N . TYR A 1 390 ? 36.194 6.401 25.512 1.00 62.91 390 TYR A N 1
ATOM 3046 C CA . TYR A 1 390 ? 36.168 6.302 24.046 1.00 62.91 390 TYR A CA 1
ATOM 3047 C C . TYR A 1 390 ? 37.034 5.159 23.505 1.00 62.91 390 TYR A C 1
ATOM 3049 O O . TYR A 1 390 ? 37.954 4.685 24.179 1.00 62.91 390 TYR A O 1
ATOM 3057 N N . GLY A 1 391 ? 36.771 4.746 22.266 1.00 66.25 391 GLY A N 1
ATOM 3058 C CA . GLY A 1 391 ? 37.492 3.681 21.575 1.00 66.25 391 GLY A CA 1
ATOM 3059 C C . GLY A 1 391 ? 37.234 3.627 20.071 1.00 66.25 391 GLY A C 1
ATOM 3060 O O . GLY A 1 391 ? 36.717 4.580 19.493 1.00 66.25 391 GLY A O 1
ATOM 3061 N N . PHE A 1 392 ? 37.617 2.508 19.457 1.00 67.31 392 PHE A N 1
ATOM 3062 C CA . PHE A 1 392 ? 37.513 2.244 18.027 1.00 67.31 392 PHE A CA 1
ATOM 3063 C C . PHE A 1 392 ? 36.969 0.837 17.745 1.00 67.31 392 PHE A C 1
ATOM 3065 O O . PHE A 1 392 ? 37.245 -0.107 18.492 1.00 67.31 392 PHE A O 1
ATOM 3072 N N . ILE A 1 393 ? 36.207 0.700 16.661 1.00 63.47 393 ILE A N 1
ATOM 3073 C CA . ILE A 1 393 ? 35.616 -0.549 16.168 1.00 63.47 393 ILE A CA 1
ATOM 3074 C C . ILE A 1 393 ? 36.134 -0.792 14.757 1.00 63.47 393 ILE A C 1
ATOM 3076 O O . ILE A 1 393 ? 36.008 0.090 13.915 1.00 63.47 393 ILE A O 1
ATOM 3080 N N . GLN A 1 394 ? 36.672 -1.981 14.504 1.00 65.12 394 GLN A N 1
ATOM 3081 C CA . GLN A 1 394 ? 37.089 -2.418 13.179 1.00 65.12 394 GLN A CA 1
ATOM 3082 C C . GLN A 1 394 ? 35.938 -3.189 12.514 1.00 65.12 394 GLN A C 1
ATOM 3084 O O . GLN A 1 394 ? 35.552 -4.245 13.027 1.00 65.12 394 GLN A O 1
ATOM 3089 N N . PRO A 1 395 ? 35.354 -2.679 11.419 1.00 66.19 395 PRO A N 1
ATOM 3090 C CA . PRO A 1 395 ? 34.254 -3.354 10.733 1.00 66.19 395 PRO A CA 1
ATOM 3091 C C . PRO A 1 395 ? 34.688 -4.663 10.054 1.00 66.19 395 PRO A C 1
ATOM 3093 O O . PRO A 1 395 ? 35.802 -4.771 9.539 1.00 66.19 395 PRO A O 1
ATOM 3096 N N . ASP A 1 396 ? 33.796 -5.660 10.020 1.00 54.75 396 ASP A N 1
ATOM 3097 C CA . ASP A 1 396 ? 34.074 -6.986 9.434 1.00 54.75 396 ASP A CA 1
ATOM 3098 C C . ASP A 1 396 ? 34.223 -6.947 7.898 1.00 54.75 396 ASP A C 1
ATOM 3100 O O . ASP A 1 396 ? 34.686 -7.911 7.286 1.00 54.75 396 ASP A O 1
ATOM 3104 N N . ASP A 1 397 ? 33.831 -5.842 7.258 1.00 55.38 397 ASP A N 1
ATOM 3105 C CA . ASP A 1 397 ? 34.014 -5.604 5.823 1.00 55.38 397 ASP A CA 1
ATOM 3106 C C . ASP A 1 397 ? 35.419 -5.080 5.462 1.00 55.38 397 ASP A C 1
ATOM 3108 O O . ASP A 1 397 ? 35.725 -4.898 4.281 1.00 55.38 397 ASP A O 1
ATOM 3112 N N . GLY A 1 398 ? 36.287 -4.894 6.465 1.00 57.31 398 GLY A N 1
ATOM 3113 C CA . GLY A 1 398 ? 37.672 -4.466 6.297 1.00 57.31 398 GLY A CA 1
ATOM 3114 C C . GLY A 1 398 ? 37.850 -2.964 6.073 1.00 57.31 398 GLY A C 1
ATOM 3115 O O . GLY A 1 398 ? 38.938 -2.555 5.664 1.00 57.31 398 GLY A O 1
ATOM 3116 N N . SER A 1 399 ? 36.818 -2.146 6.311 1.00 63.12 399 SER A N 1
ATOM 3117 C CA . SER A 1 399 ? 36.936 -0.687 6.255 1.00 63.12 399 SER A CA 1
ATOM 3118 C C . SER A 1 399 ? 37.778 -0.113 7.406 1.00 63.12 399 SER A C 1
ATOM 3120 O O . SER A 1 399 ? 38.175 -0.819 8.333 1.00 63.12 399 SER A O 1
ATOM 3122 N N . GLU A 1 400 ? 38.044 1.195 7.361 1.00 61.41 400 GLU A N 1
ATOM 3123 C CA . GLU A 1 400 ? 38.798 1.897 8.408 1.00 61.41 400 GLU A CA 1
ATOM 3124 C C . GLU A 1 400 ? 38.093 1.868 9.780 1.00 61.41 400 GLU A C 1
ATOM 3126 O O . GLU A 1 400 ? 36.865 1.776 9.868 1.00 61.41 400 GLU A O 1
ATOM 3131 N N . ASP A 1 401 ? 38.890 1.971 10.849 1.00 61.88 401 ASP A N 1
ATOM 3132 C CA . ASP A 1 401 ? 38.434 1.950 12.242 1.00 61.88 401 ASP A CA 1
ATOM 3133 C C . ASP A 1 401 ? 37.455 3.102 12.547 1.00 61.88 401 ASP A C 1
ATOM 3135 O O . ASP A 1 401 ? 37.756 4.284 12.360 1.00 61.88 401 ASP A O 1
ATOM 3139 N N . LEU A 1 402 ? 36.296 2.761 13.109 1.00 64.19 402 LEU A N 1
ATOM 3140 C CA . LEU A 1 402 ? 35.245 3.702 13.490 1.00 64.19 402 LEU A CA 1
ATOM 3141 C C . LEU A 1 402 ? 35.403 4.139 14.946 1.00 64.19 402 LEU A C 1
ATOM 3143 O O . LEU A 1 402 ? 35.489 3.298 15.837 1.00 64.19 402 LEU A O 1
ATOM 3147 N N . PHE A 1 403 ? 35.386 5.444 15.215 1.00 61.78 403 PHE A N 1
ATOM 3148 C CA . PHE A 1 403 ? 35.448 5.982 16.579 1.00 61.78 403 PHE A CA 1
ATOM 3149 C C . PHE A 1 403 ? 34.105 5.827 17.316 1.00 61.78 403 PHE A C 1
ATOM 3151 O O . PHE A 1 403 ? 33.048 6.059 16.729 1.00 61.78 403 PHE A O 1
ATOM 3158 N N . VAL A 1 404 ? 34.152 5.493 18.611 1.00 57.78 404 VAL A N 1
ATOM 3159 C CA . VAL A 1 404 ? 32.979 5.366 19.494 1.00 57.78 404 VAL A CA 1
ATOM 3160 C C . VAL A 1 404 ? 33.232 6.018 20.856 1.00 57.78 404 VAL A C 1
ATOM 3162 O O . VAL A 1 404 ? 34.290 5.821 21.460 1.00 57.78 404 VAL A O 1
ATOM 3165 N N . HIS A 1 405 ? 32.259 6.774 21.372 1.00 62.91 405 HIS A N 1
ATOM 3166 C CA . HIS A 1 405 ? 32.299 7.367 22.716 1.00 62.91 405 HIS A CA 1
ATOM 3167 C C . HIS A 1 405 ? 31.311 6.668 23.667 1.00 62.91 405 HIS A C 1
ATOM 3169 O O . HIS A 1 405 ? 30.253 6.207 23.258 1.00 62.91 405 HIS A O 1
ATOM 3175 N N . GLN A 1 406 ? 31.614 6.616 24.965 1.00 51.09 406 GLN A N 1
ATOM 3176 C CA . GLN A 1 406 ? 30.842 5.880 25.978 1.00 51.09 406 GLN A CA 1
ATOM 3177 C C . GLN A 1 406 ? 29.385 6.340 26.103 1.00 51.09 406 GLN A C 1
ATOM 3179 O O . GLN A 1 406 ? 28.517 5.551 26.449 1.00 51.09 406 GLN A O 1
ATOM 3184 N N . SER A 1 407 ? 29.101 7.610 25.798 1.00 53.28 407 SER A N 1
ATOM 3185 C CA . SER A 1 407 ? 27.736 8.157 25.785 1.00 53.28 407 SER A CA 1
ATOM 3186 C C . SER A 1 407 ? 26.867 7.579 24.666 1.00 53.28 407 SER A C 1
ATOM 3188 O O . SER A 1 407 ? 25.650 7.729 24.695 1.00 53.28 407 SER A O 1
ATOM 3190 N N . GLU A 1 408 ? 27.495 6.957 23.671 1.00 53.41 408 GLU A N 1
ATOM 3191 C CA . GLU A 1 408 ? 26.856 6.332 22.512 1.00 53.41 408 GLU A CA 1
ATOM 3192 C C . GLU A 1 408 ? 26.735 4.806 22.694 1.00 53.41 408 GLU A C 1
ATOM 3194 O O . GLU A 1 408 ? 26.226 4.113 21.816 1.00 53.41 408 GLU A O 1
ATOM 3199 N N . ILE A 1 409 ? 27.163 4.281 23.852 1.00 55.09 409 ILE A N 1
ATOM 3200 C CA . ILE A 1 409 ? 27.020 2.880 24.256 1.00 55.09 409 ILE A CA 1
ATOM 3201 C C . ILE A 1 409 ? 25.754 2.757 25.109 1.00 55.09 409 ILE A C 1
ATOM 3203 O O . ILE A 1 409 ? 25.700 3.249 26.236 1.00 55.09 409 ILE A O 1
ATOM 3207 N N . LYS A 1 410 ? 24.725 2.084 24.586 1.00 48.69 410 LYS A N 1
ATOM 3208 C CA . LYS A 1 410 ? 23.474 1.808 25.309 1.00 48.69 410 LYS A CA 1
ATOM 3209 C C . LYS A 1 410 ? 23.350 0.309 25.593 1.00 48.69 410 LYS A C 1
ATOM 3211 O O . LYS A 1 410 ? 23.311 -0.490 24.664 1.00 48.69 410 LYS A O 1
ATOM 3216 N N . SER A 1 411 ? 23.275 -0.072 26.872 1.00 43.41 411 SER A N 1
ATOM 3217 C CA . SER A 1 411 ? 23.045 -1.461 27.307 1.00 43.41 411 SER A CA 1
ATOM 3218 C C . SER A 1 411 ? 21.613 -1.644 27.806 1.00 43.41 411 SER A C 1
ATOM 3220 O O . SER A 1 411 ? 21.260 -1.079 28.838 1.00 43.41 411 SER A O 1
ATOM 3222 N N . ASP A 1 412 ? 20.799 -2.365 27.023 1.00 34.94 412 ASP A N 1
ATOM 3223 C CA . ASP A 1 412 ? 20.105 -3.623 27.387 1.00 34.94 412 ASP A CA 1
ATOM 3224 C C . ASP A 1 412 ? 19.226 -4.102 26.190 1.00 34.94 412 ASP A C 1
ATOM 3226 O O . ASP A 1 412 ? 18.025 -3.863 26.174 1.00 34.94 412 ASP A O 1
ATOM 3230 N N . GLY A 1 413 ? 19.868 -4.744 25.180 1.00 38.41 413 GLY A N 1
ATOM 3231 C CA . GLY A 1 413 ? 19.366 -5.548 24.012 1.00 38.41 413 GLY A CA 1
ATOM 3232 C C . GLY A 1 413 ? 18.238 -4.997 23.091 1.00 38.41 413 GLY A C 1
ATOM 3233 O O . GLY A 1 413 ? 17.247 -4.480 23.577 1.00 38.41 413 GLY A O 1
ATOM 3234 N N . TYR A 1 414 ? 18.180 -5.116 21.746 1.00 29.77 414 TYR A N 1
ATOM 3235 C CA . TYR A 1 414 ? 18.928 -5.780 20.652 1.00 29.77 414 TYR A CA 1
ATOM 3236 C C . TYR A 1 414 ? 19.879 -4.822 19.889 1.00 29.77 414 TYR A C 1
ATOM 3238 O O . TYR A 1 414 ? 19.869 -3.616 20.092 1.00 29.77 414 TYR A O 1
ATOM 3246 N N . ARG A 1 415 ? 20.705 -5.402 19.007 1.00 38.47 415 ARG A N 1
ATOM 3247 C CA . ARG A 1 415 ? 21.982 -4.895 18.477 1.00 38.47 415 ARG A CA 1
ATOM 3248 C C . ARG A 1 415 ? 21.872 -4.299 17.071 1.00 38.47 415 ARG A C 1
ATOM 3250 O O . ARG A 1 415 ? 21.476 -5.011 16.151 1.00 38.47 415 ARG A O 1
ATOM 3257 N N . SER A 1 416 ? 22.349 -3.073 16.879 1.00 41.41 416 SER A N 1
ATOM 3258 C CA . SER A 1 416 ? 22.713 -2.541 15.559 1.00 41.41 416 SER A CA 1
ATOM 3259 C C . SER A 1 416 ? 23.677 -1.370 15.715 1.00 41.41 416 SER A C 1
ATOM 3261 O O . SER A 1 416 ? 23.342 -0.423 16.418 1.00 41.41 416 SER A O 1
ATOM 3263 N N . LEU A 1 417 ? 24.824 -1.415 15.032 1.00 36.75 417 LEU A N 1
ATOM 3264 C CA . LEU A 1 417 ? 25.676 -0.241 14.846 1.00 36.75 417 LEU A CA 1
ATOM 3265 C C . LEU A 1 417 ? 24.969 0.685 13.857 1.00 36.75 417 LEU A C 1
ATOM 3267 O O . LEU A 1 417 ? 24.774 0.317 12.699 1.00 36.75 417 LEU A O 1
ATOM 3271 N N . THR A 1 418 ? 24.563 1.865 14.307 1.00 35.94 418 THR A N 1
ATOM 3272 C CA . THR A 1 418 ? 24.111 2.925 13.405 1.00 35.94 418 THR A CA 1
ATOM 3273 C C . THR A 1 418 ? 25.301 3.866 13.181 1.00 35.94 418 THR A C 1
ATOM 3275 O O . THR A 1 418 ? 26.130 4.059 14.063 1.00 35.94 418 THR A O 1
ATOM 3278 N N . MET A 1 419 ? 25.480 4.406 11.980 1.00 34.53 419 MET A N 1
ATOM 3279 C CA . MET A 1 419 ? 26.570 5.349 11.705 1.00 34.53 419 MET A CA 1
ATOM 3280 C C . MET A 1 419 ? 26.032 6.774 11.782 1.00 34.53 419 MET A C 1
ATOM 3282 O O . MET A 1 419 ? 24.941 7.053 11.284 1.00 34.53 419 MET A O 1
ATOM 3286 N N . THR A 1 420 ? 26.811 7.692 12.349 1.00 35.72 420 THR A N 1
ATOM 3287 C CA . THR A 1 420 ? 26.540 9.130 12.227 1.00 35.72 420 THR A CA 1
ATOM 3288 C C . THR A 1 420 ? 27.744 9.850 11.649 1.00 35.72 420 THR A C 1
ATOM 3290 O O . THR A 1 420 ? 28.892 9.565 11.988 1.00 35.72 420 THR A O 1
ATOM 3293 N N . VAL A 1 421 ? 27.465 10.822 10.783 1.00 32.38 421 VAL A N 1
ATOM 3294 C CA . VAL A 1 421 ? 28.459 11.733 10.217 1.00 32.38 421 VAL A CA 1
ATOM 3295 C C . VAL A 1 421 ? 28.401 13.038 11.010 1.00 32.38 421 VAL A C 1
ATOM 3297 O O . VAL A 1 421 ? 27.355 13.685 11.065 1.00 32.38 421 VAL A O 1
ATOM 3300 N N . LYS A 1 422 ? 29.515 13.434 11.633 1.00 30.69 422 LYS A N 1
ATOM 3301 C CA . LYS A 1 422 ? 29.702 14.783 12.195 1.00 30.69 422 LYS A CA 1
ATOM 3302 C C . LYS A 1 422 ? 30.914 15.419 11.511 1.00 30.69 422 LYS A C 1
ATOM 3304 O O . LYS A 1 422 ? 32.044 15.237 11.955 1.00 30.69 422 LYS A O 1
ATOM 3309 N N . GLY A 1 423 ? 30.670 16.159 10.427 1.00 46.00 423 GLY A N 1
ATOM 3310 C CA . GLY A 1 423 ? 31.728 16.701 9.560 1.00 46.00 423 GLY A CA 1
ATOM 3311 C C . GLY A 1 423 ? 32.430 15.607 8.741 1.00 46.00 423 GLY A C 1
ATOM 3312 O O . GLY A 1 423 ? 31.824 14.579 8.463 1.00 46.00 423 GLY A O 1
ATOM 3313 N N . ASP A 1 424 ? 33.709 15.788 8.400 1.00 31.03 424 ASP A N 1
ATOM 3314 C CA . ASP A 1 424 ? 34.492 14.867 7.544 1.00 31.03 424 ASP A CA 1
ATOM 3315 C C . ASP A 1 424 ? 34.935 13.550 8.230 1.00 31.03 424 ASP A C 1
ATOM 3317 O O . ASP A 1 424 ? 35.909 12.923 7.816 1.00 31.03 424 ASP A O 1
ATOM 3321 N N . LYS A 1 425 ? 34.278 13.122 9.319 1.00 35.50 425 LYS A N 1
ATOM 3322 C CA . LYS A 1 425 ? 34.641 11.904 10.069 1.00 35.50 425 LYS A CA 1
ATOM 3323 C C . LYS A 1 425 ? 33.420 11.052 10.419 1.00 35.50 425 LYS A C 1
ATOM 3325 O O . LYS A 1 425 ? 32.396 11.564 10.877 1.00 35.50 425 LYS A O 1
ATOM 3330 N N . TYR A 1 426 ? 33.570 9.740 10.238 1.00 45.34 426 TYR A N 1
ATOM 3331 C CA . TYR A 1 426 ? 32.567 8.719 10.546 1.00 45.34 426 TYR A CA 1
ATOM 3332 C C . TYR A 1 426 ? 32.653 8.295 12.022 1.00 45.34 426 TYR A C 1
ATOM 3334 O O . TYR A 1 426 ? 33.741 8.004 12.521 1.00 45.34 426 TYR A O 1
ATOM 3342 N N . GLY A 1 427 ? 31.516 8.255 12.723 1.00 39.50 427 GLY A N 1
ATOM 3343 C CA . GLY A 1 427 ? 31.405 7.760 14.101 1.00 39.50 427 GLY A CA 1
ATOM 3344 C C . GLY A 1 427 ? 30.301 6.712 14.237 1.00 39.50 427 GLY A C 1
ATOM 3345 O O . GLY A 1 427 ? 29.272 6.797 13.560 1.00 39.50 427 GLY A O 1
ATOM 3346 N N . ALA A 1 428 ? 30.514 5.716 15.097 1.00 43.78 428 ALA A N 1
ATOM 3347 C CA . ALA A 1 428 ? 29.529 4.676 15.380 1.00 43.78 428 ALA A CA 1
ATOM 3348 C C . ALA A 1 428 ? 28.633 5.080 16.561 1.00 43.78 428 ALA A C 1
ATOM 3350 O O . ALA A 1 428 ? 29.133 5.413 17.629 1.00 43.78 428 ALA A O 1
ATOM 3351 N N . ILE A 1 429 ? 27.318 4.981 16.387 1.00 42.09 429 ILE A N 1
ATOM 3352 C CA . ILE A 1 429 ? 26.315 5.061 17.454 1.00 42.09 429 ILE A CA 1
ATOM 3353 C C . ILE A 1 429 ? 25.750 3.654 17.720 1.00 42.09 429 ILE A C 1
ATOM 3355 O O . ILE A 1 429 ? 25.550 2.872 16.791 1.00 42.09 429 ILE A O 1
ATOM 3359 N N . ASP A 1 430 ? 25.516 3.321 18.994 1.00 46.34 430 ASP A N 1
ATOM 3360 C CA . ASP A 1 430 ? 24.904 2.065 19.466 1.00 46.34 430 ASP A CA 1
ATOM 3361 C C . ASP A 1 430 ? 25.784 0.790 19.353 1.00 46.34 430 ASP A C 1
ATOM 3363 O O . ASP A 1 430 ? 25.387 -0.246 18.813 1.00 46.34 430 ASP A O 1
ATOM 3367 N N . ALA A 1 431 ? 26.997 0.825 19.920 1.00 46.50 431 ALA A N 1
ATOM 3368 C CA . ALA A 1 431 ? 27.903 -0.332 19.967 1.00 46.50 431 ALA A CA 1
ATOM 3369 C C . ALA A 1 431 ? 27.639 -1.280 21.156 1.00 46.50 431 ALA A C 1
ATOM 3371 O O . ALA A 1 431 ? 27.507 -0.847 22.299 1.00 46.50 431 ALA A O 1
ATOM 3372 N N . THR A 1 432 ? 27.640 -2.594 20.905 1.00 46.75 432 THR A N 1
ATOM 3373 C CA . THR A 1 432 ? 27.599 -3.658 21.934 1.00 46.75 432 THR A CA 1
ATOM 3374 C C . THR A 1 432 ? 28.607 -4.764 21.576 1.00 46.75 432 THR A C 1
ATOM 3376 O O . THR A 1 432 ? 29.033 -4.827 20.425 1.00 46.75 432 THR A O 1
ATOM 3379 N N . GLY A 1 433 ? 29.017 -5.627 22.524 1.00 43.78 433 GLY A N 1
ATOM 3380 C CA . GLY A 1 433 ? 29.932 -6.761 22.250 1.00 43.78 433 GLY A CA 1
ATOM 3381 C C . GLY A 1 433 ? 29.297 -7.825 21.337 1.00 43.78 433 GLY A C 1
ATOM 3382 O O . GLY A 1 433 ? 28.292 -7.535 20.712 1.00 43.78 433 GLY A O 1
ATOM 3383 N N . PRO A 1 434 ? 29.779 -9.069 21.227 1.00 40.22 434 PRO A N 1
ATOM 3384 C CA . PRO A 1 434 ? 29.007 -10.187 20.650 1.00 40.22 434 PRO A CA 1
ATOM 3385 C C . PRO A 1 434 ? 27.801 -10.605 21.538 1.00 40.22 434 PRO A C 1
ATOM 3387 O O . PRO A 1 434 ? 27.790 -10.341 22.737 1.00 40.22 434 PRO A O 1
ATOM 3390 N N . ASP A 1 435 ? 26.748 -11.181 20.946 1.00 41.31 435 ASP A N 1
ATOM 3391 C CA . ASP A 1 435 ? 25.485 -11.751 21.503 1.00 41.31 435 ASP A CA 1
ATOM 3392 C C . ASP A 1 435 ? 24.584 -11.013 22.519 1.00 41.31 435 ASP A C 1
ATOM 3394 O O . ASP A 1 435 ? 23.406 -11.304 22.656 1.00 41.31 435 ASP A O 1
ATOM 3398 N N . GLY A 1 436 ? 25.044 -9.969 23.164 1.00 47.53 436 GLY A N 1
ATOM 3399 C CA . GLY A 1 436 ? 24.246 -9.003 23.932 1.00 47.53 436 GLY A CA 1
ATOM 3400 C C . GLY A 1 436 ? 25.113 -8.303 24.959 1.00 47.53 436 GLY A C 1
ATOM 3401 O O . GLY A 1 436 ? 24.621 -7.454 25.689 1.00 47.53 436 GLY A O 1
ATOM 3402 N N . ALA A 1 437 ? 26.384 -8.709 25.024 1.00 43.81 437 ALA A N 1
ATOM 3403 C CA . ALA A 1 437 ? 27.205 -8.532 26.190 1.00 43.81 437 ALA A CA 1
ATOM 3404 C C . ALA A 1 437 ? 27.553 -7.054 26.416 1.00 43.81 437 ALA A C 1
ATOM 3406 O O . ALA A 1 437 ? 27.953 -6.363 25.464 1.00 43.81 437 ALA A O 1
ATOM 3407 N N . PRO A 1 438 ? 27.462 -6.591 27.677 1.00 44.31 438 PRO A N 1
ATOM 3408 C CA . PRO A 1 438 ? 28.168 -5.401 28.115 1.00 44.31 438 PRO A CA 1
ATOM 3409 C C . PRO A 1 438 ? 29.653 -5.548 27.773 1.00 44.31 438 PRO A C 1
ATOM 3411 O O . PRO A 1 438 ? 30.216 -6.641 27.883 1.00 44.31 438 PRO A O 1
ATOM 3414 N N . LEU A 1 439 ? 30.301 -4.455 27.375 1.00 45.59 439 LEU A N 1
ATOM 3415 C CA . LEU A 1 439 ? 31.756 -4.413 27.253 1.00 45.59 439 LEU A CA 1
ATOM 3416 C C . LEU A 1 439 ? 32.343 -4.437 28.672 1.00 45.59 439 LEU A C 1
ATOM 3418 O O . LEU A 1 439 ? 32.578 -3.384 29.261 1.00 45.59 439 LEU A O 1
ATOM 3422 N N . ASP A 1 440 ? 32.484 -5.626 29.268 1.00 43.28 440 ASP A N 1
ATOM 3423 C CA . ASP A 1 440 ? 32.966 -5.721 30.644 1.00 43.28 440 ASP A CA 1
ATOM 3424 C C . ASP A 1 440 ? 34.489 -5.550 30.737 1.00 43.28 440 ASP A C 1
ATOM 3426 O O . ASP A 1 440 ? 35.295 -6.073 29.965 1.00 43.28 440 ASP A O 1
ATOM 3430 N N . SER A 1 441 ? 34.812 -4.753 31.745 1.00 36.47 441 SER A N 1
ATOM 3431 C CA . SER A 1 441 ? 36.080 -4.352 32.311 1.00 36.47 441 SER A CA 1
ATOM 3432 C C . SER A 1 441 ? 37.107 -5.480 32.443 1.00 36.47 441 SER A C 1
ATOM 3434 O O . SER A 1 441 ? 36.859 -6.538 33.020 1.00 36.47 441 SER A O 1
ATOM 3436 N N . GLY A 1 442 ? 38.333 -5.215 31.987 1.00 29.75 442 GLY A N 1
ATOM 3437 C CA . GLY A 1 442 ? 39.472 -6.051 32.348 1.00 29.75 442 GLY A CA 1
ATOM 3438 C C . GLY A 1 442 ? 39.582 -6.170 33.870 1.00 29.75 442 GLY A C 1
ATOM 3439 O O . GLY A 1 442 ? 39.773 -5.170 34.566 1.00 29.75 442 GLY A O 1
ATOM 3440 N N . ARG A 1 443 ? 39.500 -7.396 34.399 1.00 29.56 443 ARG A N 1
ATOM 3441 C CA . ARG A 1 443 ? 39.986 -7.683 35.748 1.00 29.56 443 ARG A CA 1
ATOM 3442 C C . ARG A 1 443 ? 41.463 -8.014 35.687 1.00 29.56 443 ARG A C 1
ATOM 3444 O O . ARG A 1 443 ? 41.886 -8.949 35.016 1.00 29.56 443 ARG A O 1
ATOM 3451 N N . ASN A 1 444 ? 42.203 -7.227 36.460 1.00 30.34 444 ASN A N 1
ATOM 3452 C CA . ASN A 1 444 ? 43.516 -7.527 36.998 1.00 30.34 444 ASN A CA 1
ATOM 3453 C C . ASN A 1 444 ? 43.714 -9.028 37.235 1.00 30.34 444 ASN A C 1
ATOM 3455 O O . ASN A 1 444 ? 42.980 -9.653 38.004 1.00 30.34 444 ASN A O 1
ATOM 3459 N N . VAL A 1 445 ? 44.773 -9.554 36.630 1.00 30.03 445 VAL A N 1
ATOM 3460 C CA . VAL A 1 445 ? 45.418 -10.799 37.027 1.00 30.03 445 VAL A CA 1
ATOM 3461 C C . VAL A 1 445 ? 45.803 -10.669 38.504 1.00 30.03 445 VAL A C 1
ATOM 3463 O O . VAL A 1 445 ? 46.750 -9.974 38.861 1.00 30.03 445 VAL A O 1
ATOM 3466 N N . ARG A 1 446 ? 45.038 -11.313 39.386 1.00 30.94 446 ARG A N 1
ATOM 3467 C CA . ARG A 1 446 ? 45.548 -11.796 40.671 1.00 30.94 446 ARG A CA 1
ATOM 3468 C C . ARG A 1 446 ? 45.783 -13.289 40.503 1.00 30.94 446 ARG A C 1
ATOM 3470 O O . ARG A 1 446 ? 44.919 -14.098 40.823 1.00 30.94 446 ARG A O 1
ATOM 3477 N N . GLU A 1 447 ? 46.946 -13.630 39.965 1.00 30.92 447 GLU A N 1
ATOM 3478 C CA . GLU A 1 447 ? 47.499 -14.971 40.098 1.00 30.92 447 GLU A CA 1
ATOM 3479 C C . GLU A 1 447 ? 47.973 -15.144 41.539 1.00 30.92 447 GLU A C 1
ATOM 3481 O O . GLU A 1 447 ? 48.873 -14.453 42.012 1.00 30.92 447 GLU A O 1
ATOM 3486 N N . ASN A 1 448 ? 47.333 -16.070 42.245 1.00 28.28 448 ASN A N 1
ATOM 3487 C CA . ASN A 1 448 ? 47.902 -16.687 43.425 1.00 28.28 448 ASN A CA 1
ATOM 3488 C C . ASN A 1 448 ? 47.901 -18.195 43.181 1.00 28.28 448 ASN A C 1
ATOM 3490 O O . ASN A 1 448 ? 46.906 -18.869 43.436 1.00 28.28 448 ASN A O 1
ATOM 3494 N N . SER A 1 449 ? 49.013 -18.709 42.663 1.00 31.47 449 SER A N 1
ATOM 3495 C CA . SER A 1 449 ? 49.351 -20.128 42.743 1.00 31.47 449 SER A CA 1
ATOM 3496 C C . SER A 1 449 ? 50.848 -20.325 42.514 1.00 31.47 449 SER A C 1
ATOM 3498 O O . SER A 1 449 ? 51.358 -20.169 41.410 1.00 31.47 449 SER A O 1
ATOM 3500 N N . ASN A 1 450 ? 51.512 -20.651 43.621 1.00 29.97 450 ASN A N 1
ATOM 3501 C CA . ASN A 1 450 ? 52.811 -21.299 43.790 1.00 29.97 450 ASN A CA 1
ATOM 3502 C C . ASN A 1 450 ? 53.369 -22.065 42.574 1.00 29.97 450 ASN A C 1
ATOM 3504 O O . ASN A 1 450 ? 52.693 -22.939 42.034 1.00 29.97 450 ASN A O 1
ATOM 3508 N N . GLY A 1 451 ? 54.665 -21.878 42.292 1.00 27.12 451 GLY A N 1
ATOM 3509 C CA . GLY A 1 451 ? 55.437 -22.829 41.485 1.00 27.12 451 GLY A CA 1
ATOM 3510 C C . GLY A 1 451 ? 56.810 -22.342 41.010 1.00 27.12 451 GLY A C 1
ATOM 3511 O O . GLY A 1 451 ? 56.933 -21.876 39.892 1.00 27.12 451 GLY A O 1
ATOM 3512 N N . CYS A 1 452 ? 57.814 -22.481 41.882 1.00 27.02 452 CYS A N 1
ATOM 3513 C CA . CYS A 1 452 ? 59.244 -22.753 41.646 1.00 27.02 452 CYS A CA 1
ATOM 3514 C C . CYS A 1 452 ? 59.936 -22.378 40.310 1.00 27.02 452 CYS A C 1
ATOM 3516 O O . CYS A 1 452 ? 59.602 -22.902 39.255 1.00 27.02 452 CYS A O 1
ATOM 3518 N N . GLY A 1 453 ? 61.085 -21.691 40.404 1.00 26.78 453 GLY A N 1
ATOM 3519 C CA . GLY A 1 453 ? 62.153 -21.777 39.390 1.00 26.78 453 GLY A CA 1
ATOM 3520 C C . GLY A 1 453 ? 62.993 -20.510 39.285 1.00 26.78 453 GLY A C 1
ATOM 3521 O O . GLY A 1 453 ? 62.504 -19.490 38.824 1.00 26.78 453 GLY A O 1
ATOM 3522 N N . GLY A 1 454 ? 64.238 -20.554 39.757 1.00 27.34 454 GLY A N 1
ATOM 3523 C CA . GLY A 1 454 ? 65.084 -19.376 39.930 1.00 27.34 454 GLY A CA 1
ATOM 3524 C C . GLY A 1 454 ? 66.050 -19.058 38.788 1.00 27.34 454 GLY A C 1
ATOM 3525 O O . GLY A 1 454 ? 66.138 -19.768 37.793 1.00 27.34 454 GLY A O 1
ATOM 3526 N N . GLY A 1 455 ? 66.857 -18.023 39.043 1.00 26.94 455 GLY A N 1
ATOM 3527 C CA . GLY A 1 455 ? 68.208 -17.874 38.499 1.00 26.94 455 GLY A CA 1
ATOM 3528 C C . GLY A 1 455 ? 68.412 -16.788 37.438 1.00 26.94 455 GLY A C 1
ATOM 3529 O O . GLY A 1 455 ? 67.817 -16.825 36.372 1.00 26.94 455 GLY A O 1
ATOM 3530 N N . GLY A 1 456 ? 69.381 -15.907 37.714 1.00 28.11 456 GLY A N 1
ATOM 3531 C CA . GLY A 1 456 ? 70.298 -15.383 36.694 1.00 28.11 456 GLY A CA 1
ATOM 3532 C C . GLY A 1 456 ? 69.955 -14.022 36.091 1.00 28.11 456 GLY A C 1
ATOM 3533 O O . GLY A 1 456 ? 69.228 -13.932 35.111 1.00 28.11 456 GLY A O 1
ATOM 3534 N N . GLY A 1 457 ? 70.548 -12.957 36.638 1.00 26.77 457 GLY A N 1
ATOM 3535 C CA . GLY A 1 457 ? 70.534 -11.625 36.029 1.00 26.77 457 GLY A CA 1
ATOM 3536 C C . GLY A 1 457 ? 71.501 -11.470 34.857 1.00 26.77 457 GLY A C 1
ATOM 3537 O O . GLY A 1 457 ? 72.354 -12.319 34.672 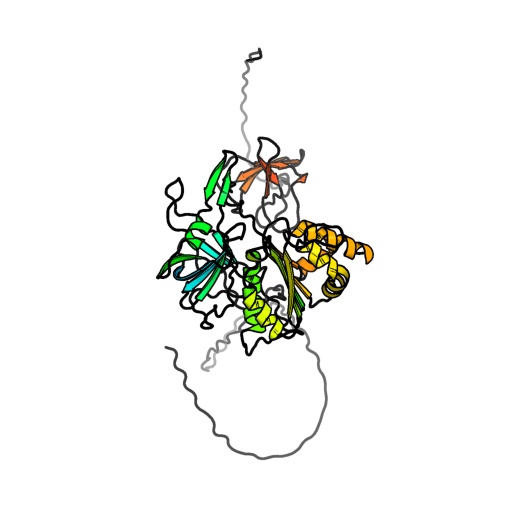1.00 26.77 457 GLY A O 1
ATOM 3538 N N . TYR A 1 458 ? 71.431 -10.336 34.153 1.00 30.45 458 TYR A N 1
ATOM 3539 C CA . TYR A 1 458 ? 72.580 -9.643 33.556 1.00 30.45 458 TYR A CA 1
ATOM 3540 C C . TYR A 1 458 ? 72.248 -8.163 33.299 1.00 30.45 458 TYR A C 1
ATOM 3542 O O . TYR A 1 458 ? 71.127 -7.786 32.975 1.00 30.45 458 TYR A O 1
ATOM 3550 N N . ARG A 1 459 ? 73.281 -7.339 33.491 1.00 29.38 459 ARG A N 1
ATOM 3551 C CA . ARG A 1 459 ? 73.387 -5.892 33.251 1.00 29.38 459 ARG A CA 1
ATOM 3552 C C . ARG A 1 459 ? 73.479 -5.561 31.751 1.00 29.38 459 ARG A C 1
ATOM 3554 O O . ARG A 1 459 ? 74.121 -6.325 31.037 1.00 29.38 459 ARG A O 1
ATOM 3561 N N . ARG A 1 460 ? 73.037 -4.356 31.351 1.00 31.56 460 ARG A N 1
ATOM 3562 C CA . ARG A 1 460 ? 73.725 -3.323 30.509 1.00 31.56 460 ARG A CA 1
ATOM 3563 C C . ARG A 1 460 ? 72.661 -2.318 30.009 1.00 31.56 460 ARG A C 1
ATOM 3565 O O . ARG A 1 460 ? 71.649 -2.762 29.496 1.00 31.56 460 ARG A O 1
ATOM 3572 N N . ASN A 1 461 ? 72.673 -1.021 30.334 1.00 28.69 461 ASN A N 1
ATOM 3573 C CA . ASN A 1 461 ? 73.587 0.095 30.007 1.00 28.69 461 ASN A CA 1
ATOM 3574 C C . ASN A 1 461 ? 73.627 0.489 28.512 1.00 28.69 461 ASN A C 1
ATOM 3576 O O . ASN A 1 461 ? 73.929 -0.362 27.681 1.00 28.69 461 ASN A O 1
ATOM 3580 N N . GLY A 1 462 ? 73.426 1.789 28.227 1.00 29.72 462 GLY A N 1
ATOM 3581 C CA . GLY A 1 462 ? 73.590 2.457 26.917 1.00 29.72 462 GLY A CA 1
ATOM 3582 C C . GLY A 1 462 ? 72.288 3.123 26.441 1.00 29.72 462 GLY A C 1
ATOM 3583 O O . GLY A 1 462 ? 71.406 2.408 25.991 1.00 29.72 462 GLY A O 1
ATOM 3584 N N . ASN A 1 463 ? 71.976 4.394 26.713 1.00 28.97 463 ASN A N 1
ATOM 3585 C CA . ASN A 1 463 ? 72.622 5.681 26.392 1.00 28.97 463 ASN A CA 1
ATOM 3586 C C . ASN A 1 463 ? 72.351 6.194 24.960 1.00 28.97 463 ASN A C 1
ATOM 3588 O O . ASN A 1 463 ? 72.474 5.453 23.992 1.00 28.97 463 ASN A O 1
ATOM 3592 N N . ASP A 1 464 ? 72.066 7.500 24.923 1.00 31.17 464 ASP A N 1
ATOM 3593 C CA . ASP A 1 464 ? 72.170 8.478 23.830 1.00 31.17 464 ASP A CA 1
ATOM 3594 C C . ASP A 1 464 ? 71.042 8.696 22.805 1.00 31.17 464 ASP A C 1
ATOM 3596 O O . ASP A 1 464 ? 70.671 7.834 22.016 1.00 31.17 464 ASP A O 1
ATOM 3600 N N . GLY A 1 465 ? 70.651 9.978 22.724 1.00 28.75 465 GLY A N 1
ATOM 3601 C CA . GLY A 1 465 ? 70.723 10.704 21.452 1.00 28.75 465 GLY A CA 1
ATOM 3602 C C . GLY A 1 465 ? 69.428 11.356 20.977 1.00 28.75 465 GLY A C 1
ATOM 3603 O O . GLY A 1 465 ? 68.702 10.778 20.180 1.00 28.75 465 GLY A O 1
ATOM 3604 N N . GLY A 1 466 ? 69.156 12.587 21.423 1.00 26.06 466 GLY A N 1
ATOM 3605 C CA . GLY A 1 466 ? 68.065 13.413 20.894 1.00 26.06 466 GLY A CA 1
ATOM 3606 C C . GLY A 1 466 ? 68.390 14.100 19.566 1.00 26.06 466 GLY A C 1
ATOM 3607 O O . GLY A 1 466 ? 69.543 14.143 19.169 1.00 26.06 466 GLY A O 1
ATOM 3608 N N . TYR A 1 467 ? 67.383 14.724 18.944 1.00 29.80 467 TYR A N 1
ATOM 3609 C CA . TYR A 1 467 ? 67.545 15.912 18.098 1.00 29.80 467 TYR A CA 1
ATOM 3610 C C . TYR A 1 467 ? 66.274 16.771 18.123 1.00 29.80 467 TYR A C 1
ATOM 3612 O O . TYR A 1 467 ? 65.149 16.279 18.167 1.00 29.80 467 TYR A O 1
ATOM 3620 N N . ARG A 1 468 ? 66.507 18.085 18.159 1.00 27.00 468 ARG A N 1
ATOM 3621 C CA . ARG A 1 468 ? 65.543 19.185 18.221 1.00 27.00 468 ARG A CA 1
ATOM 3622 C C . ARG A 1 468 ? 65.142 19.661 16.814 1.00 27.00 468 ARG A C 1
ATOM 3624 O O . ARG A 1 468 ? 65.978 19.652 15.920 1.00 27.00 468 ARG A O 1
ATOM 3631 N N . SER A 1 469 ? 63.981 20.325 16.770 1.00 26.00 469 SER A N 1
ATOM 3632 C CA . SER A 1 469 ? 63.750 21.660 16.171 1.00 26.00 469 SER A CA 1
ATOM 3633 C C . SER A 1 469 ? 63.048 21.788 14.810 1.00 26.00 469 SER A C 1
ATOM 3635 O O . SER A 1 469 ? 63.472 21.202 13.825 1.00 26.00 469 SER A O 1
ATOM 3637 N N . ALA A 1 470 ? 62.111 22.757 14.821 1.00 28.50 470 ALA A N 1
ATOM 3638 C CA . ALA A 1 470 ? 61.554 23.591 13.741 1.00 28.50 470 ALA A CA 1
ATOM 3639 C C . ALA A 1 470 ? 60.659 22.882 12.703 1.00 28.50 470 ALA A C 1
ATOM 3641 O O . ALA A 1 470 ? 60.984 21.808 12.232 1.00 28.50 470 ALA A O 1
ATOM 3642 N N . GLY A 1 471 ? 59.503 23.397 12.278 1.00 24.77 471 GLY A N 1
ATOM 3643 C CA . GLY A 1 471 ? 58.954 24.754 12.313 1.00 24.77 471 GLY A CA 1
ATOM 3644 C C . GLY A 1 471 ? 58.496 25.138 10.894 1.00 24.77 471 GLY A C 1
ATOM 3645 O O . GLY A 1 471 ? 59.150 24.752 9.935 1.00 24.77 471 GLY A O 1
ATOM 3646 N N . VAL A 1 472 ? 57.445 25.967 10.805 1.00 28.81 472 VAL A N 1
ATOM 3647 C CA . VAL A 1 472 ? 56.989 26.764 9.635 1.00 28.81 472 VAL A CA 1
ATOM 3648 C C . VAL A 1 472 ? 55.872 26.175 8.736 1.00 28.81 472 VAL A C 1
ATOM 3650 O O . VAL A 1 472 ? 56.098 25.391 7.829 1.00 28.81 472 VAL A O 1
ATOM 3653 N N . CYS A 1 473 ? 54.638 26.595 9.045 1.00 25.92 473 CYS A N 1
ATOM 3654 C CA . CYS A 1 473 ? 53.710 27.433 8.262 1.00 25.92 473 CYS A CA 1
ATOM 3655 C C . CYS A 1 473 ? 53.698 27.507 6.708 1.00 25.92 473 CYS A C 1
ATOM 3657 O O . CYS A 1 473 ? 54.681 27.884 6.085 1.00 25.92 473 CYS A O 1
ATOM 3659 N N . TYR A 1 474 ? 52.452 27.417 6.207 1.00 28.36 474 TYR A N 1
ATOM 3660 C CA . TYR A 1 474 ? 51.783 28.046 5.046 1.00 28.36 474 TYR A CA 1
ATOM 3661 C C . TYR A 1 474 ? 52.191 27.720 3.598 1.00 28.36 474 TYR A C 1
ATOM 3663 O O . TYR A 1 474 ? 53.251 28.104 3.112 1.00 28.36 474 TYR A O 1
ATOM 3671 N N . SER A 1 475 ? 51.208 27.198 2.854 1.00 31.25 475 SER A N 1
ATOM 3672 C CA . SER A 1 475 ? 50.646 27.790 1.624 1.00 31.25 475 SER A CA 1
ATOM 3673 C C . SER A 1 475 ? 49.189 27.364 1.500 1.00 31.25 475 SER A C 1
ATOM 3675 O O . SER A 1 475 ? 48.940 26.162 1.749 1.00 31.25 475 SER A O 1
#

Sequence (475 aa):
MATAVSAAVSLPSSKSTSFPTRTSIISPEKINFNKVPLYCRNVSGGSRVVSIRAQVTTEAPAKVEKISKKQDEGVVVNKFRPKEPYIGRCLLNTKITGDDAPGETWHMVFTTEGEVPYREGQSIGVIADGEDANGKPHKLRLYSIASSALGDFGDSKTVSLCVKRLVYTNDKGEEVKGVCSNFLCDLKPGAEVKITGPVGKEMLMPKDPNATIIMLATGTGIAPFRSFLWKMFFEKYEDYKFNGLAWLFLGVPTSSSLLYKEEFEKMKEKAPENFRLDFAVSREQNNEKGEKMYIQTRMAQYAEELWTLLQKENTFIYMCGLKGMEQGIDEIMSSLAERDGFVWADYKKQLKKAEQWNVENYNFLDGLINPSVNNGGGGTVSKFNNQKGYGFIQPDDGSEDLFVHQSEIKSDGYRSLTMTVKGDKYGAIDATGPDGAPLDSGRNVRENSNGCGGGGGYRRNGNDGGYRSAGVCYS

Secondary structure (DSSP, 8-state):
--------------------------PPPPPP----PPPP------------------PPPPP-----SBS-TT----SBBTTB-EEEEEEEEEE-S-TTSSS-EEEEEEE-TT-S---TT-EEEEE-SSB-TTSPBPPPEEEEB-S-TTTTTTSS-EEEEEEE--EEE-TTS-EEE-HHHHHHHHPPTT-EEEEEEEE-STTPPBS-TT-EEEEEEEGGGGHHHHHHHIIIII---SS----SEEEEEEEESSGGG-TTHHHHHHHHHH-TTTEEEEEEETTT-B-TTS-B--HHHHHHTTHHHHHHHHTSTTEEEEEEEETTHHHHHHHHHHHHHHHTT--HHHHHHHHHHTT-EEEEEE-TTTTTS-----S---EEEEEEETTTTEEEEEETT-PPPEEEEGGG---SS----EEEE-SSSEEEES---STT---------------------------------------

Radius of gyration: 33.18 Å; chains: 1; bounding box: 100×97×69 Å